Protein AF-A0A3A4QCE2-F1 (afdb_monomer_lite)

Foldseek 3Di:
DCVPLPDKDAFDWDPLLWFADLVPDDDLLVVLLVVLCVPVVDNDQDDGGDTGTFGMDSPVQLETEHEAELQLLAPSLLSSLVSPDPPQDALEDSVVSNVSSVVSNHDDPVVPSNNNNSSSSVSSCSRSSVVVVHHYFYHYPPPDDCPDPCVVVVVCSRSDGDPPDPDPDPPPDDDDDDDDDDDDDDDDDPPPPPPDPPAQDDFFKEKEKAFAQVDDDPVLQSACQVPQQLLLQLCLVVQGQEYEYAAPHEAPPDPDDDWLCSRPVPHDRHFWYWYWYDHCPSDVVPGDLVGIWIFIDGNPDRGTQIDHQLDAALPDDPVSLVVVLVCFVSQDGRLEGEHEARSLNCFDQPPVNPDTDHDVSLVSPNRQEYEYRHAADDPDVVSVVSQLVSQAPQHKYKYAYYHDDPPDDPQRIWIHHNSDTPSVVWDKDDCSDPPRNRMIITMDGPPDDPPPDD

Sequence (454 aa):
MQRRFGRIEAEARFEWLVVPAPNELTGVLADIYQTLQSLRGHKEFITPGVKLRCDYCIPNHRLLVEYDEYQHFTLPRKTALQLYPPDLVTHFDRRGWIAACDRFRAHDPDPPYRDEQRAFYDSLRDILAASNGYTLIRVRDGAFDWNAPDADSCLDSLCWMPRRSPSAREELANGSELPVACDGLPAAAVNPRLRNHARAPQIDKIALVSRDYNVVRSDRLWDYSALVFDINRVCDEHGCDTILYSLFAWDTRSPLIRTHESLFGALQHVRHMLIECGDLGEDRRSISYHNLRVEMWFRGEDRPRIAQQRFSTSQDTLQSMQEFIADMPDRQFGLALLMICGESNIVSTGRRGDHLQVDPRLTNMGVSVILNPVHDYMKRPEMLEKRRYLSQNRRTVVSVWNRGRGNEPHIPWTVYHDGKDRTADVEEIAWPVPGRPDIRVGLVTLRNRFEARL

Radius of gyration: 26.87 Å; chains: 1; bounding box: 64×72×66 Å

Structure (mmCIF, N/CA/C/O backbone):
data_AF-A0A3A4QCE2-F1
#
_entry.id   AF-A0A3A4QCE2-F1
#
loop_
_atom_site.group_PDB
_atom_site.id
_atom_site.type_symbol
_atom_site.label_atom_id
_atom_site.label_alt_id
_atom_site.label_comp_id
_atom_site.label_asym_id
_atom_site.label_entity_id
_atom_site.label_seq_id
_atom_site.pdbx_PDB_ins_code
_atom_site.Cartn_x
_atom_site.Cartn_y
_atom_site.Cartn_z
_atom_site.occupancy
_atom_site.B_iso_or_equiv
_atom_site.auth_seq_id
_atom_site.auth_comp_id
_atom_site.auth_asym_id
_atom_site.auth_atom_id
_atom_site.pdbx_PDB_model_num
ATOM 1 N N . MET A 1 1 ? -28.698 -1.275 1.598 1.00 71.44 1 MET A N 1
ATOM 2 C CA . MET A 1 1 ? -28.985 -1.424 3.043 1.00 71.44 1 MET A CA 1
ATOM 3 C C . MET A 1 1 ? -30.141 -2.390 3.347 1.00 71.44 1 MET A C 1
ATOM 5 O O . MET A 1 1 ? -29.846 -3.535 3.669 1.00 71.44 1 MET A O 1
ATOM 9 N N . GLN A 1 2 ? -31.424 -2.028 3.187 1.00 78.69 2 GLN A N 1
ATOM 10 C CA . GLN A 1 2 ? -32.564 -2.899 3.570 1.00 78.69 2 GLN A CA 1
ATOM 11 C C . GLN A 1 2 ? -32.590 -4.248 2.825 1.00 78.69 2 GLN A C 1
ATOM 13 O O . GLN A 1 2 ? -32.770 -5.299 3.431 1.00 78.69 2 GLN A O 1
ATOM 18 N N . ARG A 1 3 ? -32.287 -4.242 1.516 1.00 75.69 3 ARG A N 1
ATOM 19 C CA . ARG A 1 3 ? -32.126 -5.471 0.708 1.00 75.69 3 ARG A CA 1
ATOM 20 C C . ARG A 1 3 ? -31.074 -6.444 1.263 1.00 75.69 3 ARG A C 1
ATOM 22 O O . ARG A 1 3 ? -31.148 -7.633 0.985 1.00 75.69 3 ARG A O 1
ATOM 29 N N . ARG A 1 4 ? -30.079 -5.931 1.995 1.00 71.56 4 ARG A N 1
ATOM 30 C CA . ARG A 1 4 ? -28.892 -6.672 2.439 1.00 71.56 4 ARG A CA 1
ATOM 31 C C . ARG A 1 4 ? -29.008 -7.160 3.877 1.00 71.56 4 ARG A C 1
ATOM 33 O O . ARG A 1 4 ? -28.698 -8.311 4.151 1.00 71.56 4 ARG A O 1
ATOM 40 N N . PHE A 1 5 ? -29.443 -6.285 4.775 1.00 75.38 5 PHE A N 1
ATOM 41 C CA . PHE A 1 5 ? -29.477 -6.562 6.212 1.00 75.38 5 PHE A CA 1
ATOM 42 C C . PHE A 1 5 ? -30.893 -6.815 6.746 1.00 75.38 5 PHE A C 1
ATOM 44 O O . PHE A 1 5 ? -31.087 -7.051 7.936 1.00 75.38 5 PHE A O 1
ATOM 51 N N . GLY A 1 6 ? -31.897 -6.787 5.865 1.00 82.56 6 GLY A N 1
ATOM 52 C CA . GLY A 1 6 ? -33.291 -6.968 6.237 1.00 82.56 6 GLY A CA 1
ATOM 53 C C . GLY A 1 6 ? -33.829 -5.740 6.964 1.00 82.56 6 GLY A C 1
ATOM 54 O O . GLY A 1 6 ? -33.863 -4.647 6.401 1.00 82.56 6 GLY A O 1
ATOM 55 N N . ARG A 1 7 ? -34.294 -5.930 8.202 1.00 88.31 7 ARG A N 1
ATOM 56 C CA . ARG A 1 7 ? -34.934 -4.880 9.006 1.00 88.31 7 ARG A CA 1
ATOM 57 C C . ARG A 1 7 ? -33.948 -3.754 9.324 1.00 88.31 7 ARG A C 1
ATOM 59 O O . ARG A 1 7 ? -32.883 -3.999 9.886 1.00 88.31 7 ARG A O 1
ATOM 66 N N . ILE A 1 8 ? -34.362 -2.531 9.009 1.00 90.31 8 ILE A N 1
ATOM 67 C CA . ILE A 1 8 ? -33.681 -1.287 9.369 1.00 90.31 8 ILE A CA 1
ATOM 68 C C . ILE A 1 8 ? -34.688 -0.408 10.089 1.00 90.31 8 ILE A C 1
ATOM 70 O O . ILE A 1 8 ? -35.833 -0.292 9.654 1.00 90.31 8 ILE A O 1
ATOM 74 N N . GLU A 1 9 ? -34.257 0.187 11.187 1.00 93.00 9 GLU A N 1
ATOM 75 C CA . GLU A 1 9 ? -35.045 1.114 11.985 1.00 93.00 9 GLU A CA 1
ATOM 76 C C . GLU A 1 9 ? -34.451 2.504 11.817 1.00 93.00 9 GLU A C 1
ATOM 78 O O . GLU A 1 9 ? -33.290 2.716 12.160 1.00 93.00 9 GLU A O 1
ATOM 83 N N . ALA A 1 10 ? -35.227 3.427 11.257 1.00 93.56 10 ALA A N 1
ATOM 84 C CA . ALA A 1 10 ? -34.838 4.827 11.191 1.00 93.56 10 ALA A CA 1
ATOM 85 C C . ALA A 1 10 ? -35.108 5.513 12.536 1.00 93.56 10 ALA A C 1
ATOM 87 O O . ALA A 1 10 ? -36.072 5.163 13.223 1.00 93.56 10 ALA A O 1
ATOM 88 N N . GLU A 1 11 ? -34.275 6.488 12.896 1.00 91.44 11 GLU A N 1
ATOM 89 C CA . GLU A 1 11 ? -34.395 7.269 14.135 1.00 91.44 11 GLU A CA 1
ATOM 90 C C . GLU A 1 11 ? -34.475 6.414 15.416 1.00 91.44 11 GLU A C 1
ATOM 92 O O . GLU A 1 11 ? -35.224 6.713 16.357 1.00 91.44 11 GLU A O 1
ATOM 97 N N . ALA A 1 12 ? -33.701 5.329 15.461 1.00 91.69 12 ALA A N 1
ATOM 98 C CA . ALA A 1 12 ? -33.715 4.388 16.571 1.00 91.69 12 ALA A CA 1
ATOM 99 C C . ALA A 1 12 ? -33.286 5.058 17.885 1.00 91.69 12 ALA A C 1
ATOM 101 O O . ALA A 1 12 ? -32.361 5.871 17.922 1.00 91.69 12 ALA A O 1
ATOM 102 N N . ARG A 1 13 ? -33.954 4.694 18.983 1.00 94.06 13 ARG A N 1
ATOM 103 C CA . ARG A 1 13 ? -33.673 5.195 20.335 1.00 94.06 13 ARG A CA 1
ATOM 104 C C . ARG A 1 13 ? -33.336 4.036 21.256 1.00 94.06 13 ARG A C 1
ATOM 106 O O . ARG A 1 13 ? -33.939 2.970 21.158 1.00 94.06 13 ARG A O 1
ATOM 113 N N . PHE A 1 14 ? -32.433 4.280 22.198 1.00 93.62 14 PHE A N 1
ATOM 114 C CA . PHE A 1 14 ? -31.983 3.272 23.149 1.00 93.62 14 PHE A CA 1
ATOM 115 C C . PHE A 1 14 ? -32.073 3.784 24.582 1.00 93.62 14 PHE A C 1
ATOM 117 O O . PHE A 1 14 ? -31.792 4.950 24.848 1.00 93.62 14 PHE A O 1
ATOM 124 N N . GLU A 1 15 ? -32.401 2.893 25.520 1.00 94.38 15 GLU A N 1
ATOM 125 C CA . GLU A 1 15 ? -32.412 3.214 26.956 1.00 94.38 15 GLU A CA 1
ATOM 126 C C . GLU A 1 15 ? -31.021 3.573 27.493 1.00 94.38 15 GLU A C 1
ATOM 128 O O . GLU A 1 15 ? -30.910 4.301 28.469 1.00 94.38 15 GLU A O 1
ATOM 133 N N . TRP A 1 16 ? -29.960 3.092 26.842 1.00 94.38 16 TRP A N 1
ATOM 134 C CA . TRP A 1 16 ? -28.572 3.379 27.210 1.00 94.38 16 TRP A CA 1
ATOM 135 C C . TRP A 1 16 ? -28.004 4.636 26.534 1.00 94.38 16 TRP A C 1
ATOM 137 O O . TRP A 1 16 ? -26.904 5.057 26.880 1.00 94.38 16 TRP A O 1
ATOM 147 N N . LEU A 1 17 ? -28.721 5.242 25.578 1.00 96.94 17 LEU A N 1
ATOM 148 C CA . LEU A 1 17 ? -28.272 6.420 24.831 1.00 96.94 17 LEU A CA 1
ATOM 149 C C . LEU A 1 17 ? -29.042 7.667 25.289 1.00 96.94 17 LEU A C 1
ATOM 151 O O . LEU A 1 17 ? -29.880 8.227 24.576 1.00 96.94 17 LEU A O 1
ATOM 155 N N . VAL A 1 18 ? -28.761 8.076 26.523 1.00 96.88 18 VAL A N 1
ATOM 156 C CA . VAL A 1 18 ? -29.387 9.224 27.187 1.00 96.88 18 VAL A CA 1
ATOM 157 C C . VAL A 1 18 ? -28.313 10.247 27.519 1.00 96.88 18 VAL A C 1
ATOM 159 O O . VAL A 1 18 ? -27.231 9.879 27.970 1.00 96.88 18 VAL A O 1
ATOM 162 N N . VAL A 1 19 ? -28.602 11.529 27.302 1.00 97.69 19 VAL A N 1
ATOM 163 C CA . VAL A 1 19 ? -27.718 12.619 27.725 1.00 97.69 19 VAL A CA 1
ATOM 164 C C . VAL A 1 19 ? -27.682 12.649 29.261 1.00 97.69 19 VAL A C 1
ATOM 166 O O . VAL A 1 19 ? -28.725 12.902 29.872 1.00 97.69 19 VAL A O 1
ATOM 169 N N . PRO A 1 20 ? -26.528 12.389 29.900 1.00 95.12 20 PRO A N 1
ATOM 170 C CA . PRO A 1 20 ? -26.417 12.406 31.357 1.00 95.12 20 PRO A CA 1
ATOM 171 C C . PRO A 1 20 ? -26.458 13.842 31.894 1.00 95.12 20 PRO A C 1
ATOM 173 O O . PRO A 1 20 ? -26.175 14.804 31.169 1.00 95.12 20 PRO A O 1
ATOM 176 N N . ALA A 1 21 ? -26.791 14.004 33.174 1.00 95.62 21 ALA A N 1
ATOM 177 C CA . ALA A 1 21 ? -26.661 15.298 33.831 1.00 95.62 21 ALA A CA 1
ATOM 178 C C . ALA A 1 21 ? -25.175 15.694 33.976 1.00 95.62 21 ALA A C 1
ATOM 180 O O . ALA A 1 21 ? -24.314 14.817 34.079 1.00 95.62 21 ALA A O 1
ATOM 181 N N . PRO A 1 22 ? -24.824 16.997 34.014 1.00 94.62 22 PRO A N 1
ATOM 182 C CA . PRO A 1 22 ? -23.425 17.425 34.102 1.00 94.62 22 PRO A CA 1
ATOM 183 C C . PRO A 1 22 ? -22.645 16.827 35.283 1.00 94.62 22 PRO A C 1
ATOM 185 O O . PRO A 1 22 ? -21.452 16.573 35.165 1.00 94.62 22 PRO A O 1
ATOM 188 N N . ASN A 1 23 ? -23.311 16.584 36.414 1.00 93.50 23 ASN A N 1
ATOM 189 C CA . ASN A 1 23 ? -22.738 15.964 37.613 1.00 93.50 23 ASN A CA 1
ATOM 190 C C . ASN A 1 23 ? -22.598 14.431 37.521 1.00 93.50 23 ASN A C 1
ATOM 192 O O . ASN A 1 23 ? -21.965 13.834 38.386 1.00 93.50 23 ASN A O 1
ATOM 196 N N . GLU A 1 24 ? -23.184 13.801 36.504 1.00 93.56 24 GLU A N 1
ATOM 197 C CA . GLU A 1 24 ? -23.091 12.360 36.226 1.00 93.56 24 GLU A CA 1
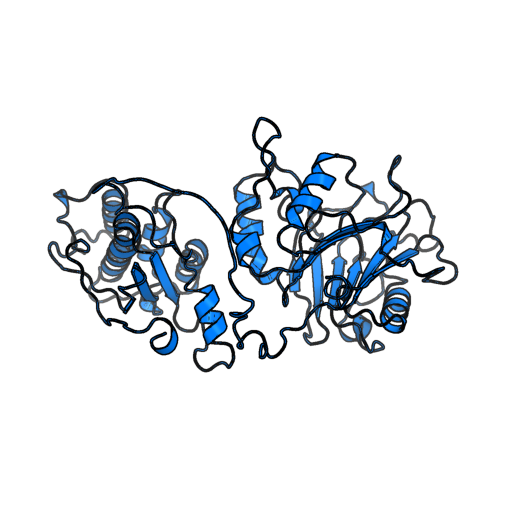ATOM 198 C C . GLU A 1 24 ? -22.024 12.045 35.164 1.00 93.56 24 GLU A C 1
ATOM 200 O O . GLU A 1 24 ? -21.684 10.881 34.939 1.00 93.56 24 GLU A O 1
ATOM 205 N N . LEU A 1 25 ? -21.481 13.071 34.500 1.00 93.69 25 LEU A N 1
ATOM 206 C CA . LEU A 1 25 ? -20.411 12.912 33.525 1.00 93.69 25 LEU A CA 1
ATOM 207 C C . LEU A 1 25 ? -19.132 12.422 34.200 1.00 93.69 25 LEU A C 1
ATOM 209 O O . LEU A 1 25 ? -18.651 13.004 35.171 1.00 93.69 25 LEU A O 1
ATOM 213 N N . THR A 1 26 ? -18.541 11.374 33.634 1.00 91.50 26 THR A N 1
ATOM 214 C CA . THR A 1 26 ? -17.290 10.786 34.119 1.00 91.50 26 THR A CA 1
ATOM 215 C C . THR A 1 26 ? -16.338 10.487 32.963 1.00 91.50 26 THR A C 1
ATOM 217 O O . THR A 1 26 ? -16.752 10.369 31.804 1.00 91.50 26 THR A O 1
ATOM 220 N N . GLY A 1 27 ? -15.044 10.385 33.283 1.00 93.62 27 GLY A N 1
ATOM 221 C CA . GLY A 1 27 ? -13.988 10.053 32.327 1.00 93.62 27 GLY A CA 1
ATOM 222 C C . GLY A 1 27 ? -13.979 10.968 31.100 1.00 93.62 27 GLY A C 1
ATOM 223 O O . GLY A 1 27 ? -14.221 12.168 31.199 1.00 93.62 27 GLY A O 1
ATOM 224 N N . VAL A 1 28 ? -13.769 10.376 29.924 1.00 94.06 28 VAL A N 1
ATOM 225 C CA . VAL A 1 28 ? -13.605 11.128 28.671 1.00 94.06 28 VAL A CA 1
ATOM 226 C C . VAL A 1 28 ? -14.817 11.987 28.294 1.00 94.06 28 VAL A C 1
ATOM 228 O O . VAL A 1 28 ? -14.662 13.028 27.665 1.00 94.06 28 VAL A O 1
ATOM 231 N N . LEU A 1 29 ? -16.035 11.596 28.685 1.00 96.25 29 LEU A N 1
ATOM 232 C CA . LEU A 1 29 ? -17.226 12.404 28.414 1.00 96.25 29 LEU A CA 1
ATOM 233 C C . LEU A 1 29 ? -17.235 13.683 29.263 1.00 96.25 29 LEU A C 1
ATOM 235 O O . LEU A 1 29 ? -17.663 14.726 28.770 1.00 96.25 29 LEU A O 1
ATOM 239 N N . ALA A 1 30 ? -16.719 13.628 30.495 1.00 96.94 30 ALA A N 1
ATOM 240 C CA . ALA A 1 30 ? -16.507 14.824 31.307 1.00 96.94 30 ALA A CA 1
ATOM 241 C C . ALA A 1 30 ? -15.426 15.725 30.691 1.00 96.94 30 ALA A C 1
ATOM 243 O O . ALA A 1 30 ? -15.646 16.930 30.568 1.00 96.94 30 ALA A O 1
ATOM 244 N N . ASP A 1 31 ? -14.315 15.143 30.226 1.00 96.94 31 ASP A N 1
ATOM 245 C CA . ASP A 1 31 ? -13.218 15.888 29.594 1.00 96.94 31 ASP A CA 1
ATOM 246 C C . ASP A 1 31 ? -13.677 16.595 28.311 1.00 96.94 31 ASP A C 1
ATOM 248 O O . ASP A 1 31 ? -13.394 17.780 28.108 1.00 96.94 31 ASP A O 1
ATOM 252 N N . ILE A 1 32 ? -14.440 15.899 27.459 1.00 98.12 32 ILE A N 1
ATOM 253 C CA . ILE A 1 32 ? -15.037 16.484 26.253 1.00 98.12 32 ILE A CA 1
ATOM 254 C C . ILE A 1 32 ? -15.975 17.624 26.644 1.00 98.12 32 ILE A C 1
ATOM 256 O O . ILE A 1 32 ? -15.848 18.718 26.101 1.00 98.12 32 ILE A O 1
ATOM 260 N N . TYR A 1 33 ? -16.887 17.403 27.593 1.00 97.88 33 TYR A N 1
ATOM 261 C CA . TYR A 1 33 ? -17.837 18.429 28.020 1.00 97.88 33 TYR A CA 1
ATOM 262 C C . TYR A 1 33 ? -17.129 19.699 28.514 1.00 97.88 33 TYR A C 1
ATOM 264 O O . TYR A 1 33 ? -17.397 20.788 28.006 1.00 97.88 33 TYR A O 1
ATOM 272 N N . GLN A 1 34 ? -16.169 19.565 29.432 1.00 97.31 34 GLN A N 1
ATOM 273 C CA . GLN A 1 34 ? -15.416 20.693 29.993 1.00 97.31 34 GLN A CA 1
ATOM 274 C C . GLN A 1 34 ? -14.568 21.418 28.939 1.00 97.31 34 GLN A C 1
ATOM 276 O O . GLN A 1 34 ? -14.485 22.652 28.931 1.00 97.31 34 GLN A O 1
ATOM 281 N N . THR A 1 35 ? -13.962 20.668 28.017 1.00 97.75 35 THR A N 1
ATOM 282 C CA . THR A 1 35 ? -13.162 21.255 26.936 1.00 97.75 35 THR A CA 1
ATOM 283 C C . THR A 1 35 ? -14.042 22.038 25.964 1.00 97.75 35 THR A C 1
ATOM 285 O O . THR A 1 35 ? -13.688 23.152 25.580 1.00 97.75 35 THR A O 1
ATOM 288 N N . LEU A 1 36 ? -15.215 21.509 25.605 1.00 97.56 36 LEU A N 1
ATOM 289 C CA . LEU A 1 36 ? -16.176 22.210 24.754 1.00 97.56 36 LEU A CA 1
ATOM 290 C C . LEU A 1 36 ? -16.729 23.471 25.432 1.00 97.56 36 LEU A C 1
ATOM 292 O O . LEU A 1 36 ? -16.798 24.514 24.783 1.00 97.56 36 LEU A O 1
ATOM 296 N N . GLN A 1 37 ? -17.018 23.428 26.740 1.00 97.12 37 GLN A N 1
ATOM 297 C CA . GLN A 1 37 ? -17.401 24.626 27.502 1.00 97.12 37 GLN A CA 1
ATOM 298 C C . GLN A 1 37 ? -16.325 25.715 27.422 1.00 97.12 37 GLN A C 1
ATOM 300 O O . GLN A 1 37 ? -16.634 26.897 27.267 1.00 97.12 37 GLN A O 1
ATOM 305 N N . SER A 1 38 ? -15.056 25.316 27.505 1.00 95.62 38 SER A N 1
ATOM 306 C CA . SER A 1 38 ? -13.914 26.235 27.493 1.00 95.62 38 SER A CA 1
ATOM 307 C C . SER A 1 38 ? -13.609 26.812 26.107 1.00 95.62 38 SER A C 1
ATOM 309 O O . SER A 1 38 ? -12.962 27.851 26.020 1.00 95.62 38 SER A O 1
ATOM 311 N N . LEU A 1 39 ? -14.077 26.174 25.027 1.00 93.56 39 LEU A N 1
ATOM 312 C CA . LEU A 1 39 ? -13.749 26.563 23.654 1.00 93.56 39 LEU A CA 1
ATOM 313 C C . LEU A 1 39 ? -14.335 27.934 23.272 1.00 93.56 39 LEU A C 1
ATOM 315 O O . LEU A 1 39 ? -13.633 28.769 22.706 1.00 93.56 39 LEU A O 1
ATOM 319 N N . ARG A 1 40 ? -15.620 28.162 23.578 1.00 91.94 40 ARG A N 1
ATOM 320 C CA . ARG A 1 40 ? -16.333 29.431 23.310 1.00 91.94 40 ARG A CA 1
ATOM 321 C C . ARG A 1 40 ? -17.042 30.016 24.536 1.00 91.94 40 ARG A C 1
ATOM 323 O O . ARG A 1 40 ? -17.688 31.053 24.436 1.00 91.94 40 ARG A O 1
ATOM 330 N N . GLY A 1 41 ? -16.918 29.381 25.703 1.00 91.69 41 GLY A N 1
ATOM 331 C CA . GLY A 1 41 ? -17.508 29.853 26.961 1.00 91.69 41 GLY A CA 1
ATOM 332 C C . GLY A 1 41 ? -18.978 29.473 27.168 1.00 91.69 41 GLY A C 1
ATOM 333 O O . GLY A 1 41 ? -19.580 29.896 28.157 1.00 91.69 41 GLY A O 1
ATOM 334 N N . HIS A 1 42 ? -19.574 28.677 26.274 1.00 93.56 42 HIS A N 1
ATOM 335 C CA . HIS A 1 42 ? -20.948 28.200 26.423 1.00 93.56 42 HIS A CA 1
ATOM 336 C C . HIS A 1 42 ? -21.018 27.098 27.482 1.00 93.56 42 HIS A C 1
ATOM 338 O O . HIS A 1 42 ? -20.494 26.006 27.292 1.00 93.56 42 HIS A O 1
ATOM 344 N N . LYS A 1 43 ? -21.669 27.379 28.615 1.00 90.94 43 LYS A N 1
ATOM 345 C CA . LYS A 1 43 ? -21.738 26.438 29.746 1.00 90.94 43 LYS A CA 1
ATOM 346 C C . LYS A 1 43 ? -22.928 25.484 29.690 1.00 90.94 43 LYS A C 1
ATOM 348 O O . LYS A 1 43 ? -22.872 24.432 30.314 1.00 90.94 43 LYS A O 1
ATOM 353 N N . GLU A 1 44 ? -23.971 25.837 28.947 1.00 92.69 44 GLU A N 1
ATOM 354 C CA . GLU A 1 44 ? -25.259 25.138 28.936 1.00 92.69 44 GLU A CA 1
ATOM 355 C C . GLU A 1 44 ? -25.629 24.740 27.503 1.00 92.69 44 GLU A C 1
ATOM 357 O O . GLU A 1 44 ? -26.421 25.405 26.843 1.00 92.69 44 GLU A O 1
ATOM 362 N N . PHE A 1 45 ? -25.007 23.672 26.998 1.00 95.88 45 PHE A N 1
ATOM 363 C CA . PHE A 1 45 ? -25.248 23.177 25.634 1.00 95.88 45 PHE A CA 1
ATOM 364 C C . PHE A 1 45 ? -25.780 21.743 25.574 1.00 95.88 45 PHE A C 1
ATOM 366 O O . PHE A 1 45 ? -26.091 21.249 24.493 1.00 95.88 45 PHE A O 1
ATOM 373 N N . ILE A 1 46 ? -25.921 21.067 26.716 1.00 96.38 46 ILE A N 1
ATOM 374 C CA . ILE A 1 46 ? -26.509 19.725 26.800 1.00 96.38 46 ILE A CA 1
ATOM 375 C C . ILE A 1 46 ? -27.866 19.783 27.494 1.00 96.38 46 ILE A C 1
ATOM 377 O O . ILE A 1 46 ? -28.100 20.630 28.352 1.00 96.38 46 ILE A O 1
ATOM 381 N N . THR A 1 47 ? -28.753 18.856 27.148 1.00 96.56 47 THR A N 1
ATOM 382 C CA . THR A 1 47 ? -30.086 18.732 27.742 1.00 96.56 47 THR A CA 1
ATOM 383 C C . THR A 1 47 ? -30.202 17.366 28.419 1.00 96.56 47 THR A C 1
ATOM 385 O O . THR A 1 47 ? -30.454 16.373 27.731 1.00 96.56 47 THR A O 1
ATOM 388 N N . PRO A 1 48 ? -29.991 17.280 29.745 1.00 96.88 48 PRO A N 1
ATOM 389 C CA . PRO A 1 48 ? -30.044 16.016 30.475 1.00 96.88 48 PRO A CA 1
ATOM 390 C C . PRO A 1 48 ? -31.378 15.283 30.299 1.00 96.88 48 PRO A C 1
ATOM 392 O O . PRO A 1 48 ? -32.434 15.905 30.192 1.00 96.88 48 PRO A O 1
ATOM 395 N N . GLY A 1 49 ? -31.334 13.952 30.266 1.00 95.88 49 GLY A N 1
ATOM 396 C CA . GLY A 1 49 ? -32.513 13.095 30.107 1.00 95.88 49 GLY A CA 1
ATOM 397 C C . GLY A 1 49 ? -33.009 12.941 28.664 1.00 95.88 49 GLY A C 1
ATOM 398 O O . GLY A 1 49 ? -33.897 12.126 28.406 1.00 95.88 49 GLY A O 1
ATOM 399 N N . VAL A 1 50 ? -32.437 13.666 27.697 1.00 96.44 50 VAL A N 1
ATOM 400 C CA . VAL A 1 50 ? -32.788 13.494 26.282 1.00 96.44 50 VAL A CA 1
ATOM 401 C C . VAL A 1 50 ? -32.262 12.155 25.769 1.00 96.44 50 VAL A C 1
ATOM 403 O O . VAL A 1 50 ? -31.064 11.882 25.821 1.00 96.44 50 VAL A O 1
ATOM 406 N N . LYS A 1 51 ? -33.161 11.331 25.218 1.00 96.88 51 LYS A N 1
ATOM 407 C CA . LYS A 1 51 ? -32.802 10.133 24.447 1.00 96.88 51 LYS A CA 1
ATOM 408 C C . LYS A 1 51 ? -32.346 10.551 23.055 1.00 96.88 51 LYS A C 1
ATOM 410 O O . LYS A 1 51 ? -33.161 11.050 22.272 1.00 96.88 51 LYS A O 1
ATOM 415 N N . LEU A 1 52 ? -31.065 10.353 22.752 1.00 96.81 52 LEU A N 1
ATOM 416 C CA . LEU A 1 52 ? -30.553 10.639 21.414 1.00 96.81 52 LEU A CA 1
ATOM 417 C C . LEU A 1 52 ? -31.052 9.570 20.437 1.00 96.81 52 LEU A C 1
ATOM 419 O O . LEU A 1 52 ? -31.306 8.421 20.805 1.00 96.81 52 LEU A O 1
ATOM 423 N N . ARG A 1 53 ? -31.226 9.986 19.186 1.00 95.88 53 ARG A N 1
ATOM 424 C CA . ARG A 1 53 ? -31.618 9.113 18.077 1.00 95.88 53 ARG A CA 1
ATOM 425 C C . ARG A 1 53 ? -30.384 8.750 17.270 1.00 95.88 53 ARG A C 1
ATOM 427 O O . ARG A 1 53 ? -29.516 9.608 17.120 1.00 95.88 53 ARG A O 1
ATOM 434 N N . CYS A 1 54 ? -30.347 7.546 16.729 1.00 95.81 54 CYS A N 1
ATOM 435 C CA . CYS A 1 54 ? -29.429 7.175 15.657 1.00 95.81 54 CYS A CA 1
ATOM 436 C C . CYS A 1 54 ? -30.178 7.188 14.329 1.00 95.81 54 CYS A C 1
ATOM 438 O O . CYS A 1 54 ? -31.322 6.727 14.295 1.00 95.81 54 CYS A O 1
ATOM 440 N N . ASP A 1 55 ? -29.559 7.678 13.254 1.00 94.31 55 ASP A N 1
ATOM 441 C CA . ASP A 1 55 ? -30.249 7.816 11.962 1.00 94.31 55 ASP A CA 1
ATOM 442 C C . ASP A 1 55 ? -30.781 6.474 11.470 1.00 94.31 55 ASP A C 1
ATOM 444 O O . ASP A 1 55 ? -31.957 6.366 11.120 1.00 94.31 55 ASP A O 1
ATOM 448 N N . TYR A 1 56 ? -29.947 5.430 11.535 1.00 94.19 56 TYR A N 1
ATOM 449 C CA . TYR A 1 56 ? -30.359 4.065 11.234 1.00 94.19 56 TYR A CA 1
ATOM 450 C C . TYR A 1 56 ? -29.774 3.048 12.214 1.00 94.19 56 TYR A C 1
ATOM 452 O O . TYR A 1 56 ? -28.590 3.070 12.547 1.00 94.19 56 TYR A O 1
ATOM 460 N N . CYS A 1 57 ? -30.599 2.083 12.611 1.00 94.19 57 CYS A N 1
ATOM 461 C CA . CYS A 1 57 ? -30.201 0.890 13.345 1.00 94.19 57 CYS A CA 1
ATOM 462 C C . CYS A 1 57 ? -30.524 -0.361 12.531 1.00 94.19 57 CYS A C 1
ATOM 464 O O . CYS A 1 57 ? -31.591 -0.481 11.926 1.00 94.19 57 CYS A O 1
ATOM 466 N N . ILE A 1 58 ? -29.606 -1.323 12.554 1.00 91.88 58 ILE A N 1
ATOM 467 C CA . ILE A 1 58 ? -29.798 -2.674 12.037 1.00 91.88 58 ILE A CA 1
ATOM 468 C C . ILE A 1 58 ? -29.718 -3.628 13.244 1.00 91.88 58 ILE A C 1
ATOM 470 O O . ILE A 1 58 ? -28.627 -4.101 13.594 1.00 91.88 58 ILE A O 1
ATOM 474 N N . PRO A 1 59 ? -30.854 -3.917 13.913 1.00 86.19 59 PRO A N 1
ATOM 475 C CA . PRO A 1 59 ? -30.857 -4.541 15.239 1.00 86.19 59 PRO A CA 1
ATOM 476 C C . PRO A 1 59 ? -30.206 -5.925 15.272 1.00 86.19 59 PRO A C 1
ATOM 478 O O . PRO A 1 59 ? -29.375 -6.200 16.135 1.00 86.19 59 PRO A O 1
ATOM 481 N N . ASN A 1 60 ? -30.506 -6.767 14.276 1.00 85.25 60 ASN A N 1
ATOM 482 C CA . ASN A 1 60 ? -29.989 -8.142 14.167 1.00 85.25 60 ASN A CA 1
ATOM 483 C C . ASN A 1 60 ? -28.460 -8.213 14.067 1.00 85.25 60 ASN A C 1
ATOM 485 O O . ASN A 1 60 ? -27.859 -9.270 14.228 1.00 85.25 60 ASN A O 1
ATOM 489 N N . HIS A 1 61 ? -27.847 -7.077 13.776 1.00 82.19 61 HIS A N 1
ATOM 490 C CA . HIS A 1 61 ? -26.440 -6.932 13.497 1.00 82.19 61 HIS A CA 1
ATOM 491 C C . HIS A 1 61 ? -25.733 -6.047 14.535 1.00 82.19 61 HIS A C 1
ATOM 493 O O . HIS A 1 61 ? -24.512 -5.937 14.504 1.00 82.19 61 HIS A O 1
ATOM 499 N N . ARG A 1 62 ? -26.478 -5.436 15.473 1.00 89.31 62 ARG A N 1
ATOM 500 C CA . ARG A 1 62 ? -25.970 -4.433 16.428 1.00 89.31 62 ARG A CA 1
ATOM 501 C C . ARG A 1 62 ? -25.149 -3.343 15.728 1.00 89.31 62 ARG A C 1
ATOM 503 O O . ARG A 1 62 ? -24.082 -2.959 16.202 1.00 89.31 62 ARG A O 1
ATOM 510 N N . LEU A 1 63 ? -25.652 -2.862 14.589 1.00 90.19 63 LEU A N 1
ATOM 511 C CA . LEU A 1 63 ? -25.021 -1.814 13.788 1.00 90.19 63 LEU A CA 1
ATOM 512 C C . LEU A 1 63 ? -25.857 -0.546 13.797 1.00 90.19 63 LEU A C 1
ATOM 514 O O . LEU A 1 63 ? -27.059 -0.588 13.539 1.00 90.19 63 LEU A O 1
ATOM 518 N N . LEU A 1 64 ? -25.180 0.562 14.059 1.00 93.75 64 LEU A N 1
ATOM 519 C CA . LEU A 1 64 ? -25.698 1.915 13.970 1.00 93.75 64 LEU A CA 1
ATOM 520 C C . LEU A 1 64 ? -25.004 2.626 12.816 1.00 93.75 64 LEU A C 1
ATOM 522 O O . LEU A 1 64 ? -23.804 2.447 12.598 1.00 93.75 64 LEU A O 1
ATOM 526 N N . VAL A 1 65 ? -25.770 3.419 12.084 1.00 92.75 65 VAL A N 1
ATOM 527 C CA . VAL A 1 65 ? -25.272 4.252 10.996 1.00 92.75 65 VAL A CA 1
ATOM 528 C C . VAL A 1 65 ? -25.715 5.672 11.272 1.00 92.75 65 VAL A C 1
ATOM 530 O O . VAL A 1 65 ? -26.913 5.920 11.381 1.00 92.75 65 VAL A O 1
ATOM 533 N N . GLU A 1 66 ? -24.744 6.571 11.365 1.00 95.31 66 GLU A N 1
ATOM 534 C CA . GLU A 1 66 ? -24.968 8.015 11.393 1.00 95.31 66 GLU A CA 1
ATOM 535 C C . GLU A 1 66 ? -24.572 8.601 10.037 1.00 95.31 66 GLU A C 1
ATOM 537 O O . GLU A 1 66 ? -23.561 8.200 9.441 1.00 95.31 66 GLU A O 1
ATOM 542 N N . TYR A 1 67 ? -25.368 9.540 9.548 1.00 93.06 67 TYR A N 1
ATOM 543 C CA . TYR A 1 67 ? -25.121 10.269 8.319 1.00 93.06 67 TYR A CA 1
ATOM 544 C C . TYR A 1 67 ? -24.723 11.710 8.646 1.00 93.06 67 TYR A C 1
ATOM 546 O O . TYR A 1 67 ? -25.532 12.529 9.068 1.00 93.06 67 TYR A O 1
ATOM 554 N N . ASP A 1 68 ? -23.448 12.023 8.434 1.00 94.56 68 ASP A N 1
ATOM 555 C CA . ASP A 1 68 ? -22.866 13.307 8.798 1.00 94.56 68 ASP A CA 1
ATOM 556 C C . ASP A 1 68 ? -22.933 14.286 7.624 1.00 94.56 68 ASP A C 1
ATOM 558 O O . ASP A 1 68 ? -22.117 14.248 6.694 1.00 94.56 68 ASP A O 1
ATOM 562 N N . GLU A 1 69 ? -23.891 15.203 7.699 1.00 92.25 69 GLU A N 1
ATOM 563 C CA . GLU A 1 69 ? -24.002 16.359 6.808 1.00 92.25 69 GLU A CA 1
ATOM 564 C C . GLU A 1 69 ? -22.903 17.402 7.073 1.00 92.25 69 GLU A C 1
ATOM 566 O O . GLU A 1 69 ? -22.250 17.407 8.120 1.00 92.25 69 GLU A O 1
ATOM 571 N N . TYR A 1 70 ? -22.734 18.354 6.147 1.00 91.00 70 TYR A N 1
ATOM 572 C CA . TYR A 1 70 ? -21.734 19.431 6.231 1.00 91.00 70 TYR A CA 1
ATOM 573 C C . TYR A 1 70 ? -21.666 20.117 7.614 1.00 91.00 70 TYR A C 1
ATOM 575 O O . TYR A 1 70 ? -20.580 20.376 8.133 1.00 91.00 70 TYR A O 1
ATOM 583 N N . GLN A 1 71 ? -22.818 20.344 8.251 1.00 91.94 71 GLN A N 1
ATOM 584 C CA . GLN A 1 71 ? -22.948 21.005 9.557 1.00 91.94 71 GLN A CA 1
ATOM 585 C C . GLN A 1 71 ? -22.343 20.242 10.751 1.00 91.94 71 GLN A C 1
ATOM 587 O O . GLN A 1 71 ? -22.224 20.814 11.833 1.00 91.94 71 GLN A O 1
ATOM 592 N N . HIS A 1 72 ? -21.951 18.975 10.588 1.00 93.69 72 HIS A N 1
ATOM 593 C CA . HIS A 1 72 ? -21.259 18.208 11.631 1.00 93.69 72 HIS A CA 1
ATOM 594 C C . HIS A 1 72 ? -19.752 18.504 11.685 1.00 93.69 72 HIS A C 1
ATOM 596 O O . HIS A 1 72 ? -19.096 18.224 12.689 1.00 93.69 72 HIS A O 1
ATOM 602 N N . PHE A 1 73 ? -19.175 19.099 10.636 1.00 95.81 73 PHE A N 1
ATOM 603 C CA . PHE A 1 73 ? -17.727 19.274 10.496 1.00 95.81 73 PHE A CA 1
ATOM 604 C C . PHE A 1 73 ? -17.232 20.611 11.065 1.00 95.81 73 PHE A C 1
ATOM 606 O O . PHE A 1 73 ? -16.703 21.465 10.348 1.00 95.81 73 PHE A O 1
ATOM 613 N N . THR A 1 74 ? -17.409 20.779 12.376 1.00 96.94 74 THR A N 1
ATOM 614 C CA . THR A 1 74 ? -17.140 22.019 13.124 1.00 96.94 74 THR A CA 1
ATOM 615 C C . THR A 1 74 ? -15.858 21.937 13.964 1.00 96.94 74 THR A C 1
ATOM 617 O O . THR A 1 74 ? -15.315 20.850 14.205 1.00 96.94 74 THR A O 1
ATOM 620 N N . LEU A 1 75 ? -15.371 23.083 14.462 1.00 97.06 75 LEU A N 1
ATOM 621 C CA . LEU A 1 75 ? -14.243 23.124 15.406 1.00 97.06 75 LEU A CA 1
ATOM 622 C C . LEU A 1 75 ? -14.550 22.367 16.719 1.00 97.06 75 LEU A C 1
ATOM 624 O O . LEU A 1 75 ? -13.728 21.529 17.094 1.00 97.06 75 LEU A O 1
ATOM 628 N N . PRO A 1 76 ? -15.716 22.549 17.379 1.00 98.19 76 PRO A N 1
ATOM 629 C CA . PRO A 1 76 ? -16.124 21.701 18.500 1.00 98.19 76 PRO A CA 1
ATOM 630 C C . PRO A 1 76 ? -16.051 20.202 18.200 1.00 98.19 76 PRO A C 1
ATOM 632 O O . PRO A 1 76 ? -15.531 19.436 19.013 1.00 98.19 76 PRO A O 1
ATOM 635 N N . ARG A 1 77 ? -16.502 19.764 17.014 1.00 98.06 77 ARG A N 1
ATOM 636 C CA . ARG A 1 77 ? -16.449 18.342 16.646 1.00 98.06 77 ARG A CA 1
ATOM 637 C C . ARG A 1 77 ? -15.014 17.832 16.559 1.00 98.06 77 ARG A C 1
ATOM 639 O O . ARG A 1 77 ? -14.725 16.764 17.096 1.00 98.06 77 ARG A O 1
ATOM 646 N N . LYS A 1 78 ? -14.103 18.606 15.959 1.00 98.06 78 LYS A N 1
ATOM 647 C CA . LYS A 1 78 ? -12.664 18.295 15.947 1.00 98.06 78 LYS A CA 1
ATOM 648 C C . LYS A 1 78 ? -12.119 18.136 17.364 1.00 98.06 78 LYS A C 1
ATOM 650 O O . LYS A 1 78 ? -11.462 17.137 17.646 1.00 98.06 78 LYS A O 1
ATOM 655 N N . THR A 1 79 ? -12.395 19.100 18.240 1.00 97.50 79 THR A N 1
ATOM 656 C CA . THR A 1 79 ? -11.915 19.088 19.626 1.00 97.50 79 THR A CA 1
ATOM 657 C C . THR A 1 79 ? -12.408 17.852 20.373 1.00 97.50 79 THR A C 1
ATOM 659 O O . THR A 1 79 ? -11.611 17.159 21.001 1.00 97.50 79 THR A O 1
ATOM 662 N N . ALA A 1 80 ? -13.693 17.516 20.242 1.00 98.25 80 ALA A N 1
ATOM 663 C CA . ALA A 1 80 ? -14.254 16.313 20.847 1.00 98.25 80 ALA A CA 1
ATOM 664 C C . ALA A 1 80 ? -13.582 15.038 20.311 1.00 98.25 80 ALA A C 1
ATOM 666 O O . ALA A 1 80 ? -13.127 14.203 21.091 1.00 98.25 80 ALA A O 1
ATOM 667 N N . LEU A 1 81 ? -13.433 14.921 18.985 1.00 97.06 81 LEU A N 1
ATOM 668 C CA . LEU A 1 81 ? -12.751 13.789 18.357 1.00 97.06 81 LEU A CA 1
ATOM 669 C C . LEU A 1 81 ? -11.295 13.672 18.805 1.00 97.06 81 LEU A C 1
ATOM 671 O O . LEU A 1 81 ? -10.805 12.559 18.920 1.00 97.06 81 LEU A O 1
ATOM 675 N N . GLN A 1 82 ? -10.572 14.759 19.071 1.00 95.19 82 GLN A N 1
ATOM 676 C CA . GLN A 1 82 ? -9.183 14.697 19.547 1.00 95.19 82 GLN A CA 1
ATOM 677 C C . GLN A 1 82 ? -9.057 14.125 20.965 1.00 95.19 82 GLN A C 1
ATOM 679 O O . GLN A 1 82 ? -8.038 13.512 21.269 1.00 95.19 82 GLN A O 1
ATOM 684 N N . LEU A 1 83 ? -10.105 14.230 21.781 1.00 94.94 83 LEU A N 1
ATOM 685 C CA . LEU A 1 83 ? -10.128 13.719 23.152 1.00 94.94 83 LEU A CA 1
ATOM 686 C C . LEU A 1 83 ? -10.530 12.247 23.265 1.00 94.94 83 LEU A C 1
ATOM 688 O O . LEU A 1 83 ? -10.401 11.676 24.342 1.00 94.94 83 LEU A O 1
ATOM 692 N N . TYR A 1 84 ? -10.998 11.610 22.185 1.00 94.38 84 TYR A N 1
ATOM 693 C CA . TYR A 1 84 ? -11.412 10.205 22.268 1.00 94.38 84 TYR A CA 1
ATOM 694 C C . TYR A 1 84 ? -10.256 9.325 22.745 1.00 94.38 84 TYR A C 1
ATOM 696 O O . TYR A 1 84 ? -9.126 9.519 22.263 1.00 94.38 84 TYR A O 1
ATOM 704 N N . PRO A 1 85 ? -10.534 8.328 23.608 1.00 87.19 85 PRO A N 1
ATOM 705 C CA . PRO A 1 85 ? -9.503 7.437 24.110 1.00 87.19 85 PRO A CA 1
ATOM 706 C C . PRO A 1 85 ? -8.758 6.780 22.940 1.00 87.19 85 PRO A C 1
ATOM 708 O O . PRO A 1 85 ? -9.374 6.467 21.915 1.00 87.19 85 PRO A O 1
ATOM 711 N N . PRO A 1 86 ? -7.432 6.606 23.030 1.00 77.50 86 PRO A N 1
ATOM 712 C CA . PRO A 1 86 ? -6.648 6.029 21.940 1.00 77.50 86 PRO A CA 1
ATOM 713 C C . PRO A 1 86 ? -7.017 4.564 21.653 1.00 77.50 86 PRO A C 1
ATOM 715 O O . PRO A 1 86 ? -6.806 4.090 20.540 1.00 77.50 86 PRO A O 1
ATOM 718 N N . ASP A 1 87 ? -7.569 3.865 22.642 1.00 81.12 87 ASP A N 1
ATOM 719 C CA . ASP A 1 87 ? -8.049 2.485 22.590 1.00 81.12 87 ASP A CA 1
ATOM 720 C C . ASP A 1 87 ? -9.530 2.360 22.192 1.00 81.12 87 ASP A C 1
ATOM 722 O O . ASP A 1 87 ? -10.003 1.250 21.937 1.00 81.12 87 ASP A O 1
ATOM 726 N N . LEU A 1 88 ? -10.263 3.476 22.075 1.00 82.25 88 LEU A N 1
ATOM 727 C CA . LEU A 1 88 ? -11.628 3.458 21.560 1.00 82.25 88 LEU A CA 1
ATOM 728 C C . LEU A 1 88 ? -11.614 3.085 20.073 1.00 82.25 88 LEU A C 1
ATOM 730 O O . LEU A 1 88 ? -11.204 3.867 19.210 1.00 82.25 88 LEU A O 1
ATOM 734 N N . VAL A 1 89 ? -12.116 1.889 19.771 1.00 78.94 89 VAL A N 1
ATOM 735 C CA . VAL A 1 89 ? -12.294 1.423 18.396 1.00 78.94 89 VAL A CA 1
ATOM 736 C C . VAL A 1 89 ? -13.444 2.195 17.757 1.00 78.94 89 VAL A C 1
ATOM 738 O O . VAL A 1 89 ? -14.612 1.987 18.076 1.00 78.94 89 VAL A O 1
ATOM 741 N N . THR A 1 90 ? -13.102 3.090 16.835 1.00 81.88 90 THR A N 1
ATOM 742 C CA . THR A 1 90 ? -14.064 3.779 15.968 1.00 81.88 90 THR A CA 1
ATOM 743 C C . THR A 1 90 ? -14.135 3.049 14.630 1.00 81.88 90 THR A C 1
ATOM 745 O O . THR A 1 90 ? -13.112 2.615 14.102 1.00 81.88 90 THR A O 1
ATOM 748 N N . HIS A 1 91 ? -15.340 2.890 14.077 1.00 84.69 91 HIS A N 1
ATOM 749 C CA . HIS A 1 91 ? -15.551 2.258 12.765 1.00 84.69 91 HIS A CA 1
ATOM 750 C C . HIS A 1 91 ? -15.772 3.296 11.654 1.00 84.69 91 HIS A C 1
ATOM 752 O O . HIS A 1 91 ? -16.440 3.044 10.655 1.00 84.69 91 HIS A O 1
ATOM 758 N N . PHE A 1 92 ? -15.194 4.478 11.843 1.00 84.62 92 PHE A N 1
ATOM 759 C CA . PHE A 1 92 ? -15.093 5.550 10.865 1.00 84.62 92 PHE A CA 1
ATOM 760 C C . PHE A 1 92 ? -13.696 6.169 10.965 1.00 84.62 92 PHE A C 1
ATOM 762 O O . PHE A 1 92 ? -13.010 6.024 11.980 1.00 84.62 92 PHE A O 1
ATOM 769 N N . ASP A 1 93 ? -13.256 6.860 9.916 1.00 82.12 93 ASP A N 1
ATOM 770 C CA . ASP A 1 93 ? -11.936 7.486 9.896 1.00 82.12 93 ASP A CA 1
ATOM 771 C C . ASP A 1 93 ? -11.903 8.731 10.800 1.00 82.12 93 ASP A C 1
ATOM 773 O O . ASP A 1 93 ? -12.137 9.855 10.358 1.00 82.12 93 ASP A O 1
ATOM 777 N N . ARG A 1 94 ? -11.588 8.543 12.088 1.00 87.38 94 ARG A N 1
ATOM 778 C CA . ARG A 1 94 ? -11.454 9.633 13.071 1.00 87.38 94 ARG A CA 1
ATOM 779 C C . ARG A 1 94 ? -10.524 10.751 12.583 1.00 87.38 94 ARG A C 1
ATOM 781 O O . ARG A 1 94 ? -10.828 11.921 12.811 1.00 87.38 94 ARG A O 1
ATOM 788 N N . ARG A 1 95 ? -9.406 10.428 11.913 1.00 85.19 95 ARG A N 1
ATOM 789 C CA . ARG A 1 95 ? -8.474 11.444 11.384 1.00 85.19 95 ARG A CA 1
ATOM 790 C C . ARG A 1 95 ? -9.062 12.145 10.165 1.00 85.19 95 ARG A C 1
ATOM 792 O O . ARG A 1 95 ? -8.978 13.366 10.094 1.00 85.19 95 ARG A O 1
ATOM 799 N N . GLY A 1 96 ? -9.700 11.409 9.261 1.00 86.38 96 GLY A N 1
ATOM 800 C CA . GLY A 1 96 ? -10.427 11.961 8.118 1.00 86.38 96 GLY A CA 1
ATOM 801 C C . GLY A 1 96 ? -11.564 12.891 8.532 1.00 86.38 96 GLY A C 1
ATOM 802 O O . GLY A 1 96 ? -11.747 13.936 7.912 1.00 86.38 96 GLY A O 1
ATOM 803 N N . TRP A 1 97 ? -12.275 12.583 9.619 1.00 93.25 97 TRP A N 1
ATOM 804 C CA . TRP A 1 97 ? -13.291 13.465 10.199 1.00 93.25 97 TRP A CA 1
ATOM 805 C C . TRP A 1 97 ? -12.677 14.720 10.825 1.00 93.25 97 TRP A C 1
ATOM 807 O O . TRP A 1 97 ? -13.171 15.817 10.582 1.00 93.25 97 TRP A O 1
ATOM 817 N N . ILE A 1 98 ? -11.563 14.595 11.556 1.00 91.69 98 ILE A N 1
ATOM 818 C CA . ILE A 1 98 ? -10.802 15.753 12.060 1.00 91.69 98 ILE A CA 1
ATOM 819 C C . ILE A 1 98 ? -10.332 16.646 10.899 1.00 91.69 98 ILE A C 1
ATOM 821 O O . ILE A 1 98 ? -10.516 17.862 10.942 1.00 91.69 98 ILE A O 1
ATOM 825 N N . ALA A 1 99 ? -9.777 16.053 9.841 1.00 89.06 99 ALA A N 1
ATOM 826 C CA . ALA A 1 99 ? -9.340 16.773 8.649 1.00 89.06 99 ALA A CA 1
ATOM 827 C C . ALA A 1 99 ? -10.520 17.416 7.903 1.00 89.06 99 ALA A C 1
ATOM 829 O O . ALA A 1 99 ? -10.399 18.524 7.382 1.00 89.06 99 ALA A O 1
ATOM 830 N N . ALA A 1 100 ? -11.681 16.756 7.880 1.00 89.38 100 ALA A N 1
ATOM 831 C CA . ALA A 1 100 ? -12.908 17.316 7.332 1.00 89.38 100 ALA A CA 1
ATOM 832 C C . ALA A 1 100 ? -13.382 18.531 8.144 1.00 89.38 100 ALA A C 1
ATOM 834 O O . ALA A 1 100 ? -13.718 19.542 7.537 1.00 89.38 100 ALA A O 1
ATOM 835 N N . CYS A 1 101 ? -13.319 18.497 9.480 1.00 96.00 101 CYS A N 1
ATOM 836 C CA . CYS A 1 101 ? -13.571 19.679 10.311 1.00 96.00 101 CYS A CA 1
ATOM 837 C C . CYS A 1 101 ? -12.607 20.831 9.984 1.00 96.00 101 CYS A C 1
ATOM 839 O O . CYS A 1 101 ? -13.035 21.978 9.868 1.00 96.00 101 CYS A O 1
ATOM 841 N N . ASP A 1 102 ? -11.317 20.538 9.782 1.00 91.56 102 ASP A N 1
ATOM 842 C CA . ASP A 1 102 ? -10.317 21.554 9.424 1.00 91.56 102 ASP A CA 1
ATOM 843 C C . ASP A 1 102 ? -10.541 22.166 8.038 1.00 91.56 102 ASP A C 1
ATOM 845 O O . ASP A 1 102 ? -10.293 23.362 7.841 1.00 91.56 102 ASP A O 1
ATOM 849 N N . ARG A 1 103 ? -11.008 21.348 7.090 1.00 91.12 103 ARG A N 1
ATOM 850 C CA . ARG A 1 103 ? -11.300 21.745 5.711 1.00 91.12 103 ARG A CA 1
ATOM 851 C C . ARG A 1 103 ? -12.598 22.533 5.606 1.00 91.12 103 ARG A C 1
ATOM 853 O O . ARG A 1 103 ? -12.621 23.574 4.960 1.00 91.12 103 ARG A O 1
ATOM 860 N N . PHE A 1 104 ? -13.678 22.004 6.171 1.00 91.44 104 PHE A N 1
ATOM 861 C CA . PHE A 1 104 ? -15.016 22.556 6.001 1.00 91.44 104 PHE A CA 1
ATOM 862 C C . PHE A 1 104 ? -15.278 23.731 6.921 1.00 91.44 104 PHE A C 1
ATOM 864 O O . PHE A 1 104 ? -15.942 24.668 6.484 1.00 91.44 104 PHE A O 1
ATOM 871 N N . ARG A 1 105 ? -14.739 23.689 8.149 1.00 91.88 105 ARG A N 1
ATOM 872 C CA . ARG A 1 105 ? -14.914 24.727 9.175 1.00 91.88 105 ARG A CA 1
ATOM 873 C C . ARG A 1 105 ? -16.373 25.157 9.292 1.00 91.88 105 ARG A C 1
ATOM 875 O O . ARG A 1 105 ? -16.669 26.350 9.336 1.00 91.88 105 ARG A O 1
ATOM 882 N N . ALA A 1 106 ? -17.270 24.174 9.284 1.00 93.44 106 ALA A N 1
ATOM 883 C CA . ALA A 1 106 ? -18.690 24.436 9.374 1.00 93.44 106 ALA A CA 1
ATOM 884 C C . ALA A 1 106 ? -18.998 25.124 10.707 1.00 93.44 106 ALA A C 1
ATOM 886 O O . ALA A 1 106 ? -18.300 24.932 11.709 1.00 93.44 106 ALA A O 1
ATOM 887 N N . HIS A 1 107 ? -20.043 25.936 10.695 1.00 92.69 107 HIS A N 1
ATOM 888 C CA . HIS A 1 107 ? -20.508 26.664 11.859 1.00 92.69 107 HIS A CA 1
ATOM 889 C C . HIS A 1 107 ? -22.015 26.853 11.734 1.00 92.69 107 HIS A C 1
ATOM 891 O O . HIS A 1 107 ? -22.483 27.386 10.726 1.00 92.69 107 HIS A O 1
ATOM 897 N N . ASP A 1 108 ? -22.759 26.416 12.745 1.00 89.50 108 ASP A N 1
ATOM 898 C CA . ASP A 1 108 ? -24.176 26.722 12.884 1.00 89.50 108 ASP A CA 1
ATOM 899 C C . ASP A 1 108 ? -24.361 27.715 14.045 1.00 89.50 108 ASP A C 1
ATOM 901 O O . ASP A 1 108 ? -24.094 27.367 15.202 1.00 89.50 108 ASP A O 1
ATOM 905 N N . PRO A 1 109 ? -24.748 28.970 13.756 1.00 86.81 109 PRO A N 1
ATOM 906 C CA . PRO A 1 109 ? -24.787 30.023 14.761 1.00 86.81 109 PRO A CA 1
ATOM 907 C C . PRO A 1 109 ? -26.042 30.001 15.645 1.00 86.81 109 PRO A C 1
ATOM 909 O O . PRO A 1 109 ? -26.088 30.781 16.597 1.00 86.81 109 PRO A O 1
ATOM 912 N N . ASP A 1 110 ? -27.059 29.175 15.356 1.00 88.81 110 ASP A N 1
ATOM 913 C CA . ASP A 1 110 ? -28.340 29.225 16.075 1.00 88.81 110 ASP A CA 1
ATOM 914 C C . ASP A 1 110 ? -28.838 27.848 16.562 1.00 88.81 110 ASP A C 1
ATOM 916 O O . ASP A 1 110 ? -29.179 26.996 15.742 1.00 88.81 110 ASP A O 1
ATOM 920 N N . PRO A 1 111 ? -28.959 27.612 17.886 1.00 92.75 111 PRO A N 1
ATOM 921 C CA . PRO A 1 111 ? -28.519 28.499 18.963 1.00 92.75 111 PRO A CA 1
ATOM 922 C C . PRO A 1 111 ? -26.989 28.659 18.978 1.00 92.75 111 PRO A C 1
ATOM 924 O O . PRO A 1 111 ? -26.286 27.803 18.443 1.00 92.75 111 PRO A O 1
ATOM 927 N N . PRO A 1 112 ? -26.442 29.685 19.660 1.00 93.12 112 PRO A N 1
ATOM 928 C CA . PRO A 1 112 ? -25.001 29.974 19.662 1.00 93.12 112 PRO A CA 1
ATOM 929 C C . PRO A 1 112 ? -24.104 28.784 20.040 1.00 93.12 112 PRO A C 1
ATOM 931 O O . PRO A 1 112 ? -22.975 28.671 19.568 1.00 93.12 112 PRO A O 1
ATOM 934 N N . TYR A 1 113 ? -24.631 27.869 20.857 1.00 95.56 113 TYR A N 1
ATOM 935 C CA . TYR A 1 113 ? -23.947 26.674 21.345 1.00 95.56 113 TYR A CA 1
ATOM 936 C C . TYR A 1 113 ? -24.180 25.405 20.503 1.00 95.56 113 TYR A C 1
ATOM 938 O O . TYR A 1 113 ? -23.864 24.291 20.934 1.00 95.56 113 TYR A O 1
ATOM 946 N N . ARG A 1 114 ? -24.821 25.525 19.335 1.00 96.25 114 ARG A N 1
ATOM 947 C CA . ARG A 1 114 ? -25.272 24.368 18.554 1.00 96.25 114 ARG A CA 1
ATOM 948 C C . ARG A 1 114 ? -24.127 23.451 18.140 1.00 96.25 114 ARG A C 1
ATOM 950 O O . ARG A 1 114 ? -24.291 22.231 18.161 1.00 96.25 114 ARG A O 1
ATOM 957 N N . ASP A 1 115 ? -22.974 24.014 17.808 1.00 97.12 115 ASP A N 1
ATOM 958 C CA . ASP A 1 115 ? -21.811 23.223 17.417 1.00 97.12 115 ASP A CA 1
ATOM 959 C C . ASP A 1 115 ? -21.260 22.391 18.590 1.00 97.12 115 ASP A C 1
ATOM 961 O O . ASP A 1 115 ? -20.920 21.224 18.390 1.00 97.12 115 ASP A O 1
ATOM 965 N N . GLU A 1 116 ? -21.208 22.935 19.815 1.00 97.88 116 GLU A N 1
ATOM 966 C CA . GLU A 1 116 ? -20.832 22.184 21.023 1.00 97.88 116 GLU A CA 1
ATOM 967 C C . GLU A 1 116 ? -21.840 21.081 21.317 1.00 97.88 116 GLU A C 1
ATOM 969 O O . GLU A 1 116 ? -21.451 19.946 21.597 1.00 97.88 116 GLU A O 1
ATOM 974 N N . GLN A 1 117 ? -23.133 21.398 21.209 1.00 97.50 117 GLN A N 1
ATOM 975 C CA . GLN A 1 117 ? -24.200 20.428 21.416 1.00 97.50 117 GLN A CA 1
ATOM 976 C C . GLN A 1 117 ? -24.080 19.251 20.442 1.00 97.50 117 GLN A C 1
ATOM 978 O O . GLN A 1 117 ? -24.067 18.099 20.877 1.00 97.50 117 GLN A O 1
ATOM 983 N N . ARG A 1 118 ? -23.936 19.522 19.137 1.00 96.31 118 ARG A N 1
ATOM 984 C CA . ARG A 1 118 ? -23.748 18.480 18.115 1.00 96.31 118 ARG A CA 1
ATOM 985 C C . ARG A 1 118 ? -22.490 17.662 18.381 1.00 96.31 118 ARG A C 1
ATOM 987 O O . ARG A 1 118 ? -22.563 16.438 18.438 1.00 96.31 118 ARG A O 1
ATOM 994 N N . ALA A 1 119 ? -21.357 18.324 18.618 1.00 97.88 119 ALA A N 1
ATOM 995 C CA . ALA A 1 119 ? -20.087 17.656 18.888 1.00 97.88 119 ALA A CA 1
ATOM 996 C C . ALA A 1 119 ? -20.156 16.720 20.101 1.00 97.88 119 ALA A C 1
ATOM 998 O O . ALA A 1 119 ? -19.607 15.611 20.069 1.00 97.88 119 ALA A O 1
ATOM 999 N N . PHE A 1 120 ? -20.840 17.156 21.159 1.00 98.38 120 PHE A N 1
ATOM 1000 C CA . PHE A 1 120 ? -21.028 16.373 22.369 1.00 98.38 120 PHE A CA 1
ATOM 1001 C C . PHE A 1 120 ? -21.987 15.198 22.156 1.00 98.38 120 PHE A C 1
ATOM 1003 O O . PHE A 1 120 ? -21.656 14.070 22.519 1.00 98.38 120 PHE A O 1
ATOM 1010 N N . TYR A 1 121 ? -23.140 15.422 21.521 1.00 98.19 121 TYR A N 1
ATOM 1011 C CA . TYR A 1 121 ? -24.123 14.365 21.257 1.00 98.19 121 TYR A CA 1
ATOM 1012 C C . TYR A 1 121 ? -23.583 13.298 20.310 1.00 98.19 121 TYR A C 1
ATOM 1014 O O . TYR A 1 121 ? -23.772 12.109 20.555 1.00 98.19 121 TYR A O 1
ATOM 1022 N N . ASP A 1 122 ? -22.824 13.695 19.294 1.00 97.88 122 ASP A N 1
ATOM 1023 C CA . ASP A 1 122 ? -22.122 12.755 18.426 1.00 97.88 122 ASP A CA 1
ATOM 1024 C C . ASP A 1 122 ? -21.090 11.926 19.193 1.00 97.88 122 ASP A C 1
ATOM 1026 O O . ASP A 1 122 ? -20.937 10.735 18.938 1.00 97.88 122 ASP A O 1
ATOM 1030 N N . SER A 1 123 ? -20.446 12.517 20.200 1.00 97.94 123 SER A N 1
ATOM 1031 C CA . SER A 1 123 ? -19.517 11.788 21.065 1.00 97.94 123 SER A CA 1
ATOM 1032 C C . SER A 1 123 ? -20.193 10.814 22.010 1.00 97.94 123 SER A C 1
ATOM 1034 O O . SER A 1 123 ? -19.675 9.716 22.208 1.00 97.94 123 SER A O 1
ATOM 1036 N N . LEU A 1 124 ? -21.368 11.161 22.534 1.00 97.62 124 LEU A N 1
ATOM 1037 C CA . LEU A 1 124 ? -22.187 10.212 23.280 1.00 97.62 124 LEU A CA 1
ATOM 1038 C C . LEU A 1 124 ? -22.554 9.007 22.416 1.00 97.62 124 LEU A C 1
ATOM 1040 O O . LEU A 1 124 ? -22.387 7.879 22.871 1.00 97.62 124 LEU A O 1
ATOM 1044 N N . ARG A 1 125 ? -22.994 9.224 21.170 1.00 97.56 125 ARG A N 1
ATOM 1045 C CA . ARG A 1 125 ? -23.310 8.124 20.246 1.00 97.56 125 ARG A CA 1
ATOM 1046 C C . ARG A 1 125 ? -22.110 7.216 20.025 1.00 97.56 125 ARG A C 1
ATOM 1048 O O . ARG A 1 125 ? -22.223 6.014 20.241 1.00 97.56 125 ARG A O 1
ATOM 1055 N N . ASP A 1 126 ? -20.963 7.788 19.670 1.00 96.06 126 ASP A N 1
ATOM 1056 C CA . ASP A 1 126 ? -19.759 7.023 19.338 1.00 96.06 126 ASP A CA 1
ATOM 1057 C C . ASP A 1 126 ? -19.265 6.189 20.536 1.00 96.06 126 ASP A C 1
ATOM 1059 O O . ASP A 1 126 ? -19.007 4.989 20.412 1.00 96.06 126 ASP A O 1
ATOM 1063 N N . ILE A 1 127 ? -19.174 6.810 21.717 1.00 93.88 127 ILE A N 1
ATOM 1064 C CA . ILE A 1 127 ? -18.616 6.186 22.926 1.00 93.88 127 ILE A CA 1
ATOM 1065 C C . ILE A 1 127 ? -19.597 5.183 23.545 1.00 93.88 127 ILE A C 1
ATOM 1067 O O . ILE A 1 127 ? -19.201 4.078 23.942 1.00 93.88 127 ILE A O 1
ATOM 1071 N N . LEU A 1 128 ? -20.884 5.535 23.635 1.00 94.62 128 LEU A N 1
ATOM 1072 C CA . LEU A 1 128 ? -21.880 4.670 24.265 1.00 94.62 128 LEU A CA 1
ATOM 1073 C C . LEU A 1 128 ? -22.275 3.507 23.358 1.00 94.62 128 LEU A C 1
ATOM 1075 O O . LEU A 1 128 ? -22.533 2.425 23.883 1.00 94.62 128 LEU A O 1
ATOM 1079 N N . ALA A 1 129 ? -22.257 3.672 22.030 1.00 94.31 129 ALA A N 1
ATOM 1080 C CA . ALA A 1 129 ? -22.457 2.554 21.111 1.00 94.31 129 ALA A CA 1
ATOM 1081 C C . ALA A 1 129 ? -21.398 1.468 21.336 1.00 94.31 129 ALA A C 1
ATOM 1083 O O . ALA A 1 129 ? -21.753 0.318 21.608 1.00 94.31 129 ALA A O 1
ATOM 1084 N N . ALA A 1 130 ? -20.114 1.845 21.330 1.00 88.44 130 ALA A N 1
ATOM 1085 C CA . ALA A 1 130 ? -19.015 0.916 21.580 1.00 88.44 130 ALA A CA 1
ATOM 1086 C C . ALA A 1 130 ? -19.154 0.222 22.948 1.00 88.44 130 ALA A C 1
ATOM 1088 O O . ALA A 1 130 ? -19.094 -1.006 23.039 1.00 88.44 130 ALA A O 1
ATOM 1089 N N . SER A 1 131 ? -19.439 0.995 24.002 1.00 86.94 131 SER A N 1
ATOM 1090 C CA . SER A 1 131 ? -19.603 0.476 25.370 1.00 86.94 131 SER A CA 1
ATOM 1091 C C . SER A 1 131 ? -20.799 -0.475 25.521 1.00 86.94 131 SER A C 1
ATOM 1093 O O . SER A 1 131 ? -20.768 -1.384 26.348 1.00 86.94 131 SER A O 1
ATOM 1095 N N . ASN A 1 132 ? -21.836 -0.319 24.692 1.00 90.75 132 ASN A N 1
ATOM 1096 C CA . ASN A 1 132 ? -23.021 -1.181 24.672 1.00 90.75 132 ASN A CA 1
ATOM 1097 C C . ASN A 1 132 ? -22.949 -2.281 23.597 1.00 90.75 132 ASN A C 1
ATOM 1099 O O . ASN A 1 132 ? -23.953 -2.932 23.286 1.00 90.75 132 ASN A O 1
ATOM 1103 N N . GLY A 1 133 ? -21.763 -2.527 23.032 1.00 87.69 133 GLY A N 1
ATOM 1104 C CA . GLY A 1 133 ? -21.521 -3.600 22.070 1.00 87.69 133 GLY A CA 1
ATOM 1105 C C . GLY A 1 133 ? -22.215 -3.394 20.724 1.00 87.69 133 GLY A C 1
ATOM 1106 O O . GLY A 1 133 ? -22.581 -4.381 20.082 1.00 87.69 133 GLY A O 1
ATOM 1107 N N . TYR A 1 134 ? -22.442 -2.141 20.333 1.00 91.00 134 TYR A N 1
ATOM 1108 C CA . TYR A 1 134 ? -22.842 -1.760 18.985 1.00 91.00 134 TYR A CA 1
ATOM 1109 C C . TYR A 1 134 ? -21.622 -1.310 18.184 1.00 91.00 134 TYR A C 1
ATOM 1111 O O . TYR A 1 134 ? -20.756 -0.590 18.679 1.00 91.00 134 TYR A O 1
ATOM 1119 N N . THR A 1 135 ? -21.584 -1.704 16.918 1.00 89.81 135 THR A N 1
ATOM 1120 C CA . THR A 1 135 ? -20.710 -1.086 15.923 1.00 89.81 135 THR A CA 1
ATOM 1121 C C . THR A 1 135 ? -21.408 0.171 15.417 1.00 89.81 135 THR A C 1
ATOM 1123 O O . THR A 1 135 ? -22.547 0.084 14.969 1.00 89.81 135 THR A O 1
ATOM 1126 N N . LEU A 1 136 ? -20.747 1.327 15.476 1.00 93.25 136 LEU A N 1
ATOM 1127 C CA . LEU A 1 136 ? -21.259 2.573 14.901 1.00 93.25 136 LEU A CA 1
ATOM 1128 C C . LEU A 1 136 ? -20.359 3.020 13.755 1.00 93.25 136 LEU A C 1
ATOM 1130 O O . LEU A 1 136 ? -19.168 3.263 13.958 1.00 93.25 136 LEU A O 1
ATOM 1134 N N . ILE A 1 137 ? -20.944 3.135 12.565 1.00 90.94 137 ILE A N 1
ATOM 1135 C CA . ILE A 1 137 ? -20.284 3.670 11.373 1.00 90.94 137 ILE A CA 1
ATOM 1136 C C . ILE A 1 137 ? -20.835 5.062 11.068 1.00 90.94 137 ILE A C 1
ATOM 1138 O O . ILE A 1 137 ? -22.009 5.340 11.312 1.00 90.94 137 ILE A O 1
ATOM 1142 N N . ARG A 1 138 ? -19.985 5.926 10.512 1.00 92.94 138 ARG A N 1
ATOM 1143 C CA . ARG A 1 138 ? -20.370 7.267 10.063 1.00 92.94 138 ARG A CA 1
ATOM 1144 C C . ARG A 1 138 ? -20.181 7.375 8.561 1.00 92.94 138 ARG A C 1
ATOM 1146 O O . ARG A 1 138 ? -19.138 6.990 8.032 1.00 92.94 138 ARG A O 1
ATOM 1153 N N . VAL A 1 139 ? -21.185 7.906 7.881 1.00 89.69 139 VAL A N 1
ATOM 1154 C CA . VAL A 1 139 ? -21.163 8.178 6.446 1.00 89.69 139 VAL A CA 1
ATOM 1155 C C . VAL A 1 139 ? -21.198 9.681 6.268 1.00 89.69 139 VAL A C 1
ATOM 1157 O O . VAL A 1 139 ? -22.168 10.320 6.645 1.00 89.69 139 VAL A O 1
ATOM 1160 N N . ARG A 1 140 ? -20.153 10.254 5.677 1.00 88.50 140 ARG A N 1
ATOM 1161 C CA . ARG A 1 140 ? -20.144 11.679 5.350 1.00 88.50 140 ARG A CA 1
ATOM 1162 C C . ARG A 1 140 ? -20.978 11.954 4.096 1.00 88.50 140 ARG A C 1
ATOM 1164 O O . ARG A 1 140 ? -20.879 11.210 3.117 1.00 88.50 140 ARG A O 1
ATOM 1171 N N . ASP A 1 141 ? -21.713 13.059 4.099 1.00 83.88 141 ASP A N 1
ATOM 1172 C CA . ASP A 1 141 ? -22.407 13.561 2.914 1.00 83.88 141 ASP A CA 1
ATOM 1173 C C . ASP A 1 141 ? -21.453 13.748 1.715 1.00 83.88 141 ASP A C 1
ATOM 1175 O O . ASP A 1 141 ? -20.297 14.166 1.845 1.00 83.88 141 ASP A O 1
ATOM 1179 N N . GLY A 1 142 ? -21.920 13.341 0.537 1.00 76.94 142 GLY A N 1
ATOM 1180 C CA . GLY A 1 142 ? -21.152 13.350 -0.707 1.00 76.94 142 GLY A CA 1
ATOM 1181 C C . GLY A 1 142 ? -19.927 12.427 -0.739 1.00 76.94 142 GLY A C 1
ATOM 1182 O O . GLY A 1 142 ? -19.177 12.465 -1.711 1.00 76.94 142 GLY A O 1
ATOM 1183 N N . ALA A 1 143 ? -19.681 11.602 0.288 1.00 72.50 143 ALA A N 1
ATOM 1184 C CA . ALA A 1 143 ? -18.551 10.667 0.276 1.00 72.50 143 ALA A CA 1
ATOM 1185 C C . ALA A 1 143 ? -18.777 9.457 -0.643 1.00 72.50 143 ALA A C 1
ATOM 1187 O O . ALA A 1 143 ? -17.805 8.847 -1.080 1.00 72.50 143 ALA A O 1
ATOM 1188 N N . PHE A 1 144 ? -20.037 9.122 -0.934 1.00 75.94 144 PHE A N 1
ATOM 1189 C CA . PHE A 1 144 ? -20.415 7.977 -1.757 1.00 75.94 144 PHE A CA 1
ATOM 1190 C C . PHE A 1 144 ? -21.525 8.364 -2.730 1.00 75.94 144 PHE A C 1
ATOM 1192 O O . PHE A 1 144 ? -22.517 8.977 -2.330 1.00 75.94 144 PHE A O 1
ATOM 1199 N N . ASP A 1 145 ? -21.376 7.960 -3.991 1.00 75.81 145 ASP A N 1
ATOM 1200 C CA . ASP A 1 145 ? -22.477 7.970 -4.947 1.00 75.81 145 ASP A CA 1
ATOM 1201 C C . ASP A 1 145 ? -23.272 6.669 -4.803 1.00 75.81 145 ASP A C 1
ATOM 1203 O O . ASP A 1 145 ? -22.895 5.611 -5.306 1.00 75.81 145 ASP A O 1
ATOM 1207 N N . TRP A 1 146 ? -24.394 6.742 -4.092 1.00 78.25 146 TRP A N 1
ATOM 1208 C CA . TRP A 1 146 ? -25.259 5.586 -3.857 1.00 78.25 146 TRP A CA 1
ATOM 1209 C C . TRP A 1 146 ? -25.994 5.095 -5.110 1.00 78.25 146 TRP A C 1
ATOM 1211 O O . TRP A 1 146 ? -26.596 4.021 -5.067 1.00 78.25 146 TRP A O 1
ATOM 1221 N N . ASN A 1 147 ? -25.947 5.852 -6.211 1.00 76.25 147 ASN A N 1
ATOM 1222 C CA . ASN A 1 147 ? -26.483 5.435 -7.504 1.00 76.25 147 ASN A CA 1
ATOM 1223 C C . ASN A 1 147 ? -25.426 4.761 -8.389 1.00 76.25 147 ASN A C 1
ATOM 1225 O O . ASN A 1 147 ? -25.775 4.234 -9.450 1.00 76.25 147 ASN A O 1
ATOM 1229 N N . ALA A 1 148 ? -24.155 4.759 -7.976 1.00 73.94 148 ALA A N 1
ATOM 1230 C CA . ALA A 1 148 ? -23.092 4.129 -8.735 1.00 73.94 148 ALA A CA 1
ATOM 1231 C C . ALA A 1 148 ? -23.281 2.596 -8.801 1.00 73.94 148 ALA A C 1
ATOM 1233 O O . ALA A 1 148 ? -23.783 1.985 -7.848 1.00 73.94 148 ALA A O 1
ATOM 1234 N N . PRO A 1 149 ? -22.869 1.934 -9.902 1.00 67.19 149 PRO A N 1
ATOM 1235 C CA . PRO A 1 149 ? -22.994 0.480 -10.055 1.00 67.19 149 PRO A CA 1
ATOM 1236 C C . PRO A 1 149 ? -22.299 -0.344 -8.957 1.00 67.19 149 PRO A C 1
ATOM 1238 O O . PRO A 1 149 ? -22.629 -1.514 -8.768 1.00 67.19 149 PRO A O 1
ATOM 1241 N N . ASP A 1 150 ? -21.346 0.250 -8.239 1.00 67.38 150 ASP A N 1
ATOM 1242 C CA . ASP A 1 150 ? -20.555 -0.340 -7.159 1.00 67.38 150 ASP A CA 1
ATOM 1243 C C . ASP A 1 150 ? -20.997 0.099 -5.748 1.00 67.38 150 ASP A C 1
ATOM 1245 O O . ASP A 1 150 ? -20.342 -0.249 -4.765 1.00 67.38 150 ASP A O 1
ATOM 1249 N N . ALA A 1 151 ? -22.143 0.775 -5.602 1.00 66.69 151 ALA A N 1
ATOM 1250 C CA . ALA A 1 151 ? -22.660 1.226 -4.306 1.00 66.69 151 ALA A CA 1
ATOM 1251 C C . ALA A 1 151 ? -22.806 0.091 -3.265 1.00 66.69 151 ALA A C 1
ATOM 1253 O O . ALA A 1 151 ? -22.595 0.300 -2.068 1.00 66.69 151 ALA A O 1
ATOM 1254 N N . ASP A 1 152 ? -23.117 -1.137 -3.703 1.00 66.62 152 ASP A N 1
ATOM 1255 C CA . ASP A 1 152 ? -23.165 -2.314 -2.822 1.00 66.62 152 ASP A CA 1
ATOM 1256 C C . ASP A 1 152 ? -21.769 -2.722 -2.307 1.00 66.62 152 ASP A C 1
ATOM 1258 O O . ASP A 1 152 ? -21.656 -3.200 -1.175 1.00 66.62 152 ASP A O 1
ATOM 1262 N N . SER A 1 153 ? -20.712 -2.499 -3.097 1.00 65.12 153 SER A N 1
ATOM 1263 C CA . SER A 1 153 ? -19.313 -2.696 -2.695 1.00 65.12 153 SER A CA 1
ATOM 1264 C C . SER A 1 153 ? -18.824 -1.583 -1.766 1.00 65.12 153 SER A C 1
ATOM 1266 O O . SER A 1 153 ? -18.123 -1.866 -0.796 1.00 65.12 153 SER A O 1
ATOM 1268 N N . CYS A 1 154 ? -19.250 -0.335 -1.976 1.00 63.12 154 CYS A N 1
ATOM 1269 C CA . CYS A 1 154 ? -19.014 0.742 -1.010 1.00 63.12 154 CYS A CA 1
ATOM 1270 C C . CYS A 1 154 ? -19.658 0.427 0.347 1.00 63.12 154 CYS A C 1
ATOM 1272 O O . CYS A 1 154 ? -19.043 0.621 1.397 1.00 63.12 154 CYS A O 1
ATOM 1274 N N . LEU A 1 155 ? -20.875 -0.127 0.332 1.00 66.75 155 LEU A N 1
ATOM 1275 C CA . LEU A 1 155 ? -21.562 -0.558 1.544 1.00 66.75 155 LEU A CA 1
ATOM 1276 C C . LEU A 1 155 ? -20.841 -1.717 2.252 1.00 66.75 155 LEU A C 1
ATOM 1278 O O . LEU A 1 155 ? -20.854 -1.784 3.478 1.00 66.75 155 LEU A O 1
ATOM 1282 N N . ASP A 1 156 ? -20.195 -2.607 1.497 1.00 65.88 156 ASP A N 1
ATOM 1283 C CA . ASP A 1 156 ? -19.352 -3.674 2.046 1.00 65.88 156 ASP A CA 1
ATOM 1284 C C . ASP A 1 156 ? -18.145 -3.144 2.813 1.00 65.88 156 ASP A C 1
ATOM 1286 O O . ASP A 1 156 ? -17.864 -3.599 3.923 1.00 65.88 156 ASP A O 1
ATOM 1290 N N . SER A 1 157 ? -17.471 -2.149 2.244 1.00 64.06 157 SER A N 1
ATOM 1291 C CA . SER A 1 157 ? -16.335 -1.486 2.883 1.00 64.06 157 SER A CA 1
ATOM 1292 C C . SER A 1 157 ? -16.741 -0.741 4.159 1.00 64.06 157 SER A C 1
ATOM 1294 O O . SER A 1 157 ? -15.957 -0.668 5.103 1.00 64.06 157 SER A O 1
ATOM 1296 N N . LEU A 1 158 ? -17.969 -0.212 4.207 1.00 63.09 158 LEU A N 1
ATOM 1297 C CA . LEU A 1 158 ? -18.501 0.533 5.351 1.00 63.09 158 LEU A CA 1
ATOM 1298 C C . LEU A 1 158 ? -19.028 -0.370 6.470 1.00 63.09 158 LEU A C 1
ATOM 1300 O O . LEU A 1 158 ? -18.772 -0.113 7.640 1.00 63.09 158 LEU A O 1
ATOM 1304 N N . CYS A 1 159 ? -19.771 -1.427 6.142 1.00 58.75 159 CYS A N 1
ATOM 1305 C CA . CYS A 1 159 ? -20.483 -2.253 7.120 1.00 58.75 159 CYS A CA 1
ATOM 1306 C C . CYS A 1 159 ? -19.685 -3.477 7.594 1.00 58.75 159 CYS A C 1
ATOM 1308 O O . CYS A 1 159 ? -20.306 -4.489 7.925 1.00 58.75 159 CYS A O 1
ATOM 1310 N N . TRP A 1 160 ? -18.344 -3.430 7.618 1.00 50.53 160 TRP A N 1
ATOM 1311 C CA . TRP A 1 160 ? -17.522 -4.591 7.981 1.00 50.53 160 TRP A CA 1
ATOM 1312 C C . TRP A 1 160 ? -17.957 -5.187 9.326 1.00 50.53 160 TRP A C 1
ATOM 1314 O O . TRP A 1 160 ? -17.701 -4.646 10.401 1.00 50.53 160 TRP A O 1
ATOM 1324 N N . MET A 1 161 ? -18.627 -6.335 9.241 1.00 39.16 161 MET A N 1
ATOM 1325 C CA . MET A 1 161 ? -18.997 -7.148 10.383 1.00 39.16 161 MET A CA 1
ATOM 1326 C C . MET A 1 161 ? -18.045 -8.327 10.453 1.00 39.16 161 MET A C 1
ATOM 1328 O O . MET A 1 161 ? -18.055 -9.151 9.531 1.00 39.16 161 MET A O 1
ATOM 1332 N N . PRO A 1 162 ? -17.296 -8.523 11.548 1.00 30.86 162 PRO A N 1
ATOM 1333 C CA . PRO A 1 162 ? -16.917 -9.879 11.884 1.00 30.86 162 PRO A CA 1
ATOM 1334 C C . PRO A 1 162 ? -18.225 -10.663 12.040 1.00 30.86 162 PRO A C 1
ATOM 1336 O O . PRO A 1 162 ? -19.069 -10.315 12.869 1.00 30.86 162 PRO A O 1
ATOM 1339 N N . ARG A 1 163 ? -18.431 -11.709 11.230 1.00 29.84 163 ARG A N 1
ATOM 1340 C CA . ARG A 1 163 ? -19.479 -12.691 11.523 1.00 29.84 163 ARG A CA 1
ATOM 1341 C C . ARG A 1 163 ? -19.171 -13.236 12.914 1.00 29.84 163 ARG A C 1
ATOM 1343 O O . ARG A 1 163 ? -18.277 -14.063 13.059 1.00 29.84 163 ARG A O 1
ATOM 1350 N N . ARG A 1 164 ? -19.885 -12.777 13.942 1.00 28.81 164 ARG A N 1
ATOM 1351 C CA . ARG A 1 164 ? -19.986 -13.555 15.171 1.00 28.81 164 ARG A CA 1
ATOM 1352 C C . ARG A 1 164 ? -20.792 -14.787 14.795 1.00 28.81 164 ARG A C 1
ATOM 1354 O O . ARG A 1 164 ? -21.968 -14.681 14.457 1.00 28.81 164 ARG A O 1
ATOM 1361 N N . SER A 1 165 ? -20.138 -15.941 14.789 1.00 27.05 165 SER A N 1
ATOM 1362 C CA . SER A 1 165 ? -20.846 -17.205 14.918 1.00 27.05 165 SER A CA 1
ATOM 1363 C C . SER A 1 165 ? -21.755 -17.105 16.153 1.00 27.05 165 SER A C 1
ATOM 1365 O O . SER A 1 165 ? -21.306 -16.620 17.199 1.00 27.05 165 SER A O 1
ATOM 1367 N N . PRO A 1 166 ? -23.034 -17.500 16.068 1.00 30.86 166 PRO A N 1
ATOM 1368 C CA . PRO A 1 166 ? -23.878 -17.608 17.246 1.00 30.86 166 PRO A CA 1
ATOM 1369 C C . PRO A 1 166 ? -23.424 -18.835 18.040 1.00 30.86 166 PRO A C 1
ATOM 1371 O O . PRO A 1 166 ? -23.969 -19.916 17.878 1.00 30.86 166 PRO A O 1
ATOM 1374 N N . SER A 1 167 ? -22.368 -18.699 18.842 1.00 38.81 167 SER A N 1
ATOM 1375 C CA . SER A 1 167 ? -21.937 -19.753 19.768 1.00 38.81 167 SER A CA 1
ATOM 1376 C C . SER A 1 167 ? -20.956 -19.206 20.808 1.00 38.81 167 SER A C 1
ATOM 1378 O O . SER A 1 167 ? -19.765 -19.504 20.771 1.00 38.81 167 SER A O 1
ATOM 1380 N N . ALA A 1 168 ? -21.432 -18.351 21.713 1.00 31.92 168 ALA A N 1
ATOM 1381 C CA . ALA A 1 168 ? -20.770 -18.109 22.999 1.00 31.92 168 ALA A CA 1
ATOM 1382 C C . ALA A 1 168 ? -21.691 -17.298 23.922 1.00 31.92 168 ALA A C 1
ATOM 1384 O O . ALA A 1 168 ? -21.414 -16.125 24.174 1.00 31.92 168 ALA A O 1
ATOM 1385 N N . ARG A 1 169 ? -22.807 -17.899 24.375 1.00 30.47 169 ARG A N 1
ATOM 1386 C CA . ARG A 1 169 ? -23.430 -17.602 25.690 1.00 30.47 169 ARG A CA 1
ATOM 1387 C C . ARG A 1 169 ? -24.650 -18.449 26.093 1.00 30.47 169 ARG A C 1
ATOM 1389 O O . ARG A 1 169 ? -25.187 -18.176 27.157 1.00 30.47 169 ARG A O 1
ATOM 1396 N N . GLU A 1 170 ? -25.039 -19.490 25.353 1.00 32.75 170 GLU A N 1
ATOM 1397 C CA . GLU A 1 170 ? -26.196 -20.334 25.738 1.00 32.75 170 GLU A CA 1
ATOM 1398 C C . GLU A 1 170 ? -25.891 -21.814 26.041 1.00 32.75 170 GLU A C 1
ATOM 1400 O O . GLU A 1 170 ? -26.813 -22.577 26.290 1.00 32.75 170 GLU A O 1
ATOM 1405 N N . GLU A 1 171 ? -24.626 -22.229 26.157 1.00 28.86 171 GLU A N 1
ATOM 1406 C CA . GLU A 1 171 ? -24.273 -23.592 26.612 1.00 28.86 171 GLU A CA 1
ATOM 1407 C C . GLU A 1 171 ? -23.716 -23.605 28.044 1.00 28.86 171 GLU A C 1
ATOM 1409 O O . GLU A 1 171 ? -22.636 -24.110 28.332 1.00 28.86 171 GLU A O 1
ATOM 1414 N N . LEU A 1 172 ? -24.482 -23.022 28.964 1.00 29.77 172 LEU A N 1
ATOM 1415 C CA . LEU A 1 172 ? -24.377 -23.278 30.405 1.00 29.77 172 LEU A CA 1
ATOM 1416 C C . LEU A 1 172 ? -25.780 -23.552 30.960 1.00 29.77 172 LEU A C 1
ATOM 1418 O O . LEU A 1 172 ? -26.224 -22.935 31.921 1.00 29.77 172 LEU A O 1
ATOM 1422 N N . ALA A 1 173 ? -26.500 -24.471 30.325 1.00 31.70 173 ALA A N 1
ATOM 1423 C CA . ALA A 1 173 ? -27.616 -25.171 30.940 1.00 31.70 173 ALA A CA 1
ATOM 1424 C C . ALA A 1 173 ? -27.852 -26.481 30.182 1.00 31.70 173 ALA A C 1
ATOM 1426 O O . ALA A 1 173 ? -28.105 -26.468 28.984 1.00 31.70 173 ALA A O 1
ATOM 1427 N N . ASN A 1 174 ? -27.821 -27.583 30.929 1.00 29.75 174 ASN A N 1
ATOM 1428 C CA . ASN A 1 174 ? -28.216 -28.944 30.555 1.00 29.75 174 ASN A CA 1
ATOM 1429 C C . ASN A 1 174 ? -27.145 -29.792 29.860 1.00 29.75 174 ASN A C 1
ATOM 1431 O O . ASN A 1 174 ? -26.914 -29.725 28.658 1.00 29.75 174 ASN A O 1
ATOM 1435 N N . GLY A 1 175 ? -26.526 -30.656 30.667 1.00 31.25 175 GLY A N 1
ATOM 1436 C CA . GLY A 1 175 ? -25.730 -31.773 30.189 1.00 31.25 175 GLY A CA 1
ATOM 1437 C C . GLY A 1 175 ? -26.591 -32.943 29.713 1.00 31.25 175 GLY A C 1
ATOM 1438 O O . GLY A 1 175 ? -27.676 -33.189 30.235 1.00 31.25 175 GLY A O 1
ATOM 1439 N N . SER A 1 176 ? -26.077 -33.682 28.736 1.00 26.55 176 SER A N 1
ATOM 1440 C CA . SER A 1 176 ? -26.082 -35.151 28.689 1.00 26.55 176 SER A CA 1
ATOM 1441 C C . SER A 1 176 ? -25.326 -35.634 27.441 1.00 26.55 176 SER A C 1
ATOM 1443 O O . SER A 1 176 ? -25.588 -35.192 26.333 1.00 26.55 176 SER A O 1
ATOM 1445 N N . GLU A 1 177 ? -24.333 -36.483 27.713 1.00 25.67 177 GLU A N 1
ATOM 1446 C CA . GLU A 1 177 ? -23.754 -37.598 26.942 1.00 25.67 177 GLU A CA 1
ATOM 1447 C C . GLU A 1 177 ? -23.525 -37.515 25.412 1.00 25.67 177 GLU A C 1
ATOM 1449 O O . GLU A 1 177 ? -24.428 -37.370 24.596 1.00 25.67 177 GLU A O 1
ATOM 1454 N N . LEU A 1 178 ? -22.258 -37.758 25.041 1.00 25.94 178 LEU A N 1
ATOM 1455 C CA . LEU A 1 178 ? -21.777 -38.149 23.706 1.00 25.94 178 LEU A CA 1
ATOM 1456 C C . LEU A 1 178 ? -22.299 -39.553 23.315 1.00 25.94 178 LEU A C 1
ATOM 1458 O O . LEU A 1 178 ? -22.497 -40.394 24.193 1.00 25.94 178 LEU A O 1
ATOM 1462 N N . PRO A 1 179 ? -22.379 -39.875 22.007 1.00 27.38 179 PRO A N 1
ATOM 1463 C CA . PRO A 1 179 ? -21.222 -40.550 21.418 1.00 27.38 179 PRO A CA 1
ATOM 1464 C C . PRO A 1 179 ? -20.805 -40.055 20.025 1.00 27.38 179 PRO A C 1
ATOM 1466 O O . PRO A 1 179 ? -21.591 -39.619 19.188 1.00 27.38 179 PRO A O 1
ATOM 1469 N N . VAL A 1 180 ? -19.501 -40.204 19.808 1.00 26.20 180 VAL A N 1
ATOM 1470 C CA . VAL A 1 180 ? -18.758 -40.121 18.550 1.00 26.20 180 VAL A CA 1
ATOM 1471 C C . VAL A 1 180 ? -19.093 -41.327 17.664 1.00 26.20 180 VAL A C 1
ATOM 1473 O O . VAL A 1 180 ? -18.992 -42.452 18.142 1.00 26.20 180 VAL A O 1
ATOM 1476 N N . ALA A 1 181 ? -19.396 -41.110 16.381 1.00 23.75 181 ALA A N 1
ATOM 1477 C CA . ALA A 1 181 ? -18.621 -41.645 15.250 1.00 23.75 181 ALA A CA 1
ATOM 1478 C C . ALA A 1 181 ? -19.265 -41.302 13.897 1.00 23.75 181 ALA A C 1
ATOM 1480 O O . ALA A 1 181 ? -20.476 -41.348 13.711 1.00 23.75 181 ALA A O 1
ATOM 1481 N N . CYS A 1 182 ? -18.372 -40.936 12.986 1.00 27.52 182 CYS A N 1
ATOM 1482 C CA . CYS A 1 182 ? -18.535 -40.517 11.607 1.00 27.52 182 CYS A CA 1
ATOM 1483 C C . CYS A 1 182 ? -19.292 -41.513 10.722 1.00 27.52 182 CYS A C 1
ATOM 1485 O O . CYS A 1 182 ? -18.917 -42.676 10.683 1.00 27.52 182 CYS A O 1
ATOM 1487 N N . ASP A 1 183 ? -20.223 -41.002 9.911 1.00 23.52 183 ASP A N 1
ATOM 1488 C CA . ASP A 1 183 ? -20.386 -41.418 8.516 1.00 23.52 183 ASP A CA 1
ATOM 1489 C C . ASP A 1 183 ? -21.176 -40.367 7.712 1.00 23.52 183 ASP A C 1
ATOM 1491 O O . ASP A 1 183 ? -22.212 -39.876 8.148 1.00 23.52 183 ASP A O 1
ATOM 1495 N N . GLY A 1 184 ? -20.643 -40.024 6.532 1.00 34.59 184 GLY A N 1
ATOM 1496 C CA . GLY A 1 184 ? -21.353 -39.452 5.380 1.00 34.59 184 GLY A CA 1
ATOM 1497 C C . GLY A 1 184 ? -22.070 -38.101 5.533 1.00 34.59 184 GLY A C 1
ATOM 1498 O O . GLY A 1 184 ? -23.233 -38.048 5.920 1.00 34.59 184 GLY A O 1
ATOM 1499 N N . LEU A 1 185 ? -21.458 -37.019 5.033 1.00 25.20 185 LEU A N 1
ATOM 1500 C CA . LEU A 1 185 ? -22.203 -35.833 4.584 1.00 25.20 185 LEU A CA 1
ATOM 1501 C C . LEU A 1 185 ? -21.856 -35.489 3.122 1.00 25.20 185 LEU A C 1
ATOM 1503 O O . LEU A 1 185 ? -20.694 -35.612 2.729 1.00 25.20 185 LEU A O 1
ATOM 1507 N N . PRO A 1 186 ? -22.846 -35.095 2.298 1.00 26.22 186 PRO A N 1
ATOM 1508 C CA . PRO A 1 186 ? -22.734 -35.076 0.848 1.00 26.22 186 PRO A CA 1
ATOM 1509 C C . PRO A 1 186 ? -22.141 -33.769 0.320 1.00 26.22 186 PRO A C 1
ATOM 1511 O O . PRO A 1 186 ? -22.281 -32.692 0.901 1.00 26.22 186 PRO A O 1
ATOM 1514 N N . ALA A 1 187 ? -21.552 -33.867 -0.868 1.00 33.91 187 ALA A N 1
ATOM 1515 C CA . ALA A 1 187 ? -21.259 -32.730 -1.719 1.00 33.91 187 ALA A CA 1
ATOM 1516 C C . ALA A 1 187 ? -22.556 -31.984 -2.087 1.00 33.91 187 ALA A C 1
ATOM 1518 O O . ALA A 1 187 ? -23.299 -32.458 -2.937 1.00 33.91 187 ALA A O 1
ATOM 1519 N N . ALA A 1 188 ? -22.821 -30.832 -1.460 1.00 30.91 188 ALA A N 1
ATOM 1520 C CA . ALA A 1 188 ? -23.478 -29.665 -2.067 1.00 30.91 188 ALA A CA 1
ATOM 1521 C C . ALA A 1 188 ? -23.782 -28.576 -1.023 1.00 30.91 188 ALA A C 1
ATOM 1523 O O . ALA A 1 188 ? -24.719 -28.702 -0.245 1.00 30.91 188 ALA A O 1
ATOM 1524 N N . ALA A 1 189 ? -23.041 -27.467 -1.084 1.00 27.23 189 ALA A N 1
ATOM 1525 C CA . ALA A 1 189 ? -23.566 -26.103 -0.915 1.00 27.23 189 ALA A CA 1
ATOM 1526 C C . ALA A 1 189 ? -22.489 -25.082 -1.329 1.00 27.23 189 ALA A C 1
ATOM 1528 O O . ALA A 1 189 ? -22.123 -24.176 -0.582 1.00 27.23 189 ALA A O 1
ATOM 1529 N N . VAL A 1 190 ? -21.947 -25.237 -2.542 1.00 29.62 190 VAL A N 1
ATOM 1530 C CA . VAL A 1 190 ? -21.185 -24.163 -3.189 1.00 29.62 190 VAL A CA 1
ATOM 1531 C C . VAL A 1 190 ? -22.195 -23.098 -3.603 1.00 29.62 190 VAL A C 1
ATOM 1533 O O . VAL A 1 190 ? -23.081 -23.340 -4.420 1.00 29.62 190 VAL A O 1
ATOM 1536 N N . ASN A 1 191 ? -22.092 -21.930 -2.975 1.00 28.06 191 ASN A N 1
ATOM 1537 C CA . ASN A 1 191 ? -22.992 -20.804 -3.173 1.00 28.06 191 ASN A CA 1
ATOM 1538 C C . ASN A 1 191 ? -22.959 -20.347 -4.655 1.00 28.06 191 ASN A C 1
ATOM 1540 O O . ASN A 1 191 ? -21.897 -19.928 -5.125 1.00 28.06 191 ASN A O 1
ATOM 1544 N N . PRO A 1 192 ? -24.077 -20.375 -5.410 1.00 26.67 192 PRO A N 1
ATOM 1545 C CA . PRO A 1 192 ? -24.076 -20.133 -6.860 1.00 26.67 192 PRO A CA 1
ATOM 1546 C C . PRO A 1 192 ? -23.767 -18.686 -7.291 1.00 26.67 192 PRO A C 1
ATOM 1548 O O . PRO A 1 192 ? -23.826 -18.374 -8.478 1.00 26.67 192 PRO A O 1
ATOM 1551 N N . ARG A 1 193 ? -23.462 -17.776 -6.357 1.00 30.52 193 ARG A N 1
ATOM 1552 C CA . ARG A 1 193 ? -23.325 -16.330 -6.618 1.00 30.52 193 ARG A CA 1
ATOM 1553 C C . ARG A 1 193 ? -21.889 -15.804 -6.724 1.00 30.52 193 ARG A C 1
ATOM 1555 O O . ARG A 1 193 ? -21.712 -14.619 -6.966 1.00 30.52 193 ARG A O 1
ATOM 1562 N N . LEU A 1 194 ? -20.873 -16.668 -6.676 1.00 33.72 194 LEU A N 1
ATOM 1563 C CA . LEU A 1 194 ? -19.476 -16.310 -6.993 1.00 33.72 194 LEU A CA 1
ATOM 1564 C C . LEU A 1 194 ? -19.200 -16.112 -8.500 1.00 33.72 194 LEU A C 1
ATOM 1566 O O . LEU A 1 194 ? -18.056 -15.907 -8.893 1.00 33.72 194 LEU A O 1
ATOM 1570 N N . ARG A 1 195 ? -20.223 -16.180 -9.366 1.00 29.50 195 ARG A N 1
ATOM 1571 C CA . ARG A 1 195 ? -20.038 -16.138 -10.827 1.00 29.50 195 ARG A CA 1
ATOM 1572 C C . ARG A 1 195 ? -20.136 -14.762 -11.487 1.00 29.50 195 ARG A C 1
ATOM 1574 O O . ARG A 1 195 ? -19.701 -14.659 -12.624 1.00 29.50 195 ARG A O 1
ATOM 1581 N N . ASN A 1 196 ? -20.605 -13.711 -10.810 1.00 27.52 196 ASN A N 1
ATOM 1582 C CA . ASN A 1 196 ? -20.837 -12.410 -11.458 1.00 27.52 196 ASN A CA 1
ATOM 1583 C C . ASN A 1 196 ? -20.187 -11.222 -10.724 1.00 27.52 196 ASN A C 1
ATOM 1585 O O . ASN A 1 196 ? -20.827 -10.196 -10.511 1.00 27.52 196 ASN A O 1
ATOM 1589 N N . HIS A 1 197 ? -18.899 -11.320 -10.382 1.00 34.97 197 HIS A N 1
ATOM 1590 C CA . HIS A 1 197 ? -18.081 -10.107 -10.291 1.00 34.97 197 HIS A CA 1
ATOM 1591 C C . HIS A 1 197 ? -17.784 -9.649 -11.721 1.00 34.97 197 HIS A C 1
ATOM 1593 O O . HIS A 1 197 ? -16.942 -10.236 -12.403 1.00 34.97 197 HIS A O 1
ATOM 1599 N N . ALA A 1 198 ? -18.484 -8.615 -12.193 1.00 32.38 198 ALA A N 1
ATOM 1600 C CA . ALA A 1 198 ? -17.981 -7.824 -13.308 1.00 32.38 198 ALA A CA 1
ATOM 1601 C C . ALA A 1 198 ? -16.571 -7.351 -12.904 1.00 32.38 198 ALA A C 1
ATOM 1603 O O . ALA A 1 198 ? -16.395 -6.690 -11.884 1.00 32.38 198 ALA A O 1
ATOM 1604 N N . ARG A 1 199 ? -15.565 -7.873 -13.613 1.00 39.72 199 ARG A N 1
ATOM 1605 C CA . ARG A 1 199 ? -14.166 -7.969 -13.180 1.00 39.72 199 ARG A CA 1
ATOM 1606 C C . ARG A 1 199 ? -13.578 -6.600 -12.826 1.00 39.72 199 ARG A C 1
ATOM 1608 O O . ARG A 1 199 ? -13.277 -5.822 -13.728 1.00 39.72 199 ARG A O 1
ATOM 1615 N N . ALA A 1 200 ? -13.289 -6.366 -11.545 1.00 44.34 200 ALA A N 1
ATOM 1616 C CA . ALA A 1 200 ? -12.196 -5.466 -11.185 1.00 44.34 200 ALA A CA 1
ATOM 1617 C C . ALA A 1 200 ? -10.940 -5.909 -11.968 1.00 44.34 200 ALA A C 1
ATOM 1619 O O . ALA A 1 200 ? -10.745 -7.122 -12.125 1.00 44.34 200 ALA A O 1
ATOM 1620 N N . PRO A 1 201 ? -10.121 -4.986 -12.505 1.00 52.59 201 PRO A N 1
ATOM 1621 C CA . PRO A 1 201 ? -8.956 -5.349 -13.302 1.00 52.59 201 PRO A CA 1
ATOM 1622 C C . PRO A 1 201 ? -8.042 -6.262 -12.479 1.00 52.59 201 PRO A C 1
ATOM 1624 O O . PRO A 1 201 ? -7.449 -5.862 -11.480 1.00 52.59 201 PRO A O 1
ATOM 1627 N N . GLN A 1 202 ? -8.011 -7.531 -12.872 1.00 76.00 202 GLN A N 1
ATOM 1628 C CA . GLN A 1 202 ? -7.226 -8.574 -12.234 1.00 76.00 202 GLN A CA 1
ATOM 1629 C C . GLN A 1 202 ? -5.834 -8.572 -12.864 1.00 76.00 202 GLN A C 1
ATOM 1631 O O . GLN A 1 202 ? -5.722 -8.507 -14.088 1.00 76.00 202 GLN A O 1
ATOM 1636 N N . ILE A 1 203 ? -4.796 -8.630 -12.029 1.00 90.50 203 ILE A N 1
ATOM 1637 C CA . ILE A 1 203 ? -3.427 -8.8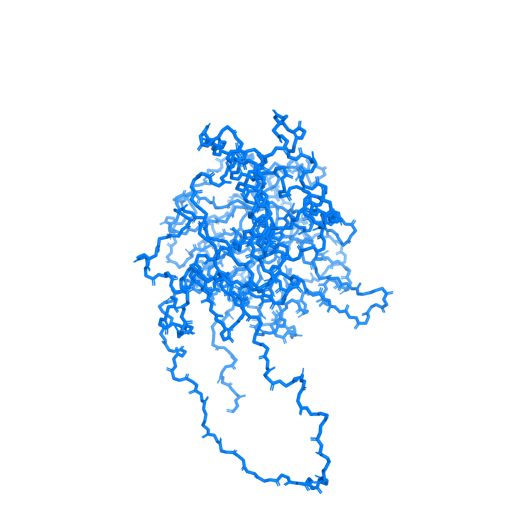80 -12.485 1.00 90.50 203 ILE A CA 1
ATOM 1638 C C . ILE A 1 203 ? -3.330 -10.356 -12.867 1.00 90.50 203 ILE A C 1
ATOM 1640 O O . ILE A 1 203 ? -3.604 -11.228 -12.039 1.00 90.50 203 ILE A O 1
ATOM 1644 N N . ASP A 1 204 ? -2.932 -10.632 -14.103 1.00 92.25 204 ASP A N 1
ATOM 1645 C CA . ASP A 1 204 ? -2.841 -11.982 -14.652 1.00 92.25 204 ASP A CA 1
ATOM 1646 C C . ASP A 1 204 ? -1.382 -12.431 -14.800 1.00 92.25 204 ASP A C 1
ATOM 1648 O O . ASP A 1 204 ? -1.061 -13.581 -14.487 1.00 92.25 204 ASP A O 1
ATOM 1652 N N . LYS A 1 205 ? -0.495 -11.536 -15.247 1.00 96.50 205 LYS A N 1
ATOM 1653 C CA . LYS A 1 205 ? 0.926 -11.800 -15.473 1.00 96.50 205 LYS A CA 1
ATOM 1654 C C . LYS A 1 205 ? 1.790 -10.582 -15.136 1.00 96.50 205 LYS A C 1
ATOM 1656 O O . LYS A 1 205 ? 1.605 -9.495 -15.685 1.00 96.50 205 LYS A O 1
ATOM 1661 N N . ILE A 1 206 ? 2.767 -10.793 -14.256 1.00 98.31 206 ILE A N 1
ATOM 1662 C CA . ILE A 1 206 ? 3.678 -9.764 -13.742 1.00 98.31 206 ILE A CA 1
ATOM 1663 C C . ILE A 1 206 ? 5.076 -9.975 -14.325 1.00 98.31 206 ILE A C 1
ATOM 1665 O O . ILE A 1 206 ? 5.610 -11.081 -14.246 1.00 98.31 206 ILE A O 1
ATOM 1669 N N . ALA A 1 207 ? 5.682 -8.913 -14.850 1.00 98.75 207 ALA A N 1
ATOM 1670 C CA . ALA A 1 207 ? 7.116 -8.835 -15.101 1.00 98.75 207 ALA A CA 1
ATOM 1671 C C . ALA A 1 207 ? 7.834 -8.241 -13.879 1.00 98.75 207 ALA A C 1
ATOM 1673 O O . ALA A 1 207 ? 7.497 -7.147 -13.426 1.00 98.75 207 ALA A O 1
ATOM 1674 N N . LEU A 1 208 ? 8.819 -8.957 -13.345 1.00 98.75 208 LEU A N 1
ATOM 1675 C CA . LEU A 1 208 ? 9.705 -8.535 -12.264 1.00 98.75 208 LEU A CA 1
ATOM 1676 C C . LEU A 1 208 ? 11.015 -8.053 -12.878 1.00 98.75 208 LEU A C 1
ATOM 1678 O O . LEU A 1 208 ? 11.785 -8.867 -13.387 1.00 98.75 208 LEU A O 1
ATOM 1682 N N . VAL A 1 209 ? 11.270 -6.748 -12.838 1.00 98.38 209 VAL A N 1
ATOM 1683 C CA . VAL A 1 209 ? 12.453 -6.153 -13.469 1.00 98.38 209 VAL A CA 1
ATOM 1684 C C . VAL A 1 209 ? 13.524 -5.882 -12.419 1.00 98.38 209 VAL A C 1
ATOM 1686 O O . VAL A 1 209 ? 13.283 -5.170 -11.442 1.00 98.38 209 VAL A O 1
ATOM 1689 N N . SER A 1 210 ? 14.707 -6.452 -12.638 1.00 96.31 210 SER A N 1
ATOM 1690 C CA . SER A 1 210 ? 15.897 -6.279 -11.806 1.00 96.31 210 SER A CA 1
ATOM 1691 C C . SER A 1 210 ? 17.113 -5.926 -12.665 1.00 96.31 210 SER A C 1
ATOM 1693 O O . SER A 1 210 ? 17.173 -6.262 -13.851 1.00 96.31 210 SER A O 1
ATOM 1695 N N . ARG A 1 211 ? 18.101 -5.269 -12.054 1.00 91.25 211 ARG A N 1
ATOM 1696 C CA . ARG A 1 211 ? 19.431 -5.029 -12.618 1.00 91.25 211 ARG A CA 1
ATOM 1697 C C . ARG A 1 211 ? 20.536 -5.491 -11.678 1.00 91.25 211 ARG A C 1
ATOM 1699 O O . ARG A 1 211 ? 20.338 -5.560 -10.466 1.00 91.25 211 ARG A O 1
ATOM 1706 N N . ASP A 1 212 ? 21.728 -5.703 -12.221 1.00 89.38 212 ASP A N 1
ATOM 1707 C CA . ASP A 1 212 ? 22.964 -5.876 -11.452 1.00 89.38 212 ASP A CA 1
ATOM 1708 C C . ASP A 1 212 ? 23.790 -4.582 -11.409 1.00 89.38 212 ASP A C 1
ATOM 1710 O O . ASP A 1 212 ? 24.259 -4.085 -12.432 1.00 89.38 212 ASP A O 1
ATOM 1714 N N . TYR A 1 213 ? 23.985 -4.021 -10.210 1.00 83.38 213 TYR A N 1
ATOM 1715 C CA . TYR A 1 213 ? 24.786 -2.811 -10.005 1.00 83.38 213 TYR A CA 1
ATOM 1716 C C . TYR A 1 213 ? 26.274 -2.983 -10.316 1.00 83.38 213 TYR A C 1
ATOM 1718 O O . TYR A 1 213 ? 26.959 -1.976 -10.474 1.00 83.38 213 TYR A O 1
ATOM 1726 N N . ASN A 1 214 ? 26.789 -4.211 -10.395 1.00 82.12 214 ASN A N 1
ATOM 1727 C CA . ASN A 1 214 ? 28.208 -4.442 -10.665 1.00 82.12 214 ASN A CA 1
ATOM 1728 C C . ASN A 1 214 ? 28.581 -4.260 -12.141 1.00 82.12 214 ASN A C 1
ATOM 1730 O O . ASN A 1 214 ? 29.767 -4.244 -12.474 1.00 82.12 214 ASN A O 1
ATOM 1734 N N . VAL A 1 215 ? 27.597 -4.132 -13.032 1.00 81.94 215 VAL A N 1
ATOM 1735 C CA . VAL A 1 215 ? 27.847 -3.918 -14.457 1.00 81.94 215 VAL A CA 1
ATOM 1736 C C . VAL A 1 215 ? 27.936 -2.419 -14.735 1.00 81.94 215 VAL A C 1
ATOM 1738 O O . VAL A 1 215 ? 26.969 -1.670 -14.598 1.00 81.94 215 VAL A O 1
ATOM 1741 N N . VAL A 1 216 ? 29.139 -1.979 -15.106 1.00 68.38 216 VAL A N 1
ATOM 1742 C CA . VAL A 1 216 ? 29.466 -0.570 -15.357 1.00 68.38 216 VAL A CA 1
ATOM 1743 C C . VAL A 1 216 ? 28.816 -0.095 -16.656 1.00 68.38 216 VAL A C 1
ATOM 1745 O O . VAL A 1 216 ? 28.922 -0.754 -17.690 1.00 68.38 216 VAL A O 1
ATOM 1748 N N . ARG A 1 217 ? 28.182 1.081 -16.614 1.00 70.00 217 ARG A N 1
ATOM 1749 C CA . ARG A 1 217 ? 27.562 1.730 -17.778 1.00 70.00 217 ARG A CA 1
ATOM 1750 C C . ARG A 1 217 ? 28.400 2.899 -18.285 1.00 70.00 217 ARG A C 1
ATOM 1752 O O . ARG A 1 217 ? 29.054 3.592 -17.509 1.00 70.00 217 ARG A O 1
ATOM 1759 N N . SER A 1 218 ? 28.328 3.151 -19.589 1.00 67.12 218 SER A N 1
ATOM 1760 C CA . SER A 1 218 ? 28.978 4.292 -20.243 1.00 67.12 218 SER A CA 1
ATOM 1761 C C . SER A 1 218 ? 28.239 5.620 -20.035 1.00 67.12 218 SER A C 1
ATOM 1763 O O . SER A 1 218 ? 28.868 6.674 -20.076 1.00 67.12 218 SER A O 1
ATOM 1765 N N . ASP A 1 219 ? 26.928 5.584 -19.777 1.00 67.62 219 ASP A N 1
ATOM 1766 C CA . ASP A 1 219 ? 26.054 6.761 -19.649 1.00 67.62 219 ASP A CA 1
ATOM 1767 C C . ASP A 1 219 ? 25.986 7.358 -18.234 1.00 67.62 219 ASP A C 1
ATOM 1769 O O . ASP A 1 219 ? 25.284 8.342 -18.018 1.00 67.62 219 ASP A O 1
ATOM 1773 N N . ARG A 1 220 ? 26.728 6.787 -17.275 1.00 70.81 220 ARG A N 1
ATOM 1774 C CA . ARG A 1 220 ? 26.799 7.206 -15.859 1.00 70.81 220 ARG A CA 1
ATOM 1775 C C . ARG A 1 220 ? 25.464 7.194 -15.094 1.00 70.81 220 ARG A C 1
ATOM 1777 O O . ARG A 1 220 ? 25.460 7.559 -13.922 1.00 70.81 220 ARG A O 1
ATOM 1784 N N . LEU A 1 221 ? 24.357 6.754 -15.697 1.00 69.94 221 LEU A N 1
ATOM 1785 C CA . LEU A 1 221 ? 23.064 6.641 -15.020 1.00 69.94 221 LEU A CA 1
ATOM 1786 C C . LEU A 1 221 ? 22.937 5.287 -14.312 1.00 69.94 221 LEU A C 1
ATOM 1788 O O . LEU A 1 221 ? 23.185 4.221 -14.879 1.00 69.94 221 LEU A O 1
ATOM 1792 N N . TRP A 1 222 ? 22.519 5.320 -13.047 1.00 75.06 222 TRP A N 1
ATOM 1793 C CA . TRP A 1 222 ? 22.448 4.149 -12.164 1.00 75.06 222 TRP A CA 1
ATOM 1794 C C . TRP A 1 222 ? 21.052 3.515 -12.094 1.00 75.06 222 TRP A C 1
ATOM 1796 O O . TRP A 1 222 ? 20.786 2.715 -11.200 1.00 75.06 222 TRP A O 1
ATOM 1806 N N . ASP A 1 223 ? 20.201 3.766 -13.090 1.00 84.75 223 ASP A N 1
ATOM 1807 C CA . ASP A 1 223 ? 18.785 3.383 -13.112 1.00 84.75 223 ASP A CA 1
ATOM 1808 C C . ASP A 1 223 ? 18.379 2.627 -14.403 1.00 84.75 223 ASP A C 1
ATOM 1810 O O . ASP A 1 223 ? 19.234 2.095 -15.127 1.00 84.75 223 ASP A O 1
ATOM 1814 N N . TYR A 1 224 ? 17.075 2.550 -14.690 1.00 87.62 224 TYR A N 1
ATOM 1815 C CA . TYR A 1 224 ? 16.531 1.942 -15.909 1.00 87.62 224 TYR A CA 1
ATOM 1816 C C . TYR A 1 224 ? 16.085 2.955 -16.959 1.00 87.62 224 TYR A C 1
ATOM 1818 O O . TYR A 1 224 ? 15.705 2.521 -18.043 1.00 87.62 224 TYR A O 1
ATOM 1826 N N . SER A 1 225 ? 16.108 4.263 -16.683 1.00 87.75 225 SER A N 1
ATOM 1827 C CA . SER A 1 225 ? 15.418 5.259 -17.516 1.00 87.75 225 SER A CA 1
ATOM 1828 C C . SER A 1 225 ? 15.772 5.153 -19.001 1.00 87.75 225 SER A C 1
ATOM 1830 O O . SER A 1 225 ? 14.873 5.066 -19.830 1.00 87.75 225 SER A O 1
ATOM 1832 N N . ALA A 1 226 ? 17.058 5.026 -19.343 1.00 86.94 226 ALA A N 1
ATOM 1833 C CA . ALA A 1 226 ? 17.511 4.895 -20.734 1.00 86.94 226 ALA A CA 1
ATOM 1834 C C . ALA A 1 226 ? 17.082 3.593 -21.445 1.00 86.94 226 ALA A C 1
ATOM 1836 O O . ALA A 1 226 ? 17.192 3.507 -22.662 1.00 86.94 226 ALA A O 1
ATOM 1837 N N . LEU A 1 227 ? 16.626 2.578 -20.706 1.00 89.31 227 LEU A N 1
ATOM 1838 C CA . LEU A 1 227 ? 16.187 1.281 -21.237 1.00 89.31 227 LEU A CA 1
ATOM 1839 C C . LEU A 1 227 ? 14.696 1.009 -21.046 1.00 89.31 227 LEU A C 1
ATOM 1841 O O . LEU A 1 227 ? 14.209 -0.046 -21.450 1.00 89.31 227 LEU A O 1
ATOM 1845 N N . VAL A 1 228 ? 13.975 1.904 -20.372 1.00 91.44 228 VAL A N 1
ATOM 1846 C CA . VAL A 1 228 ? 12.619 1.625 -19.897 1.00 91.44 228 VAL A CA 1
ATOM 1847 C C . VAL A 1 228 ? 11.692 1.206 -21.040 1.00 91.44 228 VAL A C 1
ATOM 1849 O O . VAL A 1 228 ? 10.908 0.281 -20.871 1.00 91.44 228 VAL A O 1
ATOM 1852 N N . PHE A 1 229 ? 11.840 1.809 -22.224 1.00 90.44 229 PHE A N 1
ATOM 1853 C CA . PHE A 1 229 ? 11.019 1.510 -23.394 1.00 90.44 229 PHE A CA 1
ATOM 1854 C C . PHE A 1 229 ? 11.294 0.111 -23.949 1.00 90.44 229 PHE A C 1
ATOM 1856 O O . PHE A 1 229 ? 10.349 -0.617 -24.243 1.00 90.44 229 PHE A O 1
ATOM 1863 N N . ASP A 1 230 ? 12.564 -0.297 -24.033 1.00 91.12 230 ASP A N 1
ATOM 1864 C CA . ASP A 1 230 ? 12.937 -1.642 -24.481 1.00 91.12 230 ASP A CA 1
ATOM 1865 C C . ASP A 1 230 ? 12.461 -2.710 -23.499 1.00 91.12 230 ASP A C 1
ATOM 1867 O O . ASP A 1 230 ? 11.878 -3.713 -23.906 1.00 91.12 230 ASP A O 1
ATOM 1871 N N . ILE A 1 231 ? 12.649 -2.464 -22.199 1.00 96.50 231 ILE A N 1
ATOM 1872 C CA . ILE A 1 231 ? 12.179 -3.361 -21.139 1.00 96.50 231 ILE A CA 1
ATOM 1873 C C . ILE A 1 231 ? 10.657 -3.493 -21.206 1.00 96.50 231 ILE A C 1
ATOM 1875 O O . ILE A 1 231 ? 10.137 -4.609 -21.212 1.00 96.50 231 ILE A O 1
ATOM 1879 N N . ASN A 1 232 ? 9.945 -2.367 -21.288 1.00 97.44 232 ASN A N 1
ATOM 1880 C CA . ASN A 1 232 ? 8.491 -2.334 -21.366 1.00 97.44 232 ASN A CA 1
ATOM 1881 C C . ASN A 1 232 ? 7.969 -3.100 -22.580 1.00 97.44 232 ASN A C 1
ATOM 1883 O O . ASN A 1 232 ? 7.064 -3.920 -22.434 1.00 97.44 232 ASN A O 1
ATOM 1887 N N . ARG A 1 233 ? 8.561 -2.869 -23.758 1.00 96.44 233 ARG A N 1
ATOM 1888 C CA . ARG A 1 233 ? 8.213 -3.574 -24.995 1.00 96.44 233 ARG A CA 1
ATOM 1889 C C . ARG A 1 233 ? 8.393 -5.080 -24.843 1.00 96.44 233 ARG A C 1
ATOM 1891 O O . ARG A 1 233 ? 7.483 -5.830 -25.167 1.00 96.44 233 ARG A O 1
ATOM 1898 N N . VAL A 1 234 ? 9.522 -5.525 -24.299 1.00 97.69 234 VAL A N 1
ATOM 1899 C CA . VAL A 1 234 ? 9.810 -6.956 -24.115 1.00 97.69 234 VAL A CA 1
ATOM 1900 C C . VAL A 1 234 ? 8.841 -7.599 -23.121 1.00 97.69 234 VAL A C 1
ATOM 1902 O O . VAL A 1 234 ? 8.363 -8.708 -23.359 1.00 97.69 234 VAL A O 1
ATOM 1905 N N . CYS A 1 235 ? 8.496 -6.906 -22.033 1.00 98.31 235 CYS A N 1
ATOM 1906 C CA . CYS A 1 235 ? 7.476 -7.376 -21.092 1.00 98.31 235 CYS A CA 1
ATOM 1907 C C . CYS A 1 235 ? 6.096 -7.490 -21.765 1.00 98.31 235 CYS A C 1
ATOM 1909 O O . CYS A 1 235 ? 5.378 -8.468 -21.550 1.00 98.31 235 CYS A O 1
ATOM 1911 N N . ASP A 1 236 ? 5.737 -6.511 -22.597 1.00 98.19 236 ASP A N 1
ATOM 1912 C CA . ASP A 1 236 ? 4.479 -6.486 -23.344 1.00 98.19 236 ASP A CA 1
ATOM 1913 C C . ASP A 1 236 ? 4.393 -7.598 -24.398 1.00 98.19 236 ASP A C 1
ATOM 1915 O O . ASP A 1 236 ? 3.376 -8.283 -24.473 1.00 98.19 236 ASP A O 1
ATOM 1919 N N . GLU A 1 237 ? 5.476 -7.851 -25.139 1.00 97.56 237 GLU A N 1
ATOM 1920 C CA . GLU A 1 237 ? 5.604 -8.960 -26.100 1.00 97.56 237 GLU A CA 1
ATOM 1921 C C . GLU A 1 237 ? 5.421 -10.330 -25.424 1.00 97.56 237 GLU A C 1
ATOM 1923 O O . GLU A 1 237 ? 4.924 -11.274 -26.038 1.00 97.56 237 GLU A O 1
ATOM 1928 N N . HIS A 1 238 ? 5.756 -10.434 -24.133 1.00 97.69 238 HIS A N 1
ATOM 1929 C CA . HIS A 1 238 ? 5.517 -11.625 -23.313 1.00 97.69 238 HIS A CA 1
ATOM 1930 C C . HIS A 1 238 ? 4.130 -11.639 -22.647 1.00 97.69 238 HIS A C 1
ATOM 1932 O O . HIS A 1 238 ? 3.850 -12.522 -21.825 1.00 97.69 238 HIS A O 1
ATOM 1938 N N . GLY A 1 239 ? 3.247 -10.701 -22.995 1.00 96.94 239 GLY A N 1
ATOM 1939 C CA . GLY A 1 239 ? 1.859 -10.642 -22.542 1.00 96.94 239 GLY A CA 1
ATOM 1940 C C . GLY A 1 239 ? 1.696 -10.259 -21.072 1.00 96.94 239 GLY A C 1
ATOM 1941 O O . GLY A 1 239 ? 0.703 -10.642 -20.453 1.00 96.94 239 GLY A O 1
ATOM 1942 N N . CYS A 1 240 ? 2.670 -9.566 -20.479 1.00 97.81 240 CYS A N 1
ATOM 1943 C CA . CYS A 1 240 ? 2.532 -9.048 -19.121 1.00 97.81 240 CYS A CA 1
ATOM 1944 C C . CYS A 1 240 ? 1.523 -7.899 -19.082 1.00 97.81 240 CYS A C 1
ATOM 1946 O O . CYS A 1 240 ? 1.596 -6.974 -19.885 1.00 97.81 240 CYS A O 1
ATOM 1948 N N . ASP A 1 241 ? 0.618 -7.920 -18.104 1.00 96.69 241 ASP A N 1
ATOM 1949 C CA . ASP A 1 241 ? -0.270 -6.784 -17.831 1.00 96.69 241 ASP A CA 1
ATOM 1950 C C . ASP A 1 241 ? 0.291 -5.848 -16.753 1.00 96.69 241 ASP A C 1
ATOM 1952 O O . ASP A 1 241 ? -0.140 -4.702 -16.645 1.00 96.69 241 ASP A O 1
ATOM 1956 N N . THR A 1 242 ? 1.258 -6.307 -15.960 1.00 98.06 242 THR A N 1
ATOM 1957 C CA . THR A 1 242 ? 1.840 -5.527 -14.868 1.00 98.06 242 THR A CA 1
ATOM 1958 C C . THR A 1 242 ? 3.358 -5.612 -14.919 1.00 98.06 242 THR A C 1
ATOM 1960 O O . THR A 1 242 ? 3.912 -6.706 -15.010 1.00 98.06 242 THR A O 1
ATOM 1963 N N . ILE A 1 243 ? 4.039 -4.472 -14.818 1.00 98.62 243 ILE A N 1
ATOM 1964 C CA . ILE A 1 243 ? 5.497 -4.402 -14.683 1.00 98.62 243 ILE A CA 1
ATOM 1965 C C . ILE A 1 243 ? 5.841 -3.849 -13.301 1.00 98.62 243 ILE A C 1
ATOM 1967 O O . ILE A 1 243 ? 5.452 -2.736 -12.940 1.00 98.62 243 ILE A O 1
ATOM 1971 N N . LEU A 1 244 ? 6.581 -4.637 -12.528 1.00 98.69 244 LEU A N 1
ATOM 1972 C CA . LEU A 1 244 ? 7.108 -4.266 -11.225 1.00 98.69 244 LEU A CA 1
ATOM 1973 C C . LEU A 1 244 ? 8.622 -4.096 -11.332 1.00 98.69 244 LEU A C 1
ATOM 1975 O O . LEU A 1 244 ? 9.361 -5.081 -11.394 1.00 98.69 244 LEU A O 1
ATOM 1979 N N . TYR A 1 245 ? 9.083 -2.848 -11.318 1.00 98.38 245 TYR A N 1
ATOM 1980 C CA . TYR A 1 245 ? 10.505 -2.559 -11.207 1.00 98.38 245 TYR A CA 1
ATOM 1981 C C . TYR A 1 245 ? 10.962 -2.704 -9.756 1.00 98.38 245 TYR A C 1
ATOM 1983 O O . TYR A 1 245 ? 10.274 -2.291 -8.821 1.00 98.38 245 TYR A O 1
ATOM 1991 N N . SER A 1 246 ? 12.162 -3.244 -9.556 1.00 96.50 246 SER A N 1
ATOM 1992 C CA . SER A 1 246 ? 12.935 -2.986 -8.339 1.00 96.50 246 SER A CA 1
ATOM 1993 C C . SER A 1 246 ? 13.044 -1.477 -8.078 1.00 96.50 246 SER A C 1
ATOM 1995 O O . SER A 1 246 ? 13.035 -0.689 -9.027 1.00 96.50 246 SER A O 1
ATOM 1997 N N . LEU A 1 247 ? 13.270 -1.083 -6.829 1.00 94.75 247 LEU A N 1
ATOM 1998 C CA . LEU A 1 247 ? 13.475 0.324 -6.472 1.00 94.75 247 LEU A CA 1
ATOM 1999 C C . LEU A 1 247 ? 14.759 0.914 -7.099 1.00 94.75 247 LEU A C 1
ATOM 2001 O O . LEU A 1 247 ? 15.577 0.185 -7.665 1.00 94.75 247 LEU A O 1
ATOM 2005 N N . PHE A 1 248 ? 14.912 2.238 -7.023 1.00 91.19 248 PHE A N 1
ATOM 2006 C CA . PHE A 1 248 ? 15.858 3.052 -7.799 1.00 91.19 248 PHE A CA 1
ATOM 2007 C C . PHE A 1 248 ? 15.654 2.914 -9.312 1.00 91.19 248 PHE A C 1
ATOM 2009 O O . PHE A 1 248 ? 16.595 2.713 -10.084 1.00 91.19 248 PHE A O 1
ATOM 2016 N N . ALA A 1 249 ? 14.387 2.974 -9.733 1.00 91.69 249 ALA A N 1
ATOM 2017 C CA . ALA A 1 249 ? 14.019 2.630 -11.094 1.00 91.69 249 ALA A CA 1
ATOM 2018 C C . ALA A 1 249 ? 14.294 3.763 -12.101 1.00 91.69 249 ALA A C 1
ATOM 2020 O O . ALA A 1 249 ? 14.667 3.504 -13.248 1.00 91.69 249 ALA A O 1
ATOM 2021 N N . TRP A 1 250 ? 14.114 5.014 -11.670 1.00 91.62 250 TRP A N 1
ATOM 2022 C CA . TRP A 1 250 ? 14.212 6.189 -12.527 1.00 91.62 250 TRP A CA 1
ATOM 2023 C C . TRP A 1 250 ? 14.860 7.388 -11.825 1.00 91.62 250 TRP A C 1
ATOM 2025 O O . TRP A 1 250 ? 14.348 7.920 -10.840 1.00 91.62 250 TRP A O 1
ATOM 2035 N N . ASP A 1 251 ? 15.943 7.880 -12.406 1.00 88.88 251 ASP A N 1
ATOM 2036 C CA . ASP A 1 251 ? 16.659 9.079 -12.006 1.00 88.88 251 ASP A CA 1
ATOM 2037 C C . ASP A 1 251 ? 16.006 10.327 -12.605 1.00 88.88 251 ASP A C 1
ATOM 2039 O O . ASP A 1 251 ? 15.830 10.441 -13.821 1.00 88.88 251 ASP A O 1
ATOM 2043 N N . THR A 1 252 ? 15.654 11.302 -11.770 1.00 87.88 252 THR A N 1
ATOM 2044 C CA . THR A 1 252 ? 15.050 12.564 -12.225 1.00 87.88 252 THR A CA 1
ATOM 2045 C C . THR A 1 252 ? 15.960 13.406 -13.120 1.00 87.88 252 THR A C 1
ATOM 2047 O O . THR A 1 252 ? 15.471 14.331 -13.760 1.00 87.88 252 THR A O 1
ATOM 2050 N N . ARG A 1 253 ? 17.260 13.097 -13.191 1.00 84.69 253 ARG A N 1
ATOM 2051 C CA . ARG A 1 253 ? 18.223 13.739 -14.101 1.00 84.69 253 ARG A CA 1
ATOM 2052 C C . ARG A 1 253 ? 18.245 13.103 -15.491 1.00 84.69 253 ARG A C 1
ATOM 2054 O O . ARG A 1 253 ? 18.928 13.613 -16.377 1.00 84.69 253 ARG A O 1
ATOM 2061 N N . SER A 1 254 ? 17.528 11.995 -15.688 1.00 85.81 254 SER A N 1
ATOM 2062 C CA . SER A 1 254 ? 17.378 11.387 -17.006 1.00 85.81 254 SER A CA 1
ATOM 2063 C C . SER A 1 254 ? 16.790 12.403 -17.994 1.00 85.81 254 SER A C 1
ATOM 2065 O O . SER A 1 254 ? 15.803 13.063 -17.665 1.00 85.81 254 SER A O 1
ATOM 2067 N N . PRO A 1 255 ? 17.345 12.526 -19.214 1.00 82.94 255 PRO A N 1
ATOM 2068 C CA . PRO A 1 255 ? 16.808 13.432 -20.229 1.00 82.94 255 PRO A CA 1
ATOM 2069 C C . PRO A 1 255 ? 15.474 12.940 -20.812 1.00 82.94 255 PRO A C 1
ATOM 2071 O O . PRO A 1 255 ? 14.817 13.668 -21.555 1.00 82.94 255 PRO A O 1
ATOM 2074 N N . LEU A 1 256 ? 15.080 11.697 -20.516 1.00 85.69 256 LEU A N 1
ATOM 2075 C CA . LEU A 1 256 ? 13.833 11.116 -20.987 1.00 85.69 256 LEU A CA 1
ATOM 2076 C C . LEU A 1 256 ? 12.655 11.602 -20.145 1.00 85.69 256 LEU A C 1
ATOM 2078 O O . LEU A 1 256 ? 12.688 11.591 -18.914 1.00 85.69 256 LEU A O 1
ATOM 2082 N N . ILE A 1 257 ? 11.576 11.977 -20.829 1.00 83.62 257 ILE A N 1
ATOM 2083 C CA . ILE A 1 257 ? 10.349 12.425 -20.180 1.00 83.62 257 ILE A CA 1
ATOM 2084 C C . ILE A 1 257 ? 9.439 11.218 -19.960 1.00 83.62 257 ILE A C 1
ATOM 2086 O O . ILE A 1 257 ? 9.048 10.511 -20.894 1.00 83.62 257 ILE A O 1
ATOM 2090 N N . ARG A 1 258 ? 9.080 11.002 -18.698 1.00 88.62 258 ARG A N 1
ATOM 2091 C CA . ARG A 1 258 ? 8.118 9.986 -18.288 1.00 88.62 258 ARG A CA 1
ATOM 2092 C C . ARG A 1 258 ? 6.705 10.562 -18.376 1.00 88.62 258 ARG A C 1
ATOM 2094 O O . ARG A 1 258 ? 6.262 11.270 -17.475 1.00 88.62 258 ARG A O 1
ATOM 2101 N N . THR A 1 259 ? 6.024 10.287 -19.481 1.00 90.00 259 THR A N 1
ATOM 2102 C CA . THR A 1 259 ? 4.613 10.616 -19.699 1.00 90.00 259 THR A CA 1
ATOM 2103 C C . THR A 1 259 ? 3.818 9.329 -19.862 1.00 90.00 259 THR A C 1
ATOM 2105 O O . THR A 1 259 ? 4.384 8.258 -20.085 1.00 90.00 259 THR A O 1
ATOM 2108 N N . HIS A 1 260 ? 2.493 9.428 -19.776 1.00 93.44 260 HIS A N 1
ATOM 2109 C CA . HIS A 1 260 ? 1.618 8.295 -20.066 1.00 93.44 260 HIS A CA 1
ATOM 2110 C C . HIS A 1 260 ? 1.886 7.717 -21.463 1.00 93.44 260 HIS A C 1
ATOM 2112 O O . HIS A 1 260 ? 2.098 6.515 -21.603 1.00 93.44 260 HIS A O 1
ATOM 2118 N N . GLU A 1 261 ? 1.986 8.582 -22.474 1.00 90.44 261 GLU A N 1
ATOM 2119 C CA . GLU A 1 261 ? 2.244 8.170 -23.854 1.00 90.44 261 GLU A CA 1
ATOM 2120 C C . GLU A 1 261 ? 3.618 7.518 -24.029 1.00 90.44 261 GLU A C 1
ATOM 2122 O O . GLU A 1 261 ? 3.714 6.488 -24.695 1.00 90.44 261 GLU A O 1
ATOM 2127 N N . SER A 1 262 ? 4.670 8.045 -23.389 1.00 89.75 262 SER A N 1
ATOM 2128 C CA . SER A 1 262 ? 5.994 7.425 -23.492 1.00 89.75 262 SER A CA 1
ATOM 2129 C C . SER A 1 262 ? 6.028 6.045 -22.831 1.00 89.75 262 SER A C 1
ATOM 2131 O O . SER A 1 262 ? 6.675 5.134 -23.343 1.00 89.75 262 SER A O 1
ATOM 2133 N N . LEU A 1 263 ? 5.289 5.848 -21.737 1.00 94.69 263 LEU A N 1
ATOM 2134 C CA . LEU A 1 263 ? 5.225 4.559 -21.053 1.00 94.69 263 LEU A CA 1
ATOM 2135 C C . LEU A 1 263 ? 4.315 3.543 -21.757 1.00 94.69 263 LEU A C 1
ATOM 2137 O O . LEU A 1 263 ? 4.709 2.388 -21.871 1.00 94.69 263 LEU A O 1
ATOM 2141 N N . PHE A 1 264 ? 3.128 3.932 -22.232 1.00 95.94 264 PHE A N 1
ATOM 2142 C CA . PHE A 1 264 ? 2.107 2.988 -22.714 1.00 95.94 264 PHE A CA 1
ATOM 2143 C C . PHE A 1 264 ? 1.832 3.022 -24.219 1.00 95.94 264 PHE A C 1
ATOM 2145 O O . PHE A 1 264 ? 1.251 2.061 -24.725 1.00 95.94 264 PHE A O 1
ATOM 2152 N N . GLY A 1 265 ? 2.201 4.089 -24.934 1.00 92.56 265 GLY A N 1
ATOM 2153 C CA . GLY A 1 265 ? 1.697 4.376 -26.284 1.00 92.56 265 GLY A CA 1
ATOM 2154 C C . GLY A 1 265 ? 1.956 3.269 -27.309 1.00 92.56 265 GLY A C 1
ATOM 2155 O O . GLY A 1 265 ? 1.103 2.992 -28.147 1.00 92.56 265 GLY A O 1
ATOM 2156 N N . ALA A 1 266 ? 3.097 2.583 -27.202 1.00 93.94 266 ALA A N 1
ATOM 2157 C CA . ALA A 1 266 ? 3.472 1.482 -28.093 1.00 93.94 266 ALA A CA 1
ATOM 2158 C C . ALA A 1 266 ? 3.072 0.083 -27.579 1.00 93.94 266 ALA A C 1
ATOM 2160 O O . ALA A 1 266 ? 3.307 -0.910 -28.263 1.00 93.94 266 ALA A O 1
ATOM 2161 N N . LEU A 1 267 ? 2.509 -0.019 -26.373 1.00 97.31 267 LEU A N 1
ATOM 2162 C CA . LEU A 1 267 ? 2.270 -1.288 -25.683 1.00 97.31 267 LEU A CA 1
ATOM 2163 C C . LEU A 1 267 ? 0.824 -1.754 -25.870 1.00 97.31 267 LEU A C 1
ATOM 2165 O O . LEU A 1 267 ? -0.089 -0.925 -25.875 1.00 97.31 267 LEU A O 1
ATOM 2169 N N . GLN A 1 268 ? 0.575 -3.061 -25.898 1.00 96.56 268 GLN A N 1
ATOM 2170 C CA . GLN A 1 268 ? -0.764 -3.634 -26.098 1.00 96.56 268 GLN A CA 1
ATOM 2171 C C . GLN A 1 268 ? -1.357 -4.275 -24.834 1.00 96.56 268 GLN A C 1
ATOM 2173 O O . GLN A 1 268 ? -2.553 -4.147 -24.568 1.00 96.56 268 GLN A O 1
ATOM 2178 N N . HIS A 1 269 ? -0.530 -4.950 -24.043 1.00 97.31 269 HIS A N 1
ATOM 2179 C CA . HIS A 1 269 ? -0.924 -5.794 -22.918 1.00 97.31 269 HIS A CA 1
ATOM 2180 C C . HIS A 1 269 ? -0.738 -5.102 -21.570 1.00 97.31 269 HIS A C 1
ATOM 2182 O O . HIS A 1 269 ? -1.599 -5.235 -20.700 1.00 97.31 269 HIS A O 1
ATOM 2188 N N . VAL A 1 270 ? 0.343 -4.336 -21.400 1.00 97.94 270 VAL A N 1
ATOM 2189 C CA . VAL A 1 270 ? 0.714 -3.732 -20.115 1.00 97.94 270 VAL A CA 1
ATOM 2190 C C . VAL A 1 270 ? -0.321 -2.694 -19.693 1.00 97.94 270 VAL A C 1
ATOM 2192 O O . VAL A 1 270 ? -0.604 -1.746 -20.422 1.00 97.94 270 VAL A O 1
ATOM 2195 N N . ARG A 1 271 ? -0.885 -2.851 -18.499 1.00 96.56 271 ARG A N 1
ATOM 2196 C CA . ARG A 1 271 ? -1.902 -1.979 -17.892 1.00 96.56 271 ARG A CA 1
ATOM 2197 C C . ARG A 1 271 ? -1.381 -1.226 -16.682 1.00 96.56 271 ARG A C 1
ATOM 2199 O O . ARG A 1 271 ? -1.894 -0.146 -16.400 1.00 96.56 271 ARG A O 1
ATOM 2206 N N . HIS A 1 272 ? -0.392 -1.786 -15.992 1.00 97.06 272 HIS A N 1
ATOM 2207 C CA . HIS A 1 272 ? 0.147 -1.235 -14.757 1.00 97.06 272 HIS A CA 1
ATOM 2208 C C . HIS A 1 272 ? 1.675 -1.207 -14.799 1.00 97.06 272 HIS A C 1
ATOM 2210 O O . HIS A 1 272 ? 2.304 -2.193 -15.189 1.00 97.06 272 HIS A O 1
ATOM 2216 N N . MET A 1 273 ? 2.278 -0.110 -14.346 1.00 97.94 273 MET A N 1
ATOM 2217 C CA . MET A 1 273 ? 3.723 -0.029 -14.114 1.00 97.94 273 MET A CA 1
ATOM 2218 C C . MET A 1 273 ? 4.004 0.618 -12.764 1.00 97.94 273 MET A C 1
ATOM 2220 O O . MET A 1 273 ? 3.422 1.650 -12.435 1.00 97.94 273 MET A O 1
ATOM 2224 N N . LEU A 1 274 ? 4.904 0.019 -11.989 1.00 98.06 274 LEU A N 1
ATOM 2225 C CA . LEU A 1 274 ? 5.330 0.539 -10.693 1.00 98.06 274 LEU A CA 1
ATOM 2226 C C . LEU A 1 274 ? 6.813 0.889 -10.772 1.00 98.06 274 LEU A C 1
ATOM 2228 O O . LEU A 1 274 ? 7.646 -0.000 -10.957 1.00 98.06 274 LEU A O 1
ATOM 2232 N N . ILE A 1 275 ? 7.123 2.182 -10.660 1.00 97.00 275 ILE A N 1
ATOM 2233 C CA . ILE A 1 275 ? 8.455 2.743 -10.914 1.00 97.00 275 ILE A CA 1
ATOM 2234 C C . ILE A 1 275 ? 8.822 3.667 -9.755 1.00 97.00 275 ILE A C 1
ATOM 2236 O O . ILE A 1 275 ? 8.106 4.627 -9.485 1.00 97.00 275 ILE A O 1
ATOM 2240 N N . GLU A 1 276 ? 9.936 3.407 -9.069 1.00 95.88 276 GLU A N 1
ATOM 2241 C CA . GLU A 1 276 ? 10.470 4.374 -8.108 1.00 95.88 276 GLU A CA 1
ATOM 2242 C C . GLU A 1 276 ? 11.287 5.458 -8.803 1.00 95.88 276 GLU A C 1
ATOM 2244 O O . GLU A 1 276 ? 12.195 5.163 -9.580 1.00 95.88 276 GLU A O 1
ATOM 2249 N N . CYS A 1 277 ? 10.984 6.704 -8.470 1.00 93.50 277 CYS A N 1
ATOM 2250 C CA . CYS A 1 277 ? 11.562 7.889 -9.065 1.00 93.50 277 CYS A CA 1
ATOM 2251 C C . CYS A 1 277 ? 12.183 8.782 -7.988 1.00 93.50 277 CYS A C 1
ATOM 2253 O O . CYS A 1 277 ? 11.578 8.997 -6.935 1.00 93.50 277 CYS A O 1
ATOM 2255 N N . GLY A 1 278 ? 13.337 9.372 -8.288 1.00 89.44 278 GLY A N 1
ATOM 2256 C CA . GLY A 1 278 ? 13.937 10.432 -7.478 1.00 89.44 278 GLY A CA 1
ATOM 2257 C C . GLY A 1 278 ? 15.329 10.819 -7.962 1.00 89.44 278 GLY A C 1
ATOM 2258 O O . GLY A 1 278 ? 15.779 10.358 -9.008 1.00 89.44 278 GLY A O 1
ATOM 2259 N N . ASP A 1 279 ? 16.003 11.681 -7.205 1.00 87.00 279 ASP A N 1
ATOM 2260 C CA . ASP A 1 279 ? 17.394 12.037 -7.480 1.00 87.00 279 ASP A CA 1
ATOM 2261 C C . ASP A 1 279 ? 18.315 10.957 -6.908 1.00 87.00 279 ASP A C 1
ATOM 2263 O O . ASP A 1 279 ? 18.451 10.810 -5.687 1.00 87.00 279 ASP A O 1
ATOM 2267 N N . LEU A 1 280 ? 18.909 10.169 -7.804 1.00 83.56 280 LEU A N 1
ATOM 2268 C CA . LEU A 1 280 ? 19.760 9.045 -7.429 1.00 83.56 280 LEU A CA 1
ATOM 2269 C C . LEU A 1 280 ? 21.236 9.436 -7.282 1.00 83.56 280 LEU A C 1
ATOM 2271 O O . LEU A 1 280 ? 22.034 8.582 -6.903 1.00 83.56 280 LEU A O 1
ATOM 2275 N N . GLY A 1 281 ? 21.599 10.700 -7.531 1.00 77.50 281 GLY A N 1
ATOM 2276 C CA . GLY A 1 281 ? 22.975 11.172 -7.391 1.00 77.50 281 GLY A CA 1
ATOM 2277 C C . GLY A 1 281 ? 23.956 10.525 -8.381 1.00 77.50 281 GLY A C 1
ATOM 2278 O O . GLY A 1 281 ? 23.650 9.575 -9.098 1.00 77.50 281 GLY A O 1
ATOM 2279 N N . GLU A 1 282 ? 25.157 11.085 -8.528 1.00 72.56 282 GLU A N 1
ATOM 2280 C CA . GLU A 1 282 ? 26.160 10.550 -9.476 1.00 72.56 282 GLU A CA 1
ATOM 2281 C C . GLU A 1 282 ? 26.614 9.129 -9.127 1.00 72.56 282 GLU A C 1
ATOM 2283 O O . GLU A 1 282 ? 27.107 8.388 -9.982 1.00 72.56 282 GLU A O 1
ATOM 2288 N N . ASP A 1 283 ? 26.429 8.753 -7.866 1.00 69.56 283 ASP A N 1
ATOM 2289 C CA . ASP A 1 283 ? 26.687 7.427 -7.358 1.00 69.56 283 ASP A CA 1
ATOM 2290 C C . ASP A 1 283 ? 25.655 7.022 -6.306 1.00 69.56 283 ASP A C 1
ATOM 2292 O O . ASP A 1 283 ? 24.895 7.808 -5.746 1.00 69.56 283 ASP A O 1
ATOM 2296 N N . ARG A 1 284 ? 25.696 5.748 -5.946 1.00 65.38 284 ARG A N 1
ATOM 2297 C CA . ARG A 1 284 ? 24.792 5.187 -4.951 1.00 65.38 284 ARG A CA 1
ATOM 2298 C C . ARG A 1 284 ? 24.915 5.819 -3.547 1.00 65.38 284 ARG A C 1
ATOM 2300 O O . ARG A 1 284 ? 23.995 5.690 -2.740 1.00 65.38 284 ARG A O 1
ATOM 2307 N N . ARG A 1 285 ? 26.053 6.434 -3.205 1.00 69.19 285 ARG A N 1
ATOM 2308 C CA . ARG A 1 285 ? 26.287 7.045 -1.881 1.00 69.19 285 ARG A CA 1
ATOM 2309 C C . ARG A 1 285 ? 25.658 8.431 -1.775 1.00 69.19 285 ARG A C 1
ATOM 2311 O O . ARG A 1 285 ? 25.454 8.902 -0.662 1.00 69.19 285 ARG A O 1
ATOM 2318 N N . SER A 1 286 ? 25.338 9.041 -2.911 1.00 69.06 286 SER A N 1
ATOM 2319 C CA . SER A 1 286 ? 24.721 10.361 -3.019 1.00 69.06 286 SER A CA 1
ATOM 2320 C C . SER A 1 286 ? 23.194 10.325 -3.169 1.00 69.06 286 SER A C 1
ATOM 2322 O O . SER A 1 286 ? 22.580 11.385 -3.261 1.00 69.06 286 SER A O 1
ATOM 2324 N N . ILE A 1 287 ? 22.563 9.141 -3.119 1.00 74.81 287 ILE A N 1
ATOM 2325 C CA . ILE A 1 287 ? 21.098 9.004 -3.178 1.00 74.81 287 ILE A CA 1
ATOM 2326 C C . ILE A 1 287 ? 20.442 9.752 -2.011 1.00 74.81 287 ILE A C 1
ATOM 2328 O O . ILE A 1 287 ? 20.672 9.440 -0.838 1.00 74.81 287 ILE A O 1
ATOM 2332 N N . SER A 1 288 ? 19.546 10.683 -2.344 1.00 74.00 288 SER A N 1
ATOM 2333 C CA . SER A 1 288 ? 18.680 11.342 -1.368 1.00 74.00 288 SER A CA 1
ATOM 2334 C C . SER A 1 288 ? 17.380 10.562 -1.197 1.00 74.00 288 SER A C 1
ATOM 2336 O O . SER A 1 288 ? 16.462 10.644 -2.013 1.00 74.00 288 SER A O 1
ATOM 2338 N N . TYR A 1 289 ? 17.269 9.834 -0.086 1.00 73.06 289 TYR A N 1
ATOM 2339 C CA . TYR A 1 289 ? 16.079 9.036 0.223 1.00 73.06 289 TYR A CA 1
ATOM 2340 C C . TYR A 1 289 ? 14.817 9.879 0.476 1.00 73.06 289 TYR A C 1
ATOM 2342 O O . TYR A 1 289 ? 13.709 9.361 0.384 1.00 73.06 289 TYR A O 1
ATOM 2350 N N . HIS A 1 290 ? 14.958 11.178 0.760 1.00 66.06 290 HIS A N 1
ATOM 2351 C CA . HIS A 1 290 ? 13.832 12.067 1.075 1.00 66.06 290 HIS A CA 1
ATOM 2352 C C . HIS A 1 290 ? 12.934 12.384 -0.129 1.00 66.06 290 HIS A C 1
ATOM 2354 O O . HIS A 1 290 ? 11.782 12.770 0.057 1.00 66.06 290 HIS A O 1
ATOM 2360 N N . ASN A 1 291 ? 13.444 12.201 -1.350 1.00 79.50 291 ASN A N 1
ATOM 2361 C CA . ASN A 1 291 ? 12.736 12.547 -2.585 1.00 79.50 291 ASN A CA 1
ATOM 2362 C C . ASN A 1 291 ? 12.281 11.323 -3.386 1.00 79.50 291 ASN A C 1
ATOM 2364 O O . ASN A 1 291 ? 11.753 11.481 -4.489 1.00 79.50 291 ASN A O 1
ATOM 2368 N N . LEU A 1 292 ? 12.480 10.118 -2.848 1.00 88.69 292 LEU A N 1
ATOM 2369 C CA . LEU A 1 292 ? 12.061 8.887 -3.501 1.00 88.69 292 LEU A CA 1
ATOM 2370 C C . LEU A 1 292 ? 10.551 8.706 -3.369 1.00 88.69 292 LEU A 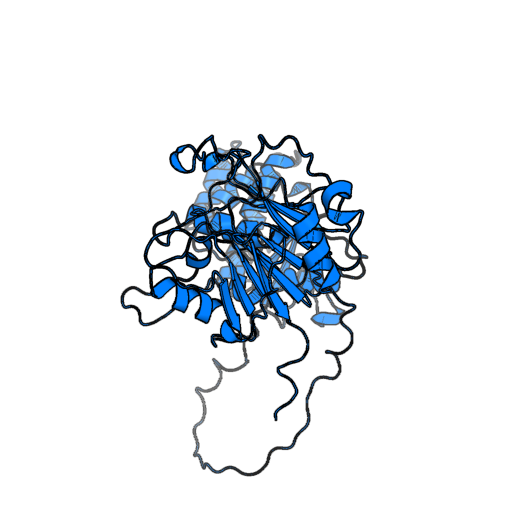C 1
ATOM 2372 O O . LEU A 1 292 ? 9.959 8.880 -2.299 1.00 88.69 292 LEU A O 1
ATOM 2376 N N . ARG A 1 293 ? 9.923 8.348 -4.483 1.00 94.06 293 ARG A N 1
ATOM 2377 C CA . ARG A 1 293 ? 8.502 8.015 -4.549 1.00 94.06 293 ARG A CA 1
ATOM 2378 C C . ARG A 1 293 ? 8.276 6.922 -5.573 1.00 94.06 293 ARG A C 1
ATOM 2380 O O . ARG A 1 293 ? 8.893 6.935 -6.633 1.00 94.06 293 ARG A O 1
ATOM 2387 N N . VAL A 1 294 ? 7.361 6.013 -5.283 1.00 96.94 294 VAL A N 1
ATOM 2388 C CA . VAL A 1 294 ? 6.874 5.049 -6.263 1.00 96.94 294 VAL A CA 1
ATOM 2389 C C . VAL A 1 294 ? 5.698 5.667 -6.998 1.00 96.94 294 VAL A C 1
ATOM 2391 O O . VAL A 1 294 ? 4.701 6.062 -6.396 1.00 96.94 294 VAL A O 1
ATOM 2394 N N . GLU A 1 295 ? 5.833 5.752 -8.312 1.00 96.88 295 GLU A N 1
ATOM 2395 C CA . GLU A 1 295 ? 4.771 6.132 -9.224 1.00 96.88 295 GLU A CA 1
ATOM 2396 C C . GLU A 1 295 ? 4.074 4.867 -9.726 1.00 96.88 295 GLU A C 1
ATOM 2398 O O . GLU A 1 295 ? 4.703 3.969 -10.293 1.00 96.88 295 GLU A O 1
ATOM 2403 N N . MET A 1 296 ? 2.768 4.802 -9.493 1.00 97.38 296 MET A N 1
ATOM 2404 C CA . MET A 1 296 ? 1.881 3.736 -9.940 1.00 97.38 296 MET A CA 1
ATOM 2405 C C . MET A 1 296 ? 1.131 4.237 -11.169 1.00 97.38 296 MET A C 1
ATOM 2407 O O . MET A 1 296 ? 0.184 5.019 -11.067 1.00 97.38 296 MET A O 1
ATOM 2411 N N . TRP A 1 297 ? 1.601 3.819 -12.335 1.00 97.19 297 TRP A N 1
ATOM 2412 C CA . TRP A 1 297 ? 1.055 4.205 -13.626 1.00 97.19 297 TRP A CA 1
ATOM 2413 C C . TRP A 1 297 ? -0.019 3.218 -14.065 1.00 97.19 297 TRP A C 1
ATOM 2415 O O . TRP A 1 297 ? 0.217 2.008 -14.087 1.00 97.19 297 TRP A O 1
ATOM 2425 N N . PHE A 1 298 ? -1.172 3.746 -14.467 1.00 95.75 298 PHE A N 1
ATOM 2426 C CA . PHE A 1 298 ? -2.306 2.981 -14.971 1.00 95.75 298 PHE A CA 1
ATOM 2427 C C . PHE A 1 298 ? -2.585 3.387 -16.414 1.00 95.75 298 PHE A C 1
ATOM 2429 O O . PHE A 1 298 ? -2.699 4.572 -16.710 1.00 95.75 298 PHE A O 1
ATOM 2436 N N . ARG A 1 299 ? -2.771 2.419 -17.317 1.00 94.06 299 ARG A N 1
ATOM 2437 C CA . ARG A 1 299 ? -3.085 2.712 -18.727 1.00 94.06 299 ARG A CA 1
ATOM 2438 C C . ARG A 1 299 ? -4.344 3.579 -18.884 1.00 94.06 299 ARG A C 1
ATOM 2440 O O . ARG A 1 299 ? -4.432 4.329 -19.844 1.00 94.06 299 ARG A O 1
ATOM 2447 N N . GLY A 1 300 ? -5.304 3.482 -17.965 1.00 91.31 300 GLY A N 1
ATOM 2448 C CA . GLY A 1 300 ? -6.539 4.272 -17.994 1.00 91.31 300 GLY A CA 1
ATOM 2449 C C . GLY A 1 300 ? -6.473 5.637 -17.297 1.00 91.31 300 GLY A C 1
ATOM 2450 O O . GLY A 1 300 ? -7.498 6.306 -17.256 1.00 91.31 300 GLY A O 1
ATOM 2451 N N . GLU A 1 301 ? -5.332 6.038 -16.724 1.00 91.31 301 GLU A N 1
ATOM 2452 C CA . GLU A 1 301 ? -5.199 7.285 -15.953 1.00 91.31 301 GLU A CA 1
ATOM 2453 C C . GLU A 1 301 ? -4.064 8.152 -16.516 1.00 91.31 301 GLU A C 1
ATOM 2455 O O . GLU A 1 301 ? -2.934 7.690 -16.638 1.00 91.31 301 GLU A O 1
ATOM 2460 N N . ASP A 1 302 ? -4.326 9.432 -16.795 1.00 87.56 302 ASP A N 1
ATOM 2461 C CA . ASP A 1 302 ? -3.330 10.343 -17.393 1.00 87.56 302 ASP A CA 1
ATOM 2462 C C . ASP A 1 302 ? -2.160 10.689 -16.456 1.00 87.56 302 ASP A C 1
ATOM 2464 O O . ASP A 1 302 ? -1.124 11.205 -16.887 1.00 87.56 302 ASP A O 1
ATOM 2468 N N . ARG A 1 303 ? -2.330 10.459 -15.150 1.00 91.31 303 ARG A N 1
ATOM 2469 C CA . ARG A 1 303 ? -1.344 10.769 -14.111 1.00 91.31 303 ARG A CA 1
ATOM 2470 C C . ARG A 1 303 ? -1.132 9.556 -13.211 1.00 91.31 303 ARG A C 1
ATOM 2472 O O . ARG A 1 303 ? -2.098 8.857 -12.918 1.00 91.31 303 ARG A O 1
ATOM 2479 N N . PRO A 1 304 ? 0.099 9.327 -12.727 1.00 95.56 304 PRO A N 1
ATOM 2480 C CA . PRO A 1 304 ? 0.353 8.247 -11.795 1.00 95.56 304 PRO A CA 1
ATOM 2481 C C . PRO A 1 304 ? -0.223 8.568 -10.418 1.00 95.56 304 PRO A C 1
ATOM 2483 O O . PRO A 1 304 ? -0.233 9.723 -9.979 1.00 95.56 304 PRO A O 1
ATOM 2486 N N . ARG A 1 305 ? -0.595 7.519 -9.687 1.00 94.38 305 ARG A N 1
ATOM 2487 C CA . ARG A 1 305 ? -0.763 7.605 -8.233 1.00 94.38 305 ARG A CA 1
ATOM 2488 C C . ARG A 1 305 ? 0.606 7.537 -7.571 1.00 94.38 305 ARG A C 1
ATOM 2490 O O . ARG A 1 305 ? 1.519 6.896 -8.089 1.00 94.38 305 ARG A O 1
ATOM 2497 N N . ILE A 1 306 ? 0.761 8.215 -6.441 1.00 94.69 306 ILE A N 1
ATOM 2498 C CA . ILE A 1 306 ? 2.058 8.381 -5.786 1.00 94.69 306 ILE A CA 1
ATOM 2499 C C . ILE A 1 306 ? 2.031 7.708 -4.421 1.00 94.69 306 ILE A C 1
ATOM 2501 O O . ILE A 1 306 ? 1.174 8.016 -3.600 1.00 94.69 306 ILE A O 1
ATOM 2505 N N . ALA A 1 307 ? 3.015 6.850 -4.165 1.00 94.00 307 ALA A N 1
ATOM 2506 C CA . ALA A 1 307 ? 3.249 6.237 -2.866 1.00 94.00 307 ALA A CA 1
ATOM 2507 C C . ALA A 1 307 ? 4.680 6.522 -2.390 1.00 94.00 307 ALA A C 1
ATOM 2509 O O . ALA A 1 307 ? 5.619 6.578 -3.183 1.00 94.00 307 ALA A O 1
ATOM 2510 N N . GLN A 1 308 ? 4.868 6.685 -1.083 1.00 91.62 308 GLN A N 1
ATOM 2511 C CA . GLN A 1 308 ? 6.186 6.883 -0.469 1.00 91.62 308 GLN A CA 1
ATOM 2512 C C . GLN A 1 308 ? 6.408 5.859 0.628 1.00 91.62 308 GLN A C 1
ATOM 2514 O O . GLN A 1 308 ? 5.489 5.579 1.389 1.00 91.62 308 GLN A O 1
ATOM 2519 N N . GLN A 1 309 ? 7.615 5.321 0.763 1.00 89.75 309 GLN A N 1
ATOM 2520 C CA . GLN A 1 309 ? 7.879 4.386 1.849 1.00 89.75 309 GLN A CA 1
ATOM 2521 C C . GLN A 1 309 ? 7.641 5.067 3.210 1.00 89.75 309 GLN A C 1
ATOM 2523 O O . GLN A 1 309 ? 8.258 6.086 3.511 1.00 89.75 309 GLN A O 1
ATOM 2528 N N . ARG A 1 310 ? 6.746 4.516 4.036 1.00 86.88 310 ARG A N 1
ATOM 2529 C CA . ARG A 1 310 ? 6.372 5.113 5.333 1.00 86.88 310 ARG A CA 1
ATOM 2530 C C . ARG A 1 310 ? 7.271 4.674 6.477 1.00 86.88 310 ARG A C 1
ATOM 2532 O O . ARG A 1 310 ? 7.496 5.439 7.406 1.00 86.88 310 ARG A O 1
ATOM 2539 N N . PHE A 1 311 ? 7.783 3.449 6.417 1.00 80.25 311 PHE A N 1
ATOM 2540 C CA . PHE A 1 311 ? 8.721 2.912 7.398 1.00 80.25 311 PHE A CA 1
ATOM 2541 C C . PHE A 1 311 ? 9.584 1.803 6.787 1.00 80.25 311 PHE A C 1
ATOM 2543 O O . PHE A 1 311 ? 9.272 1.240 5.736 1.00 80.25 311 PHE A O 1
ATOM 2550 N N . SER A 1 312 ? 10.702 1.496 7.433 1.00 75.44 312 SER A N 1
ATOM 2551 C CA . SER A 1 312 ? 11.711 0.537 6.975 1.00 75.44 312 SER A CA 1
ATOM 2552 C C . SER A 1 312 ? 11.890 -0.653 7.914 1.00 75.44 312 SER A C 1
ATOM 2554 O O . SER A 1 312 ? 12.266 -1.741 7.469 1.00 75.44 312 SER A O 1
ATOM 2556 N N . THR A 1 313 ? 11.647 -0.474 9.209 1.00 68.81 313 THR A N 1
ATOM 2557 C CA . THR A 1 313 ? 11.929 -1.471 10.243 1.00 68.81 313 THR A CA 1
ATOM 2558 C C . THR A 1 313 ? 10.774 -1.599 11.230 1.00 68.81 313 THR A C 1
ATOM 2560 O O . THR A 1 313 ? 9.941 -0.712 11.364 1.00 68.81 313 THR A O 1
ATOM 2563 N N . SER A 1 314 ? 10.738 -2.705 11.975 1.00 59.97 314 SER A N 1
ATOM 2564 C CA . SER A 1 314 ? 9.770 -2.894 13.063 1.00 59.97 314 SER A CA 1
ATOM 2565 C C . SER A 1 314 ? 10.044 -2.021 14.296 1.00 59.97 314 SER A C 1
ATOM 2567 O O . SER A 1 314 ? 9.272 -2.074 15.245 1.00 59.97 314 SER A O 1
ATOM 2569 N N . GLN A 1 315 ? 11.159 -1.281 14.314 1.00 62.97 315 GLN A N 1
ATOM 2570 C CA . GLN A 1 315 ? 11.497 -0.319 15.367 1.00 62.97 315 GLN A CA 1
ATOM 2571 C C . GLN A 1 315 ? 11.016 1.097 15.034 1.00 62.97 315 GLN A C 1
ATOM 2573 O O . GLN A 1 315 ? 11.085 1.973 15.895 1.00 62.97 315 GLN A O 1
ATOM 2578 N N . ASP A 1 316 ? 10.536 1.322 13.807 1.00 67.12 316 ASP A N 1
ATOM 2579 C CA . ASP A 1 316 ? 9.963 2.605 13.428 1.00 67.12 316 ASP A CA 1
ATOM 2580 C C . ASP A 1 316 ? 8.683 2.882 14.217 1.00 67.12 316 ASP A C 1
ATOM 2582 O O . ASP A 1 316 ? 8.043 1.988 14.778 1.00 67.12 316 ASP A O 1
ATOM 2586 N N . THR A 1 317 ? 8.328 4.161 14.292 1.00 68.19 317 THR A N 1
ATOM 2587 C CA . THR A 1 317 ? 7.275 4.616 15.193 1.00 68.19 317 THR A CA 1
ATOM 2588 C C . THR A 1 317 ? 5.924 3.982 14.854 1.00 68.19 317 THR A C 1
ATOM 2590 O O . THR A 1 317 ? 5.582 3.768 13.687 1.00 68.19 317 THR A O 1
ATOM 2593 N N . LEU A 1 318 ? 5.099 3.755 15.882 1.00 67.94 318 LEU A N 1
ATOM 2594 C CA . LEU A 1 318 ? 3.703 3.346 15.692 1.00 67.94 318 LEU A CA 1
ATOM 2595 C C . LEU A 1 318 ? 2.944 4.324 14.782 1.00 67.94 318 LEU A C 1
ATOM 2597 O O . LEU A 1 318 ? 2.055 3.905 14.045 1.00 67.94 318 LEU A O 1
ATOM 2601 N N . GLN A 1 319 ? 3.315 5.608 14.791 1.00 69.50 319 GLN A N 1
ATOM 2602 C CA . GLN A 1 319 ? 2.761 6.616 13.894 1.00 69.50 319 GLN A CA 1
ATOM 2603 C C . GLN A 1 319 ? 3.070 6.301 12.424 1.00 69.50 319 GLN A C 1
ATOM 2605 O O . GLN A 1 319 ? 2.146 6.279 11.617 1.00 69.50 319 GLN A O 1
ATOM 2610 N N . SER A 1 320 ? 4.321 5.994 12.078 1.00 72.44 320 SER A N 1
ATOM 2611 C CA . SER A 1 320 ? 4.722 5.640 10.708 1.00 72.44 320 SER A CA 1
ATOM 2612 C C . SER A 1 320 ? 4.008 4.379 10.206 1.00 72.44 320 SER A C 1
ATOM 2614 O O . SER A 1 320 ? 3.591 4.305 9.050 1.00 72.44 320 SER A O 1
ATOM 2616 N N . MET A 1 321 ? 3.796 3.397 11.089 1.00 72.38 321 MET A N 1
ATOM 2617 C CA . MET A 1 321 ? 2.990 2.212 10.773 1.00 72.38 321 MET A CA 1
ATOM 2618 C C . MET A 1 321 ? 1.510 2.564 10.565 1.00 72.38 321 MET A C 1
ATOM 2620 O O . MET A 1 321 ? 0.881 2.057 9.643 1.00 72.38 321 MET A O 1
ATOM 2624 N N . GLN A 1 322 ? 0.939 3.455 11.379 1.00 71.56 322 GLN A N 1
ATOM 2625 C CA . GLN A 1 322 ? -0.439 3.925 11.196 1.00 71.56 322 GLN A CA 1
ATOM 2626 C C . GLN A 1 322 ? -0.615 4.735 9.908 1.00 71.56 322 GLN A C 1
ATOM 2628 O O . GLN A 1 322 ? -1.642 4.595 9.251 1.00 71.56 322 GLN A O 1
ATOM 2633 N N . GLU A 1 323 ? 0.364 5.563 9.544 1.00 79.12 323 GLU A N 1
ATOM 2634 C CA . GLU A 1 323 ? 0.377 6.315 8.286 1.00 79.12 323 GLU A CA 1
ATOM 2635 C C . GLU A 1 323 ? 0.412 5.374 7.084 1.00 79.12 323 GLU A C 1
ATOM 2637 O O . GLU A 1 323 ? -0.376 5.551 6.164 1.00 79.12 323 GLU A O 1
ATOM 2642 N N . PHE A 1 324 ? 1.239 4.323 7.123 1.00 84.38 324 PHE A N 1
ATOM 2643 C CA . PHE A 1 324 ? 1.201 3.263 6.111 1.00 84.38 324 PHE A CA 1
ATOM 2644 C C . PHE A 1 324 ? -0.182 2.642 5.974 1.00 84.38 324 PHE A C 1
ATOM 2646 O O . PHE A 1 324 ? -0.675 2.470 4.865 1.00 84.38 324 PHE A O 1
ATOM 2653 N N . ILE A 1 325 ? -0.825 2.327 7.094 1.00 81.19 325 ILE A N 1
ATOM 2654 C CA . ILE A 1 325 ? -2.132 1.683 7.058 1.00 81.19 325 ILE A CA 1
ATOM 2655 C C . ILE A 1 325 ? -3.217 2.622 6.525 1.00 81.19 325 ILE A C 1
ATOM 2657 O O . ILE A 1 325 ? -4.067 2.184 5.754 1.00 81.19 325 ILE A O 1
ATOM 2661 N N . ALA A 1 326 ? -3.179 3.900 6.898 1.00 79.81 326 ALA A N 1
ATOM 2662 C CA . ALA A 1 326 ? -4.084 4.906 6.351 1.00 79.81 326 ALA A CA 1
ATOM 2663 C C . ALA A 1 326 ? -3.896 5.095 4.834 1.00 79.81 326 ALA A C 1
ATOM 2665 O O . ALA A 1 326 ? -4.859 5.383 4.138 1.00 79.81 326 ALA A O 1
ATOM 2666 N N . ASP A 1 327 ? -2.677 4.884 4.336 1.00 86.81 327 ASP A N 1
ATOM 2667 C CA . ASP A 1 327 ? -2.281 5.014 2.929 1.00 86.81 327 ASP A CA 1
ATOM 2668 C C . ASP A 1 327 ? -2.538 3.730 2.106 1.00 86.81 327 ASP A C 1
ATOM 2670 O O . ASP A 1 327 ? -2.455 3.726 0.881 1.00 86.81 327 ASP A O 1
ATOM 2674 N N . MET A 1 328 ? -2.864 2.601 2.750 1.00 87.81 328 MET A N 1
ATOM 2675 C CA . MET A 1 328 ? -3.097 1.328 2.051 1.00 87.81 328 MET A CA 1
ATOM 2676 C C . MET A 1 328 ? -4.231 1.372 1.008 1.00 87.81 328 MET A C 1
ATOM 2678 O O . MET A 1 328 ? -4.031 0.787 -0.058 1.00 87.81 328 MET A O 1
ATOM 2682 N N . PRO A 1 329 ? -5.389 2.023 1.246 1.00 85.69 329 PRO A N 1
ATOM 2683 C CA . PRO A 1 329 ? -6.447 2.119 0.238 1.00 85.69 329 PRO A CA 1
ATOM 2684 C C . PRO A 1 329 ? -5.983 2.799 -1.056 1.00 85.69 329 PRO A C 1
ATOM 2686 O O . PRO A 1 329 ? -6.283 2.307 -2.140 1.00 85.69 329 PRO A O 1
ATOM 2689 N N . ASP A 1 330 ? -5.181 3.862 -0.957 1.00 87.31 330 ASP A N 1
ATOM 2690 C CA . ASP A 1 330 ? -4.670 4.601 -2.123 1.00 87.31 330 ASP A CA 1
ATOM 2691 C C . ASP A 1 330 ? -3.598 3.811 -2.898 1.00 87.31 330 ASP A C 1
ATOM 2693 O O . ASP A 1 330 ? -3.386 4.020 -4.096 1.00 87.31 330 ASP A O 1
ATOM 2697 N N . ARG A 1 331 ? -2.962 2.845 -2.226 1.00 92.88 331 ARG A N 1
ATOM 2698 C CA . ARG A 1 331 ? -1.992 1.889 -2.788 1.00 92.88 331 ARG A CA 1
ATOM 2699 C C . ARG A 1 331 ? -2.630 0.622 -3.344 1.00 92.88 331 ARG A C 1
ATOM 2701 O O . ARG A 1 331 ? -1.924 -0.196 -3.945 1.00 92.88 331 ARG A O 1
ATOM 2708 N N . GLN A 1 332 ? -3.924 0.420 -3.105 1.00 91.00 332 GLN A N 1
ATOM 2709 C CA . GLN A 1 332 ? -4.660 -0.726 -3.610 1.00 91.00 332 GLN A CA 1
ATOM 2710 C C . GLN A 1 332 ? -5.199 -0.433 -5.011 1.00 91.00 332 GLN A C 1
ATOM 2712 O O . GLN A 1 332 ? -5.777 0.618 -5.283 1.00 91.00 332 GLN A O 1
ATOM 2717 N N . PHE A 1 333 ? -5.054 -1.404 -5.908 1.00 88.44 333 PHE A N 1
ATOM 2718 C CA . PHE A 1 333 ? -5.693 -1.379 -7.217 1.00 88.44 333 PHE A CA 1
ATOM 2719 C C . PHE A 1 333 ? -6.154 -2.782 -7.600 1.00 88.44 333 PHE A C 1
ATOM 2721 O O . PHE A 1 333 ? -5.389 -3.748 -7.585 1.00 88.44 333 PHE A O 1
ATOM 2728 N N . GLY A 1 334 ? -7.452 -2.910 -7.880 1.00 85.56 334 GLY A N 1
ATOM 2729 C CA . GLY A 1 334 ? -8.098 -4.216 -7.971 1.00 85.56 334 GLY A CA 1
ATOM 2730 C C . GLY A 1 334 ? -7.861 -5.032 -6.695 1.00 85.56 334 GLY A C 1
ATOM 2731 O O . GLY A 1 334 ? -8.127 -4.578 -5.582 1.00 85.56 334 GLY A O 1
ATOM 2732 N N . LEU A 1 335 ? -7.320 -6.238 -6.860 1.00 89.06 335 LEU A N 1
ATOM 2733 C CA . LEU A 1 335 ? -6.962 -7.128 -5.751 1.00 89.06 335 LEU A CA 1
ATOM 2734 C C . LEU A 1 335 ? -5.462 -7.079 -5.412 1.00 89.06 335 LEU A C 1
ATOM 2736 O O . LEU A 1 335 ? -4.955 -8.011 -4.783 1.00 89.06 335 LEU A O 1
ATOM 2740 N N . ALA A 1 336 ? -4.743 -6.050 -5.862 1.00 93.00 336 ALA A N 1
ATOM 2741 C CA . ALA A 1 336 ? -3.316 -5.881 -5.628 1.00 93.00 336 ALA A CA 1
ATOM 2742 C C . ALA A 1 336 ? -3.029 -4.738 -4.650 1.00 93.00 336 ALA A C 1
ATOM 2744 O O . ALA A 1 336 ? -3.723 -3.725 -4.660 1.00 93.00 336 ALA A O 1
ATOM 2745 N N . LEU A 1 337 ? -1.987 -4.892 -3.835 1.00 95.00 337 LEU A N 1
ATOM 2746 C CA . LEU A 1 337 ? -1.494 -3.873 -2.910 1.00 95.00 337 LEU A CA 1
ATOM 2747 C C . LEU A 1 337 ? 0.006 -3.650 -3.107 1.00 95.00 337 LEU A C 1
ATOM 2749 O O . LEU A 1 337 ? 0.784 -4.607 -3.104 1.00 95.00 337 LEU A O 1
ATOM 2753 N N . LEU A 1 338 ? 0.419 -2.388 -3.208 1.00 96.69 338 LEU A N 1
ATOM 2754 C CA . LEU A 1 338 ? 1.828 -2.003 -3.160 1.00 96.69 338 LEU A CA 1
ATOM 2755 C C . LEU A 1 338 ? 2.331 -1.911 -1.708 1.00 96.69 338 LEU A C 1
ATOM 2757 O O . LEU A 1 338 ? 1.804 -1.144 -0.904 1.00 96.69 338 LEU A O 1
ATOM 2761 N N . MET A 1 339 ? 3.407 -2.639 -1.397 1.00 95.56 339 MET A N 1
ATOM 2762 C CA . MET A 1 339 ? 4.170 -2.517 -0.147 1.00 95.56 339 MET A CA 1
ATOM 2763 C C . MET A 1 339 ? 5.635 -2.227 -0.466 1.00 95.56 339 MET A C 1
ATOM 2765 O O . MET A 1 339 ? 6.331 -3.080 -1.001 1.00 95.56 339 MET A O 1
ATOM 2769 N N . ILE A 1 340 ? 6.149 -1.051 -0.137 1.00 95.25 340 ILE A N 1
ATOM 2770 C CA . ILE A 1 340 ? 7.489 -0.611 -0.535 1.00 95.25 340 ILE A CA 1
ATOM 2771 C C . ILE A 1 340 ? 8.529 -1.133 0.461 1.00 95.25 340 ILE A C 1
ATOM 2773 O O . ILE A 1 340 ? 8.483 -0.835 1.655 1.00 95.25 340 ILE A O 1
ATOM 2777 N N . CYS A 1 341 ? 9.510 -1.892 -0.035 1.00 91.75 341 CYS A N 1
ATOM 2778 C CA . CYS A 1 341 ? 10.700 -2.302 0.706 1.00 91.75 341 CYS A CA 1
ATOM 2779 C C . CYS A 1 341 ? 10.374 -2.890 2.100 1.00 91.75 341 CYS A C 1
ATOM 2781 O O . CYS A 1 341 ? 9.822 -3.993 2.214 1.00 91.75 341 CYS A O 1
ATOM 2783 N N . GLY A 1 342 ? 10.754 -2.166 3.157 1.00 87.19 342 GLY A N 1
ATOM 2784 C CA . GLY A 1 342 ? 10.664 -2.561 4.556 1.00 87.19 342 GLY A CA 1
ATOM 2785 C C . GLY A 1 342 ? 9.264 -2.491 5.153 1.00 87.19 342 GLY A C 1
ATOM 2786 O O . GLY A 1 342 ? 9.100 -2.968 6.271 1.00 87.19 342 GLY A O 1
ATOM 2787 N N . GLU A 1 343 ? 8.257 -1.995 4.430 1.00 89.62 343 GLU A N 1
ATOM 2788 C CA . GLU A 1 343 ? 6.860 -1.954 4.898 1.00 89.62 343 GLU A CA 1
ATOM 2789 C C . GLU A 1 343 ? 6.279 -3.358 5.150 1.00 89.62 343 GLU A C 1
ATOM 2791 O O . GLU A 1 343 ? 5.367 -3.540 5.952 1.00 89.62 343 GLU A O 1
ATOM 2796 N N . SER A 1 344 ? 6.888 -4.395 4.567 1.00 86.19 344 SER A N 1
ATOM 2797 C CA . SER A 1 344 ? 6.629 -5.798 4.926 1.00 86.19 344 SER A CA 1
ATOM 2798 C C . SER A 1 344 ? 6.915 -6.120 6.406 1.00 86.19 344 SER A C 1
ATOM 2800 O O . SER A 1 344 ? 6.413 -7.114 6.933 1.00 86.19 344 SER A O 1
ATOM 2802 N N . ASN A 1 345 ? 7.653 -5.261 7.123 1.00 82.56 345 ASN A N 1
ATOM 2803 C CA . ASN A 1 345 ? 7.819 -5.336 8.575 1.00 82.56 345 ASN A CA 1
ATOM 2804 C C . ASN A 1 345 ? 6.562 -4.978 9.373 1.00 82.56 345 ASN A C 1
ATOM 2806 O O . ASN A 1 345 ? 6.610 -5.101 10.595 1.00 82.56 345 ASN A O 1
ATOM 2810 N N . ILE A 1 346 ? 5.451 -4.618 8.717 1.00 78.19 346 ILE A N 1
ATOM 2811 C CA . ILE A 1 346 ? 4.139 -4.532 9.373 1.00 78.19 346 ILE A CA 1
ATOM 2812 C C . ILE A 1 346 ? 3.755 -5.852 10.051 1.00 78.19 346 ILE A C 1
ATOM 2814 O O . ILE A 1 346 ? 2.992 -5.869 11.013 1.00 78.19 346 ILE A O 1
ATOM 2818 N N . VAL A 1 347 ? 4.315 -6.968 9.572 1.00 76.31 347 VAL A N 1
ATOM 2819 C CA . VAL A 1 347 ? 4.249 -8.240 10.280 1.00 76.31 347 VAL A CA 1
ATOM 2820 C C . VAL A 1 347 ? 5.197 -8.194 11.470 1.00 76.31 347 VAL A C 1
ATOM 2822 O O . VAL A 1 347 ? 6.427 -8.174 11.318 1.00 76.31 347 VAL A O 1
ATOM 2825 N N . SER A 1 348 ? 4.613 -8.197 12.663 1.00 67.50 348 SER A N 1
ATOM 2826 C CA . SER A 1 348 ? 5.369 -8.289 13.907 1.00 67.50 348 SER A CA 1
ATOM 2827 C C . SER A 1 348 ? 5.751 -9.740 14.197 1.00 67.50 348 SER A C 1
ATOM 2829 O O . SER A 1 348 ? 4.961 -10.661 13.995 1.00 67.50 348 SER A O 1
ATOM 2831 N N . THR A 1 349 ? 6.976 -9.938 14.675 1.00 57.75 349 THR A N 1
ATOM 2832 C CA . THR A 1 349 ? 7.411 -11.161 15.356 1.00 57.75 349 THR A CA 1
ATOM 2833 C C . THR A 1 349 ? 7.172 -10.934 16.847 1.00 57.75 349 THR A C 1
ATOM 2835 O O . THR A 1 349 ? 7.745 -9.997 17.408 1.00 57.75 349 THR A O 1
ATOM 2838 N N . GLY A 1 350 ? 6.320 -11.728 17.502 1.00 51.41 350 GLY A N 1
ATOM 2839 C CA . GLY A 1 350 ? 6.111 -11.615 18.952 1.00 51.41 350 GLY A CA 1
ATOM 2840 C C . GLY A 1 350 ? 7.432 -11.688 19.741 1.00 51.41 350 GLY A C 1
ATOM 2841 O O . GLY A 1 350 ? 8.426 -12.209 19.237 1.00 51.41 350 GLY A O 1
ATOM 2842 N N . ARG A 1 351 ? 7.457 -11.212 21.001 1.00 40.09 351 ARG A N 1
ATOM 2843 C CA . ARG A 1 351 ? 8.660 -11.119 21.877 1.00 40.09 351 ARG A CA 1
ATOM 2844 C C . ARG A 1 351 ? 9.400 -12.450 22.167 1.00 40.09 351 ARG A C 1
ATOM 2846 O O . ARG A 1 351 ? 10.324 -12.458 22.973 1.00 40.09 351 ARG A O 1
ATOM 2853 N N . ARG A 1 352 ? 9.023 -13.559 21.526 1.00 40.69 352 ARG A N 1
ATOM 2854 C CA . ARG A 1 352 ? 9.680 -14.877 21.590 1.00 40.69 352 ARG A CA 1
ATOM 2855 C C . ARG A 1 352 ? 9.784 -15.605 20.239 1.00 40.69 352 ARG A C 1
ATOM 2857 O O . ARG A 1 352 ? 10.175 -16.756 20.221 1.00 40.69 352 ARG A O 1
ATOM 2864 N N . GLY A 1 353 ? 9.460 -14.956 19.116 1.00 40.84 353 GLY A N 1
ATOM 2865 C CA . GLY A 1 353 ? 9.557 -15.573 17.783 1.00 40.84 353 GLY A CA 1
ATOM 2866 C C . GLY A 1 353 ? 8.405 -16.514 17.399 1.00 40.84 353 GLY A C 1
ATOM 2867 O O . GLY A 1 353 ? 8.288 -16.857 16.231 1.00 40.84 353 GLY A O 1
ATOM 2868 N N . ASP A 1 354 ? 7.507 -16.860 18.326 1.00 39.81 354 ASP A N 1
ATOM 2869 C CA . ASP A 1 354 ? 6.536 -17.944 18.096 1.00 39.81 354 ASP A CA 1
ATOM 2870 C C . ASP A 1 354 ? 5.267 -17.542 17.322 1.00 39.81 354 ASP A C 1
ATOM 2872 O O . ASP A 1 354 ? 4.551 -18.404 16.809 1.00 39.81 354 ASP A O 1
ATOM 2876 N N . HIS A 1 355 ? 4.961 -16.243 17.199 1.00 54.41 355 HIS A N 1
ATOM 2877 C CA . HIS A 1 355 ? 3.731 -15.780 16.547 1.00 54.41 355 HIS A CA 1
ATOM 2878 C C . HIS A 1 355 ? 3.988 -14.583 15.628 1.00 54.41 355 HIS A C 1
ATOM 2880 O O . HIS A 1 355 ? 4.406 -13.513 16.082 1.00 54.41 355 HIS A O 1
ATOM 2886 N N . LEU A 1 356 ? 3.709 -14.776 14.336 1.00 58.19 356 LEU A N 1
ATOM 2887 C CA . LEU A 1 356 ? 3.584 -13.701 13.358 1.00 58.19 356 LEU A CA 1
ATOM 2888 C C . LEU A 1 356 ? 2.157 -13.156 13.416 1.00 58.19 356 LEU A C 1
ATOM 2890 O O . LEU A 1 356 ? 1.197 -13.926 13.368 1.00 58.19 356 LEU A O 1
ATOM 2894 N N . GLN A 1 357 ? 2.022 -11.837 13.533 1.00 59.56 357 GLN A N 1
ATOM 2895 C CA . GLN A 1 357 ? 0.731 -11.154 13.468 1.00 59.56 357 GLN A CA 1
ATOM 2896 C C . GLN A 1 357 ? 0.782 -10.065 12.400 1.00 59.56 357 GLN A C 1
ATOM 2898 O O . GLN A 1 357 ? 1.684 -9.224 12.391 1.00 59.56 357 GLN A O 1
ATOM 2903 N N . VAL A 1 358 ? -0.195 -10.107 11.497 1.00 62.16 358 VAL A N 1
ATOM 2904 C CA . VAL A 1 358 ? -0.476 -9.066 10.505 1.00 62.16 358 VAL A CA 1
ATOM 2905 C C . VAL A 1 358 ? -1.607 -8.197 11.033 1.00 62.16 358 VAL A C 1
ATOM 2907 O O . VAL A 1 358 ? -2.550 -8.709 11.638 1.00 62.16 358 VAL A O 1
ATOM 2910 N N . ASP A 1 359 ? -1.530 -6.893 10.769 1.00 61.78 359 ASP A N 1
ATOM 2911 C CA . ASP A 1 359 ? -2.642 -5.989 11.036 1.00 61.78 359 ASP A CA 1
ATOM 2912 C C . ASP A 1 359 ? -3.925 -6.511 10.353 1.00 61.78 359 ASP A C 1
ATOM 2914 O O . ASP A 1 359 ? -3.915 -6.717 9.132 1.00 61.78 359 ASP A O 1
ATOM 2918 N N . PRO A 1 360 ? -5.032 -6.724 11.093 1.00 61.25 360 PRO A N 1
ATOM 2919 C CA . PRO A 1 360 ? -6.265 -7.285 10.543 1.00 61.25 360 PRO A CA 1
ATOM 2920 C C . PRO A 1 360 ? -6.782 -6.556 9.296 1.00 61.25 360 PRO A C 1
ATOM 2922 O O . PRO A 1 360 ? -7.411 -7.182 8.443 1.00 61.25 360 PRO A O 1
ATOM 2925 N N . ARG A 1 361 ? -6.474 -5.260 9.137 1.00 61.06 361 ARG A N 1
ATOM 2926 C CA . ARG A 1 361 ? -6.857 -4.464 7.963 1.00 61.06 361 ARG A CA 1
ATOM 2927 C C . ARG A 1 361 ? -6.278 -5.031 6.669 1.00 61.06 361 ARG A C 1
ATOM 2929 O O . ARG A 1 361 ? -7.005 -5.119 5.687 1.00 61.06 361 ARG A O 1
ATOM 2936 N N . LEU A 1 362 ? -5.038 -5.526 6.677 1.00 62.47 362 LEU A N 1
ATOM 2937 C CA . LEU A 1 362 ? -4.424 -6.149 5.497 1.00 62.47 362 LEU A CA 1
ATOM 2938 C C . LEU A 1 362 ? -5.157 -7.432 5.067 1.00 62.47 362 LEU A C 1
ATOM 2940 O O . LEU A 1 362 ? -5.226 -7.754 3.883 1.00 62.47 362 LEU A O 1
ATOM 2944 N N . THR A 1 363 ? -5.690 -8.191 6.026 1.00 62.19 363 THR A N 1
ATOM 2945 C CA . THR A 1 363 ? -6.471 -9.412 5.764 1.00 62.19 363 THR A CA 1
ATOM 2946 C C . THR A 1 363 ? -7.861 -9.084 5.20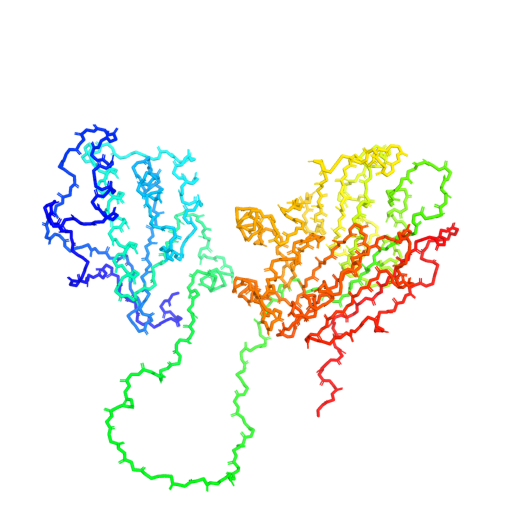7 1.00 62.19 363 THR A C 1
ATOM 2948 O O . THR A 1 363 ? -8.417 -9.868 4.443 1.00 62.19 363 THR A O 1
ATOM 2951 N N . ASN A 1 364 ? -8.399 -7.906 5.531 1.00 61.81 364 ASN A N 1
ATOM 2952 C CA . ASN A 1 364 ? -9.767 -7.507 5.198 1.00 61.81 364 ASN A CA 1
ATOM 2953 C C . ASN A 1 364 ? -9.910 -6.756 3.863 1.00 61.81 364 ASN A C 1
ATOM 2955 O O . ASN A 1 364 ? -11.021 -6.641 3.360 1.00 61.81 364 ASN A O 1
ATOM 2959 N N . MET A 1 365 ? -8.817 -6.283 3.259 1.00 70.44 365 MET A N 1
ATOM 2960 C CA . MET A 1 365 ? -8.845 -5.525 1.994 1.00 70.44 365 MET A CA 1
ATOM 2961 C C . MET A 1 365 ? -9.136 -6.379 0.742 1.00 70.44 365 MET A C 1
ATOM 2963 O O . MET A 1 365 ? -9.120 -5.867 -0.376 1.00 70.44 365 MET A O 1
ATOM 2967 N N . GLY A 1 366 ? -9.347 -7.693 0.890 1.00 79.19 366 GLY A N 1
ATOM 2968 C CA . GLY A 1 366 ? -9.532 -8.599 -0.253 1.00 79.19 366 GLY A CA 1
ATOM 2969 C C . GLY A 1 366 ? -8.299 -8.695 -1.161 1.00 79.19 366 GLY A C 1
ATOM 2970 O O . GLY A 1 366 ? -8.400 -9.128 -2.307 1.00 79.19 366 GLY A O 1
ATOM 2971 N N . VAL A 1 367 ? -7.130 -8.281 -0.663 1.00 86.69 367 VAL A N 1
ATOM 2972 C CA . VAL A 1 367 ? -5.867 -8.314 -1.402 1.00 86.69 367 VAL A CA 1
ATOM 2973 C C . VAL A 1 367 ? -5.519 -9.762 -1.711 1.00 86.69 367 VAL A C 1
ATOM 2975 O O . VAL A 1 367 ? -5.387 -10.573 -0.803 1.00 86.69 367 VAL A O 1
ATOM 2978 N N . SER A 1 368 ? -5.339 -10.072 -2.989 1.00 89.75 368 SER A N 1
ATOM 2979 C CA . SER A 1 368 ? -4.864 -11.366 -3.486 1.00 89.75 368 SER A CA 1
ATOM 2980 C C . SER A 1 368 ? -3.398 -11.320 -3.921 1.00 89.75 368 SER A C 1
ATOM 2982 O O . SER A 1 368 ? -2.749 -12.361 -3.974 1.00 89.75 368 SER A O 1
ATOM 2984 N N . VAL A 1 369 ? -2.857 -10.129 -4.198 1.00 94.50 369 VAL A N 1
ATOM 2985 C CA . VAL A 1 369 ? -1.475 -9.932 -4.650 1.00 94.50 369 VAL A CA 1
ATOM 2986 C C . VAL A 1 369 ? -0.827 -8.790 -3.874 1.00 94.50 369 VAL A C 1
ATOM 2988 O O . VAL A 1 369 ? -1.363 -7.691 -3.815 1.00 94.50 369 VAL A O 1
ATOM 2991 N N . ILE A 1 370 ? 0.351 -9.019 -3.312 1.00 96.06 370 ILE A N 1
ATOM 2992 C CA . ILE A 1 370 ? 1.195 -7.981 -2.723 1.00 96.06 370 ILE A CA 1
ATOM 2993 C C . ILE A 1 370 ? 2.407 -7.798 -3.631 1.00 96.06 370 ILE A C 1
ATOM 2995 O O . ILE A 1 370 ? 3.185 -8.731 -3.841 1.00 96.06 370 ILE A O 1
ATOM 2999 N N . LEU A 1 371 ? 2.560 -6.585 -4.155 1.00 98.06 371 LEU A N 1
ATOM 3000 C CA . LEU A 1 371 ? 3.698 -6.160 -4.959 1.00 98.06 371 LEU A CA 1
ATOM 3001 C C . LEU A 1 371 ? 4.706 -5.483 -4.030 1.00 98.06 371 LEU A C 1
ATOM 3003 O O . LEU A 1 371 ? 4.426 -4.418 -3.480 1.00 98.06 371 LEU A O 1
ATOM 3007 N N . ASN A 1 372 ? 5.865 -6.108 -3.827 1.00 97.69 372 ASN A N 1
ATOM 3008 C CA . ASN A 1 372 ? 6.888 -5.629 -2.903 1.00 97.69 372 ASN A CA 1
ATOM 3009 C C . ASN A 1 372 ? 8.212 -5.317 -3.616 1.00 97.69 372 ASN A C 1
ATOM 3011 O O . ASN A 1 372 ? 9.136 -6.130 -3.557 1.00 97.69 372 ASN A O 1
ATOM 3015 N N . PRO A 1 373 ? 8.341 -4.155 -4.284 1.00 97.62 373 PRO A N 1
ATOM 3016 C CA . PRO A 1 373 ? 9.624 -3.721 -4.821 1.00 97.62 373 PRO A CA 1
ATOM 3017 C C . PRO A 1 373 ? 10.574 -3.365 -3.668 1.00 97.62 373 PRO A C 1
ATOM 3019 O O . PRO A 1 373 ? 10.163 -2.784 -2.660 1.00 97.62 373 PRO A O 1
ATOM 3022 N N . VAL A 1 374 ? 11.848 -3.737 -3.792 1.00 94.12 374 VAL A N 1
ATOM 3023 C CA . VAL A 1 374 ? 12.853 -3.577 -2.732 1.00 94.12 374 VAL A CA 1
ATOM 3024 C C . VAL A 1 374 ? 14.139 -2.969 -3.296 1.00 94.12 374 VAL A C 1
ATOM 3026 O O . VAL A 1 374 ? 14.518 -3.246 -4.430 1.00 94.12 374 VAL A O 1
ATOM 3029 N N . HIS A 1 375 ? 14.827 -2.150 -2.495 1.00 89.12 375 HIS A N 1
ATOM 3030 C CA . HIS A 1 375 ? 16.103 -1.530 -2.873 1.00 89.12 375 HIS A CA 1
ATOM 3031 C C . HIS A 1 375 ? 17.229 -2.557 -3.045 1.00 89.12 375 HIS A C 1
ATOM 3033 O O . HIS A 1 375 ? 17.990 -2.485 -4.005 1.00 89.12 375 HIS A O 1
ATOM 3039 N N . ASP A 1 376 ? 17.327 -3.517 -2.121 1.00 85.25 376 ASP A N 1
ATOM 3040 C CA . ASP A 1 376 ? 18.350 -4.564 -2.108 1.00 85.25 376 ASP A CA 1
ATOM 3041 C C . ASP A 1 376 ? 17.819 -5.863 -1.502 1.00 85.25 376 ASP A C 1
ATOM 3043 O O . ASP A 1 376 ? 16.807 -5.880 -0.793 1.00 85.25 376 ASP A O 1
ATOM 3047 N N . TYR A 1 377 ? 18.579 -6.943 -1.686 1.00 88.25 377 TYR A N 1
ATOM 3048 C CA . TYR A 1 377 ? 18.331 -8.196 -0.992 1.00 88.25 377 TYR A CA 1
ATOM 3049 C C . TYR A 1 377 ? 18.334 -8.016 0.535 1.00 88.25 377 TYR A C 1
ATOM 3051 O O . TYR A 1 377 ? 19.330 -7.620 1.152 1.00 88.25 377 TYR A O 1
ATOM 3059 N N . MET A 1 378 ? 17.216 -8.368 1.169 1.00 83.69 378 MET A N 1
ATOM 3060 C CA . MET A 1 378 ? 17.101 -8.373 2.624 1.00 83.69 378 MET A CA 1
ATOM 3061 C C . MET A 1 378 ? 17.670 -9.676 3.192 1.00 83.69 378 MET A C 1
ATOM 3063 O O . MET A 1 378 ? 17.005 -10.704 3.175 1.00 83.69 378 MET A O 1
ATOM 3067 N N . LYS A 1 379 ? 18.890 -9.610 3.736 1.00 79.75 379 LYS A N 1
ATOM 3068 C CA . LYS A 1 379 ? 19.650 -10.773 4.248 1.00 79.75 379 LYS A CA 1
ATOM 3069 C C . LYS A 1 379 ? 19.060 -11.437 5.495 1.00 79.75 379 LYS A C 1
ATOM 3071 O O . LYS A 1 379 ? 19.433 -12.553 5.833 1.00 79.75 379 LYS A O 1
ATOM 3076 N N . ARG A 1 380 ? 18.190 -10.717 6.194 1.00 81.44 380 ARG A N 1
ATOM 3077 C CA . ARG A 1 380 ? 17.570 -11.110 7.458 1.00 81.44 380 ARG A CA 1
ATOM 3078 C C . ARG A 1 380 ? 16.583 -12.271 7.236 1.00 81.44 380 ARG A C 1
ATOM 3080 O O . ARG A 1 380 ? 15.601 -12.048 6.521 1.00 81.44 380 ARG A O 1
ATOM 3087 N N . PRO A 1 381 ? 16.819 -13.481 7.790 1.00 81.62 381 PRO A N 1
ATOM 3088 C CA . PRO A 1 381 ? 15.968 -14.655 7.562 1.00 81.62 381 PRO A CA 1
ATOM 3089 C C . PRO A 1 381 ? 14.492 -14.408 7.883 1.00 81.62 381 PRO A C 1
ATOM 3091 O O . PRO A 1 381 ? 13.615 -14.864 7.150 1.00 81.62 381 PRO A O 1
ATOM 3094 N N . GLU A 1 382 ? 14.209 -13.599 8.905 1.00 83.81 382 GLU A N 1
ATOM 3095 C CA . GLU A 1 382 ? 12.851 -13.242 9.305 1.00 83.81 382 GLU A CA 1
ATOM 3096 C C . GLU A 1 382 ? 12.075 -12.520 8.191 1.00 83.81 382 GLU A C 1
ATOM 3098 O O . GLU A 1 382 ? 10.852 -12.599 8.140 1.00 83.81 382 GLU A O 1
ATOM 3103 N N . MET A 1 383 ? 12.747 -11.850 7.247 1.00 86.12 383 MET A N 1
ATOM 3104 C CA . MET A 1 383 ? 12.060 -11.204 6.123 1.00 86.12 383 MET A CA 1
ATOM 3105 C C . MET A 1 383 ? 11.473 -12.222 5.144 1.00 86.12 383 MET A C 1
ATOM 3107 O O . MET A 1 383 ? 10.430 -11.959 4.544 1.00 86.12 383 MET A O 1
ATOM 3111 N N . LEU A 1 384 ? 12.114 -13.384 4.990 1.00 87.25 384 LEU A N 1
ATOM 3112 C CA . LEU A 1 384 ? 11.572 -14.484 4.192 1.00 87.25 384 LEU A CA 1
ATOM 3113 C C . LEU A 1 384 ? 10.317 -15.049 4.862 1.00 87.25 384 LEU A C 1
ATOM 3115 O O . LEU A 1 384 ? 9.297 -15.237 4.201 1.00 87.25 384 LEU A O 1
ATOM 3119 N N . GLU A 1 385 ? 10.357 -15.238 6.182 1.00 87.81 385 GLU A N 1
ATOM 3120 C CA . GLU A 1 385 ? 9.211 -15.715 6.960 1.00 87.81 385 GLU A CA 1
ATOM 3121 C C . GLU A 1 385 ? 8.043 -14.729 6.940 1.00 87.81 385 GLU A C 1
ATOM 3123 O O . GLU A 1 385 ? 6.901 -15.138 6.736 1.00 87.81 385 GLU A O 1
ATOM 3128 N N . LYS A 1 386 ? 8.310 -13.423 7.060 1.00 89.00 386 LYS A N 1
ATOM 3129 C CA . LYS A 1 386 ? 7.273 -12.387 6.957 1.00 89.00 386 LYS A CA 1
ATOM 3130 C C . LYS A 1 386 ? 6.596 -12.392 5.591 1.00 89.00 386 LYS A C 1
ATOM 3132 O O . LYS A 1 386 ? 5.372 -12.352 5.530 1.00 89.00 386 LYS A O 1
ATOM 3137 N N . ARG A 1 387 ? 7.352 -12.494 4.491 1.00 91.62 387 ARG A N 1
ATOM 3138 C CA . ARG A 1 387 ? 6.778 -12.601 3.132 1.00 91.62 387 ARG A CA 1
ATOM 3139 C C . ARG A 1 387 ? 5.980 -13.888 2.949 1.00 91.62 387 ARG A C 1
ATOM 3141 O O . ARG A 1 387 ? 4.879 -13.853 2.401 1.00 91.62 387 ARG A O 1
ATOM 3148 N N . ARG A 1 388 ? 6.489 -15.007 3.469 1.00 92.00 388 ARG A N 1
ATOM 3149 C CA . ARG A 1 388 ? 5.764 -16.280 3.498 1.00 92.00 388 ARG A CA 1
ATOM 3150 C C . ARG A 1 388 ? 4.436 -16.134 4.243 1.00 92.00 388 ARG A C 1
ATOM 3152 O O . ARG A 1 388 ? 3.402 -16.532 3.717 1.00 92.00 388 ARG A O 1
ATOM 3159 N N . TYR A 1 389 ? 4.440 -15.511 5.415 1.00 90.25 389 TYR A N 1
ATOM 3160 C CA . TYR A 1 389 ? 3.237 -15.267 6.207 1.00 90.25 389 TYR A CA 1
ATOM 3161 C C . TYR A 1 389 ? 2.250 -14.320 5.510 1.00 90.25 389 TYR A C 1
ATOM 3163 O O . TYR A 1 389 ? 1.063 -14.620 5.427 1.00 90.25 389 TYR A O 1
ATOM 3171 N N . LEU A 1 390 ? 2.735 -13.225 4.915 1.00 90.94 390 LEU A N 1
ATOM 3172 C CA . LEU A 1 390 ? 1.916 -12.297 4.124 1.00 90.94 390 LEU A CA 1
ATOM 3173 C C . LEU A 1 390 ? 1.200 -12.993 2.957 1.00 90.94 390 LEU A C 1
ATOM 3175 O O . LEU A 1 390 ? 0.091 -12.598 2.605 1.00 90.94 390 LEU A O 1
ATOM 3179 N N . SER A 1 391 ? 1.795 -14.045 2.390 1.00 92.50 391 SER A N 1
ATOM 3180 C CA . SER A 1 391 ? 1.183 -14.818 1.303 1.00 92.50 391 SER A CA 1
ATOM 3181 C C . SER A 1 391 ? 0.077 -15.784 1.747 1.00 92.50 391 SER A C 1
ATOM 3183 O O . SER A 1 391 ? -0.618 -16.335 0.903 1.00 92.50 391 SER A O 1
ATOM 3185 N N . GLN A 1 392 ? -0.130 -16.008 3.046 1.00 87.25 392 GLN A N 1
ATOM 3186 C CA . GLN A 1 392 ? -1.210 -16.880 3.520 1.00 87.25 392 GLN A CA 1
ATOM 3187 C C . GLN A 1 392 ? -2.595 -16.357 3.110 1.00 87.25 392 GLN A C 1
ATOM 3189 O O . GLN A 1 392 ? -2.768 -15.163 2.835 1.00 87.25 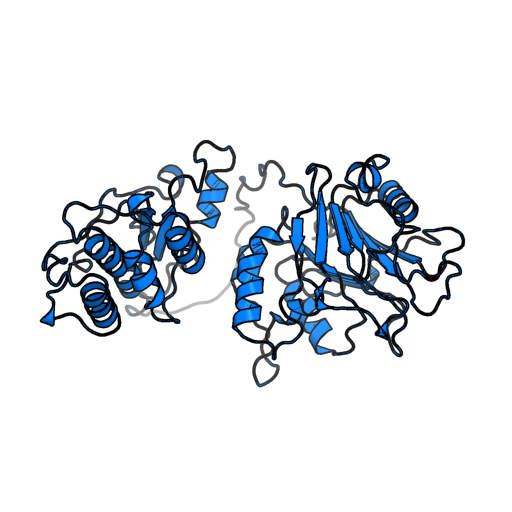392 GLN A O 1
ATOM 3194 N N . ASN A 1 393 ? -3.586 -17.254 3.140 1.00 83.44 393 ASN A N 1
ATOM 3195 C CA . ASN A 1 393 ? -4.971 -17.018 2.722 1.00 83.44 393 ASN A CA 1
ATOM 3196 C C . ASN A 1 393 ? -5.094 -16.830 1.205 1.00 83.44 393 ASN A C 1
ATOM 3198 O O . ASN A 1 393 ? -5.751 -15.900 0.739 1.00 83.44 393 ASN A O 1
ATOM 3202 N N . ARG A 1 394 ? -4.453 -17.724 0.435 1.00 86.69 394 ARG A N 1
ATOM 3203 C CA . ARG A 1 394 ? -4.460 -17.729 -1.041 1.00 86.69 394 ARG A CA 1
ATOM 3204 C C . ARG A 1 394 ? -3.920 -16.444 -1.676 1.00 86.69 394 ARG A C 1
ATOM 3206 O O . ARG A 1 394 ? -4.277 -16.118 -2.810 1.00 86.69 394 ARG A O 1
ATOM 3213 N N . ARG A 1 395 ? -3.061 -15.716 -0.961 1.00 90.75 395 ARG A N 1
ATOM 3214 C CA . ARG A 1 395 ? -2.409 -14.508 -1.469 1.00 90.75 395 ARG A CA 1
ATOM 3215 C C . ARG A 1 395 ? -1.094 -14.852 -2.144 1.00 90.75 395 ARG A C 1
ATOM 3217 O O . ARG A 1 395 ? -0.443 -15.841 -1.819 1.00 90.75 395 ARG A O 1
ATOM 3224 N N . THR A 1 396 ? -0.679 -14.001 -3.066 1.00 95.31 396 THR A N 1
ATOM 3225 C CA . THR A 1 396 ? 0.644 -14.049 -3.678 1.00 95.31 396 THR A CA 1
ATOM 3226 C C . THR A 1 396 ? 1.438 -12.832 -3.235 1.00 95.31 396 THR A C 1
ATOM 3228 O O . THR A 1 396 ? 0.962 -11.711 -3.355 1.00 95.31 396 THR A O 1
ATOM 3231 N N . VAL A 1 397 ? 2.655 -13.029 -2.743 1.00 97.00 397 VAL A N 1
ATOM 3232 C CA . VAL A 1 397 ? 3.609 -11.950 -2.465 1.00 97.00 397 VAL A CA 1
ATOM 3233 C C . VAL A 1 397 ? 4.739 -12.077 -3.469 1.00 97.00 397 VAL A C 1
ATOM 3235 O O . VAL A 1 397 ? 5.419 -13.104 -3.492 1.00 97.00 397 VAL A O 1
ATOM 3238 N N . VAL A 1 398 ? 4.946 -11.045 -4.282 1.00 97.94 398 VAL A N 1
ATOM 3239 C CA . VAL A 1 398 ? 6.086 -10.957 -5.199 1.00 97.94 398 VAL A CA 1
ATOM 3240 C C . VAL A 1 398 ? 7.036 -9.876 -4.711 1.00 97.94 398 VAL A C 1
ATOM 3242 O O . VAL A 1 398 ? 6.618 -8.758 -4.411 1.00 97.94 398 VAL A O 1
ATOM 3245 N N . SER A 1 399 ? 8.320 -10.202 -4.631 1.00 97.94 399 SER A N 1
ATOM 3246 C CA . SER A 1 399 ? 9.366 -9.238 -4.298 1.00 97.94 399 SER A CA 1
ATOM 3247 C C . SER A 1 399 ? 10.456 -9.261 -5.347 1.00 97.94 399 SER A C 1
ATOM 3249 O O . SER A 1 399 ? 10.841 -10.338 -5.789 1.00 97.94 399 SER A O 1
ATOM 3251 N N . VAL A 1 400 ? 10.979 -8.090 -5.699 1.00 97.88 400 VAL A N 1
ATOM 3252 C CA . VAL A 1 400 ? 12.078 -7.923 -6.660 1.00 97.88 400 VAL A CA 1
ATOM 3253 C C . VAL A 1 400 ? 13.048 -6.860 -6.154 1.00 97.88 400 VAL A C 1
ATOM 3255 O O . VAL A 1 400 ? 12.626 -5.876 -5.542 1.00 97.88 400 VAL A O 1
ATOM 3258 N N . TRP A 1 401 ? 14.344 -7.069 -6.365 1.00 95.88 401 TRP A N 1
ATOM 3259 C CA . TRP A 1 401 ? 15.400 -6.148 -5.936 1.00 95.88 401 TRP A CA 1
ATOM 3260 C C . TRP A 1 401 ? 16.517 -6.047 -6.963 1.00 95.88 401 TRP A C 1
ATOM 3262 O O . TRP A 1 401 ? 16.592 -6.862 -7.874 1.00 95.88 401 TRP A O 1
ATOM 3272 N N . ASN A 1 402 ? 17.412 -5.079 -6.788 1.00 93.06 402 ASN A N 1
ATOM 3273 C CA . ASN A 1 402 ? 18.622 -4.971 -7.596 1.00 93.06 402 ASN A CA 1
ATOM 3274 C C . ASN A 1 402 ? 19.787 -5.725 -6.975 1.00 93.06 402 ASN A C 1
ATOM 3276 O O . ASN A 1 402 ? 20.002 -5.682 -5.762 1.00 93.06 402 ASN A O 1
ATOM 3280 N N . ARG A 1 403 ? 20.526 -6.417 -7.837 1.00 90.69 403 ARG A N 1
ATOM 3281 C CA . ARG A 1 403 ? 21.716 -7.184 -7.493 1.00 90.69 403 ARG A CA 1
ATOM 3282 C C . ARG A 1 403 ? 22.932 -6.294 -7.323 1.00 90.69 403 ARG A C 1
ATOM 3284 O O . ARG A 1 403 ? 22.980 -5.165 -7.802 1.00 90.69 403 ARG A O 1
ATOM 3291 N N . GLY A 1 404 ? 23.931 -6.838 -6.652 1.00 84.69 404 GLY A N 1
ATOM 3292 C CA . GLY A 1 404 ? 25.244 -6.245 -6.475 1.00 84.69 404 GLY A CA 1
ATOM 3293 C C . GLY A 1 404 ? 25.610 -5.953 -5.023 1.00 84.69 404 GLY A C 1
ATOM 3294 O O . GLY A 1 404 ? 26.546 -5.193 -4.778 1.00 84.69 404 GLY A O 1
ATOM 3295 N N . ARG A 1 405 ? 24.915 -6.545 -4.035 1.00 77.12 405 ARG A N 1
ATOM 3296 C CA . ARG A 1 405 ? 25.240 -6.380 -2.605 1.00 77.12 405 ARG A CA 1
ATOM 3297 C C . ARG A 1 405 ? 25.741 -7.657 -1.921 1.00 77.12 405 ARG A C 1
ATOM 3299 O O . ARG A 1 405 ? 25.113 -8.215 -1.016 1.00 77.12 405 ARG A O 1
ATOM 3306 N N . GLY A 1 406 ? 26.995 -8.007 -2.205 1.00 74.38 406 GLY A N 1
ATOM 3307 C CA . GLY A 1 406 ? 27.730 -9.051 -1.480 1.00 74.38 406 GLY A CA 1
ATOM 3308 C C . GLY A 1 406 ? 27.057 -10.422 -1.593 1.00 74.38 406 GLY A C 1
ATOM 3309 O O . GLY A 1 406 ? 26.659 -10.814 -2.681 1.00 74.38 406 GLY A O 1
ATOM 3310 N N . ASN A 1 407 ? 26.939 -11.153 -0.477 1.00 78.25 407 ASN A N 1
ATOM 3311 C CA . ASN A 1 407 ? 26.313 -12.481 -0.453 1.00 78.25 407 ASN A CA 1
ATOM 3312 C C . ASN A 1 407 ? 24.779 -12.382 -0.588 1.00 78.25 407 ASN A C 1
ATOM 3314 O O . ASN A 1 407 ? 24.068 -12.213 0.408 1.00 78.25 407 ASN A O 1
ATOM 3318 N N . GLU A 1 408 ? 24.289 -12.427 -1.822 1.00 86.44 408 GLU A N 1
ATOM 3319 C CA . GLU A 1 408 ? 22.873 -12.415 -2.198 1.00 86.44 408 GLU A CA 1
ATOM 3320 C C . GLU A 1 408 ? 22.563 -13.578 -3.160 1.00 86.44 408 GLU A C 1
ATOM 3322 O O . GLU A 1 408 ? 23.473 -14.074 -3.834 1.00 86.44 408 GLU A O 1
ATOM 3327 N N . PRO A 1 409 ? 21.299 -14.031 -3.251 1.00 85.75 409 PRO A N 1
ATOM 3328 C CA . PRO A 1 409 ? 20.908 -15.073 -4.188 1.00 85.75 409 PRO A CA 1
ATOM 3329 C C . PRO A 1 409 ? 21.190 -14.672 -5.634 1.00 85.75 409 PRO A C 1
ATOM 3331 O O . PRO A 1 409 ? 21.103 -13.500 -6.004 1.00 85.75 409 PRO A O 1
ATOM 3334 N N . HIS A 1 410 ? 21.454 -15.672 -6.479 1.00 87.62 410 HIS A N 1
ATOM 3335 C CA . HIS A 1 410 ? 21.566 -15.435 -7.913 1.00 87.62 410 HIS A CA 1
ATOM 3336 C C . HIS A 1 410 ? 20.266 -14.854 -8.472 1.00 87.62 410 HIS A C 1
ATOM 3338 O O . HIS A 1 410 ? 20.321 -1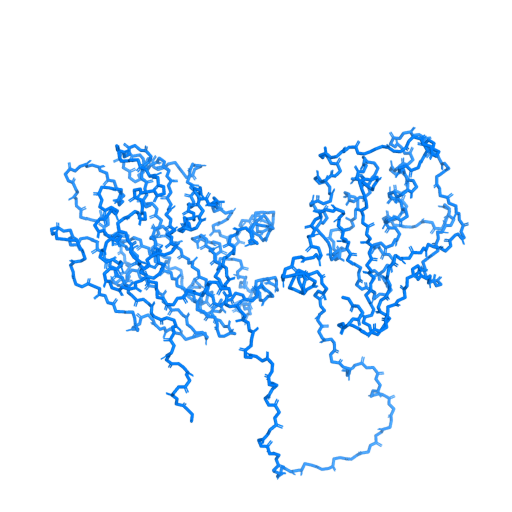3.948 -9.286 1.00 87.62 410 HIS A O 1
ATOM 3344 N N . ILE A 1 411 ? 19.106 -15.353 -8.046 1.00 92.44 411 ILE A N 1
ATOM 3345 C CA . ILE A 1 411 ? 17.792 -14.925 -8.537 1.00 92.44 411 ILE A CA 1
ATOM 3346 C C . ILE A 1 411 ? 17.329 -13.685 -7.747 1.00 92.44 411 ILE A C 1
ATOM 3348 O O . ILE A 1 411 ? 17.225 -13.779 -6.524 1.00 92.44 411 ILE A O 1
ATOM 3352 N N . PRO A 1 412 ? 17.043 -12.537 -8.395 1.00 95.56 412 PRO A N 1
ATOM 3353 C CA . PRO A 1 412 ? 16.787 -11.273 -7.708 1.00 95.56 412 PRO A CA 1
ATOM 3354 C C . PRO A 1 412 ? 15.308 -11.018 -7.401 1.00 95.56 412 PRO A C 1
ATOM 3356 O O . PRO A 1 412 ? 14.832 -9.880 -7.391 1.00 95.56 412 PRO A O 1
ATOM 3359 N N . TRP A 1 413 ? 14.569 -12.095 -7.166 1.00 97.38 413 TRP A N 1
ATOM 3360 C CA . TRP A 1 413 ? 13.173 -12.050 -6.774 1.00 97.38 413 TRP A CA 1
ATOM 3361 C C . TRP A 1 413 ? 12.811 -13.226 -5.877 1.00 97.38 413 TRP A C 1
ATOM 3363 O O . TRP A 1 413 ? 13.493 -14.248 -5.839 1.00 97.38 413 TRP A O 1
ATOM 3373 N N . THR A 1 414 ? 11.703 -13.068 -5.162 1.00 96.94 414 THR A N 1
ATOM 3374 C CA . THR A 1 414 ? 11.040 -14.148 -4.430 1.00 96.94 414 THR A CA 1
ATOM 3375 C C . THR A 1 414 ? 9.553 -14.101 -4.719 1.00 96.94 414 THR A C 1
ATOM 3377 O O . THR A 1 414 ? 8.978 -13.011 -4.771 1.00 96.94 414 THR A O 1
ATOM 3380 N N . VAL A 1 415 ? 8.926 -15.266 -4.836 1.00 97.31 415 VAL A N 1
ATOM 3381 C CA . VAL A 1 415 ? 7.472 -15.386 -4.970 1.00 97.31 415 VAL A CA 1
ATOM 3382 C C . VAL A 1 415 ? 6.969 -16.357 -3.921 1.00 97.31 415 VAL A C 1
ATOM 3384 O O . VAL A 1 415 ? 7.426 -17.493 -3.860 1.00 97.31 415 VAL A O 1
ATOM 3387 N N . TYR A 1 416 ? 6.013 -15.921 -3.110 1.00 96.50 416 TYR A N 1
ATOM 3388 C CA . TYR A 1 416 ? 5.305 -16.785 -2.172 1.00 96.50 416 TYR A CA 1
ATOM 3389 C C . TYR A 1 416 ? 3.828 -16.830 -2.528 1.00 96.50 416 TYR A C 1
ATOM 3391 O O . TYR A 1 416 ? 3.240 -15.788 -2.801 1.00 96.50 416 TYR A O 1
ATOM 3399 N N . HIS A 1 417 ? 3.227 -18.015 -2.492 1.00 94.88 417 HIS A N 1
ATOM 3400 C CA . HIS A 1 417 ? 1.788 -18.194 -2.654 1.00 94.88 417 HIS A CA 1
ATOM 3401 C C . HIS A 1 417 ? 1.255 -19.125 -1.572 1.00 94.88 417 HIS A C 1
ATOM 3403 O O . HIS A 1 417 ? 1.740 -20.250 -1.437 1.00 94.88 417 HIS A O 1
ATOM 3409 N N . ASP A 1 418 ? 0.269 -18.657 -0.812 1.00 90.88 418 ASP A N 1
ATOM 3410 C CA . ASP A 1 418 ? -0.390 -19.427 0.248 1.00 90.88 418 ASP A CA 1
ATOM 3411 C C . ASP A 1 418 ? 0.596 -20.103 1.219 1.00 90.88 418 ASP A C 1
ATOM 3413 O O . ASP A 1 418 ? 0.528 -21.293 1.522 1.00 90.88 418 ASP A O 1
ATOM 3417 N N . GLY A 1 419 ? 1.601 -19.340 1.656 1.00 91.56 419 GLY A N 1
ATOM 3418 C CA . GLY A 1 419 ? 2.641 -19.805 2.574 1.00 91.56 419 GLY A CA 1
ATOM 3419 C C . GLY A 1 419 ? 3.725 -20.687 1.943 1.00 91.56 419 GLY A C 1
ATOM 3420 O O . GLY A 1 419 ? 4.631 -21.119 2.656 1.00 91.56 419 GLY A O 1
ATOM 3421 N N . LYS A 1 420 ? 3.685 -20.948 0.632 1.00 93.81 420 LYS A N 1
ATOM 3422 C CA . LYS A 1 420 ? 4.679 -21.770 -0.078 1.00 93.81 420 LYS A CA 1
ATOM 3423 C C . LYS A 1 420 ? 5.603 -20.902 -0.919 1.00 93.81 420 LYS A C 1
ATOM 3425 O O . LYS A 1 420 ? 5.147 -19.975 -1.579 1.00 93.81 420 LYS A O 1
ATOM 3430 N N . ASP A 1 421 ? 6.893 -21.224 -0.913 1.00 95.25 421 ASP A N 1
ATOM 3431 C CA . ASP A 1 421 ? 7.856 -20.625 -1.838 1.00 95.25 421 ASP A CA 1
ATOM 3432 C C . ASP A 1 421 ? 7.598 -21.161 -3.255 1.00 95.25 421 ASP A C 1
ATOM 3434 O O . ASP A 1 421 ? 7.548 -22.372 -3.478 1.00 95.25 421 ASP A O 1
ATOM 3438 N N . ARG A 1 422 ? 7.370 -20.246 -4.192 1.00 96.25 422 ARG A N 1
ATOM 3439 C CA . ARG A 1 422 ? 7.111 -20.485 -5.616 1.00 96.25 422 ARG A CA 1
ATOM 3440 C C . ARG A 1 422 ? 8.117 -19.731 -6.485 1.00 96.25 422 ARG A C 1
ATOM 3442 O O . ARG A 1 422 ? 7.875 -19.523 -7.666 1.00 96.25 422 ARG A O 1
ATOM 3449 N N . THR A 1 423 ? 9.253 -19.320 -5.925 1.00 95.62 423 THR A N 1
ATOM 3450 C CA . THR A 1 423 ? 10.296 -18.574 -6.647 1.00 95.62 423 THR A CA 1
ATOM 3451 C C . THR A 1 423 ? 10.837 -19.356 -7.847 1.00 95.62 423 THR A C 1
ATOM 3453 O O . THR A 1 423 ? 11.163 -18.762 -8.870 1.00 95.62 423 THR A O 1
ATOM 3456 N N . ALA A 1 424 ? 10.875 -20.688 -7.757 1.00 95.19 424 ALA A N 1
ATOM 3457 C CA . ALA A 1 424 ? 11.282 -21.563 -8.857 1.00 95.19 424 ALA A CA 1
ATOM 3458 C C . ALA A 1 424 ? 10.275 -21.612 -10.025 1.00 95.19 424 ALA A C 1
ATOM 3460 O O . ALA A 1 424 ? 10.639 -22.068 -11.104 1.00 95.19 424 ALA A O 1
ATOM 3461 N N . ASP A 1 425 ? 9.037 -21.144 -9.830 1.00 94.44 425 ASP A N 1
ATOM 3462 C CA . ASP A 1 425 ? 8.024 -21.080 -10.892 1.00 94.44 425 ASP A CA 1
ATOM 3463 C C . ASP A 1 425 ? 8.185 -19.834 -11.781 1.00 94.44 425 ASP A C 1
ATOM 3465 O O . ASP A 1 425 ? 7.456 -19.685 -12.761 1.00 94.44 425 ASP A O 1
ATOM 3469 N N . VAL A 1 426 ? 9.086 -18.909 -11.426 1.00 97.31 426 VAL A N 1
ATOM 3470 C CA . VAL A 1 426 ? 9.311 -17.683 -12.195 1.00 97.31 426 VAL A CA 1
ATOM 3471 C C . VAL A 1 426 ? 10.126 -18.003 -13.443 1.00 97.31 426 VAL A C 1
ATOM 3473 O O . VAL A 1 426 ? 11.270 -18.445 -13.349 1.00 97.31 426 VAL A O 1
ATOM 3476 N N . GLU A 1 427 ? 9.546 -17.739 -14.611 1.00 97.44 427 GLU A N 1
ATOM 3477 C CA . GLU A 1 427 ? 10.219 -17.914 -15.899 1.00 97.44 427 GLU A CA 1
ATOM 3478 C C . GLU A 1 427 ? 11.070 -16.680 -16.202 1.00 97.44 427 GLU A C 1
ATOM 3480 O O . GLU A 1 427 ? 10.572 -15.560 -16.173 1.00 97.44 427 GLU A O 1
ATOM 3485 N N . GLU A 1 428 ? 12.354 -16.848 -16.493 1.00 97.19 428 GLU A N 1
ATOM 3486 C CA . GLU A 1 428 ? 13.228 -15.722 -16.813 1.00 97.19 428 GLU A CA 1
ATOM 3487 C C . GLU A 1 428 ? 13.362 -15.532 -18.325 1.00 97.19 428 GLU A C 1
ATOM 3489 O O . GLU A 1 428 ? 13.655 -16.481 -19.054 1.00 97.19 428 GLU A O 1
ATOM 3494 N N . ILE A 1 429 ? 13.187 -14.294 -18.794 1.00 96.06 429 ILE A N 1
ATOM 3495 C CA . ILE A 1 429 ? 13.464 -13.939 -20.186 1.00 96.06 429 ILE A CA 1
ATOM 3496 C C . ILE A 1 429 ? 14.977 -13.930 -20.388 1.00 96.06 429 ILE A C 1
ATOM 3498 O O . ILE A 1 429 ? 15.700 -13.168 -19.744 1.00 96.06 429 ILE A O 1
ATOM 3502 N N . ALA A 1 430 ? 15.457 -14.747 -21.323 1.00 91.12 430 ALA A N 1
ATOM 3503 C CA . ALA A 1 430 ? 16.850 -14.714 -21.734 1.00 91.12 430 ALA A CA 1
ATOM 3504 C C . ALA A 1 430 ? 17.140 -13.414 -22.498 1.00 91.12 430 ALA A C 1
ATOM 3506 O O . ALA A 1 430 ? 16.517 -13.147 -23.522 1.00 91.12 430 ALA A O 1
ATOM 3507 N N . TRP A 1 431 ? 18.116 -12.639 -22.016 1.00 87.19 431 TRP A N 1
ATOM 3508 C CA . TRP A 1 431 ? 18.612 -11.423 -22.677 1.00 87.19 431 TRP A CA 1
ATOM 3509 C C . TRP A 1 431 ? 17.501 -10.414 -23.013 1.00 87.19 431 TRP A C 1
ATOM 3511 O O . TRP A 1 431 ? 17.323 -10.066 -24.181 1.00 87.19 431 TRP A O 1
ATOM 3521 N N . PRO A 1 432 ? 16.757 -9.918 -22.005 1.00 90.50 432 PRO A N 1
ATOM 3522 C CA . PRO A 1 432 ? 15.589 -9.074 -22.242 1.00 90.50 432 PRO A CA 1
ATOM 3523 C C . PRO A 1 432 ? 15.948 -7.783 -22.981 1.00 90.50 432 PRO A C 1
ATOM 3525 O O . PRO A 1 432 ? 15.131 -7.255 -23.719 1.00 90.50 432 PRO A O 1
ATOM 3528 N N . VAL A 1 433 ? 17.174 -7.282 -22.820 1.00 89.31 433 VAL A N 1
ATOM 3529 C CA . VAL A 1 433 ? 17.676 -6.124 -23.560 1.00 89.31 433 VAL A CA 1
ATOM 3530 C C . VAL A 1 433 ? 19.029 -6.488 -24.187 1.00 89.31 433 VAL A C 1
ATOM 3532 O O . VAL A 1 433 ? 19.970 -6.823 -23.456 1.00 89.31 433 VAL A O 1
ATOM 3535 N N . PRO A 1 434 ? 19.170 -6.438 -25.527 1.00 84.44 434 PRO A N 1
ATOM 3536 C CA . PRO A 1 434 ? 20.431 -6.736 -26.198 1.00 84.44 434 PRO A CA 1
ATOM 3537 C C . PRO A 1 434 ? 21.591 -5.883 -25.674 1.00 84.44 434 PRO A C 1
ATOM 3539 O O . PRO A 1 434 ? 21.462 -4.677 -25.479 1.00 84.44 434 PRO A O 1
ATOM 3542 N N . GLY A 1 435 ? 22.741 -6.516 -25.430 1.00 85.00 435 GLY A N 1
ATOM 3543 C CA . GLY A 1 435 ? 23.933 -5.834 -24.912 1.00 85.00 435 GLY A CA 1
ATOM 3544 C C . GLY A 1 435 ? 23.840 -5.396 -23.445 1.00 85.00 435 GLY A C 1
ATOM 3545 O O . GLY A 1 435 ? 24.757 -4.742 -22.952 1.00 85.00 435 GLY A O 1
ATOM 3546 N N . ARG A 1 436 ? 22.764 -5.761 -22.737 1.00 87.00 436 ARG A N 1
ATOM 3547 C CA . ARG A 1 436 ? 22.514 -5.393 -21.338 1.00 87.00 436 ARG A CA 1
ATOM 3548 C C . ARG A 1 436 ? 22.317 -6.639 -20.475 1.00 87.00 436 ARG A C 1
ATOM 3550 O O . ARG A 1 436 ? 21.207 -6.916 -20.025 1.00 87.00 436 ARG A O 1
ATOM 3557 N N . PRO A 1 437 ? 23.406 -7.406 -20.252 1.00 86.56 437 PRO A N 1
ATOM 3558 C CA . PRO A 1 437 ? 23.376 -8.651 -19.481 1.00 86.56 437 PRO A CA 1
ATOM 3559 C C . PRO A 1 437 ? 23.012 -8.428 -18.006 1.00 86.56 437 PRO A C 1
ATOM 3561 O O . PRO A 1 437 ? 22.692 -9.373 -17.293 1.00 86.56 437 PRO A O 1
ATOM 3564 N N . ASP A 1 438 ? 23.097 -7.181 -17.543 1.00 90.19 438 ASP A N 1
ATOM 3565 C CA . ASP A 1 438 ? 22.735 -6.766 -16.198 1.00 90.19 438 ASP A CA 1
ATOM 3566 C C . ASP A 1 438 ? 21.229 -6.735 -15.968 1.00 90.19 438 ASP A C 1
ATOM 3568 O O . ASP A 1 438 ? 20.809 -6.890 -14.826 1.00 90.19 438 ASP A O 1
ATOM 3572 N N . ILE A 1 439 ? 20.429 -6.549 -17.023 1.00 93.56 439 ILE A N 1
ATOM 3573 C CA . ILE A 1 439 ? 18.974 -6.470 -16.926 1.00 93.56 439 ILE A CA 1
ATOM 3574 C C . ILE A 1 439 ? 18.377 -7.866 -16.949 1.00 93.56 439 ILE A C 1
ATOM 3576 O O . ILE A 1 439 ? 18.655 -8.676 -17.833 1.00 93.56 439 ILE A O 1
ATOM 3580 N N . ARG A 1 440 ? 17.501 -8.124 -15.983 1.00 95.88 440 ARG A N 1
ATOM 3581 C CA . ARG A 1 440 ? 16.831 -9.405 -15.795 1.00 95.88 440 ARG A CA 1
ATOM 3582 C C . ARG A 1 440 ? 15.340 -9.184 -15.648 1.00 95.88 440 ARG A C 1
ATOM 3584 O O . ARG A 1 440 ? 14.912 -8.268 -14.945 1.00 95.88 440 ARG A O 1
ATOM 3591 N N . VAL A 1 441 ? 14.559 -10.038 -16.302 1.00 98.38 441 VAL A N 1
ATOM 3592 C CA . VAL A 1 441 ? 13.097 -9.978 -16.267 1.00 98.38 441 VAL A CA 1
ATOM 3593 C C . VAL A 1 441 ? 12.552 -11.357 -15.924 1.00 98.38 441 VAL A C 1
ATOM 3595 O O . VAL A 1 441 ? 12.684 -12.292 -16.711 1.00 98.38 441 VAL A O 1
ATOM 3598 N N . GLY A 1 442 ? 11.950 -11.472 -14.742 1.00 98.44 442 GLY A N 1
ATOM 3599 C CA . GLY A 1 442 ? 11.224 -12.662 -14.301 1.00 98.44 442 GLY A CA 1
ATOM 3600 C C . GLY A 1 442 ? 9.728 -12.540 -14.589 1.00 98.44 442 GLY A C 1
ATOM 3601 O O . GLY A 1 442 ? 9.140 -11.485 -14.379 1.00 98.44 442 GLY A O 1
ATOM 3602 N N . LEU A 1 443 ? 9.092 -13.611 -15.044 1.00 98.44 443 LEU A N 1
ATOM 3603 C CA . LEU A 1 443 ? 7.684 -13.670 -15.416 1.00 98.44 443 LEU A CA 1
ATOM 3604 C C . LEU A 1 443 ? 6.907 -14.505 -14.402 1.00 98.44 443 LEU A C 1
ATOM 3606 O O . LEU A 1 443 ? 7.168 -15.693 -14.214 1.00 98.44 443 LEU A O 1
ATOM 3610 N N . VAL A 1 444 ? 5.913 -13.885 -13.769 1.00 97.62 444 VAL A N 1
ATOM 3611 C CA . VAL A 1 444 ? 5.020 -14.533 -12.803 1.00 97.62 444 VAL A CA 1
ATOM 3612 C C . VAL A 1 444 ? 3.620 -14.591 -13.389 1.00 97.62 444 VAL A C 1
ATOM 3614 O O . VAL A 1 444 ? 3.005 -13.553 -13.617 1.00 97.62 444 VAL A O 1
ATOM 3617 N N . THR A 1 445 ? 3.090 -15.794 -13.597 1.00 94.94 445 THR A N 1
ATOM 3618 C CA . THR A 1 445 ? 1.702 -15.983 -14.045 1.00 94.94 445 THR A CA 1
ATOM 3619 C C . THR A 1 445 ? 0.808 -16.300 -12.848 1.00 94.94 445 THR A C 1
ATOM 3621 O O . THR A 1 445 ? 1.056 -17.261 -12.123 1.00 94.94 445 THR A O 1
ATOM 3624 N N . LEU A 1 446 ? -0.239 -15.500 -12.644 1.00 88.69 446 LEU A N 1
ATOM 3625 C CA . LEU A 1 446 ? -1.184 -15.634 -11.531 1.00 88.69 446 LEU A CA 1
ATOM 3626 C C . LEU A 1 446 ? -2.453 -16.418 -11.907 1.00 88.69 446 LEU A C 1
ATOM 3628 O O . LEU A 1 446 ? -3.077 -17.024 -11.035 1.00 88.69 446 LEU A O 1
ATOM 3632 N N . ARG A 1 447 ? -2.838 -16.450 -13.193 1.00 67.31 447 ARG A N 1
ATOM 3633 C CA . ARG A 1 447 ? -3.981 -17.248 -13.677 1.00 67.31 447 ARG A CA 1
ATOM 3634 C C . ARG A 1 447 ? -3.631 -18.737 -13.845 1.00 67.31 447 ARG A C 1
ATOM 3636 O O . ARG A 1 447 ? -2.649 -19.090 -14.485 1.00 67.31 447 ARG A O 1
ATOM 3643 N N . ASN A 1 448 ? -4.529 -19.602 -13.359 1.00 47.19 448 ASN A N 1
ATOM 3644 C CA . ASN A 1 448 ? -4.709 -21.008 -13.765 1.00 47.19 448 ASN A CA 1
ATOM 3645 C C . ASN A 1 448 ? -3.557 -22.012 -13.532 1.00 47.19 448 ASN A C 1
ATOM 3647 O O . ASN A 1 448 ? -3.220 -22.774 -14.437 1.00 47.19 448 ASN A O 1
ATOM 3651 N N . ARG A 1 449 ? -3.022 -22.135 -12.306 1.00 42.47 449 ARG A N 1
ATOM 3652 C CA . ARG A 1 449 ? -2.264 -23.353 -11.912 1.00 42.47 449 ARG A CA 1
ATOM 3653 C C . ARG A 1 449 ? -2.660 -24.032 -10.592 1.00 42.47 449 ARG A C 1
ATOM 3655 O O . ARG A 1 449 ? -2.022 -25.012 -10.226 1.00 42.47 449 ARG A O 1
ATOM 3662 N N . PHE A 1 450 ? -3.738 -23.616 -9.918 1.00 40.06 450 PHE A N 1
ATOM 3663 C CA . PHE A 1 450 ? -4.157 -24.250 -8.650 1.00 40.06 450 PHE A CA 1
ATOM 3664 C C . PHE A 1 450 ? -5.585 -24.815 -8.607 1.00 40.06 450 PHE A C 1
ATOM 3666 O O . PHE A 1 450 ? -6.028 -25.238 -7.546 1.00 40.06 450 PHE A O 1
ATOM 3673 N N . GLU A 1 451 ? -6.282 -24.907 -9.742 1.00 35.16 451 GLU A N 1
ATOM 3674 C CA . GLU A 1 451 ? -7.578 -25.616 -9.827 1.00 35.16 451 GLU A CA 1
ATOM 3675 C C . GLU A 1 451 ? -7.503 -26.957 -10.577 1.00 35.16 451 GLU A C 1
ATOM 3677 O O . GLU A 1 451 ? -8.504 -27.650 -10.703 1.00 35.16 451 GLU A O 1
ATOM 3682 N N . ALA A 1 452 ? -6.317 -27.381 -11.025 1.00 30.06 452 ALA A N 1
ATOM 3683 C CA . ALA A 1 452 ? -6.124 -28.660 -11.708 1.00 30.06 452 ALA A CA 1
ATOM 3684 C C . ALA A 1 452 ? -5.163 -29.556 -10.916 1.00 30.06 452 ALA A C 1
ATOM 3686 O O . ALA A 1 452 ? -3.985 -29.640 -11.256 1.00 30.06 452 ALA A O 1
ATOM 3687 N N . ARG A 1 453 ? -5.660 -30.151 -9.822 1.00 30.69 453 ARG A N 1
ATOM 3688 C CA . ARG A 1 453 ? -5.204 -31.399 -9.163 1.00 30.69 453 ARG A CA 1
ATOM 3689 C C . ARG A 1 453 ? -5.909 -31.534 -7.805 1.00 30.69 453 ARG A C 1
ATOM 3691 O O . ARG A 1 453 ? -5.290 -31.369 -6.757 1.00 30.69 453 ARG A O 1
ATOM 3698 N N . LEU A 1 454 ? -7.209 -31.808 -7.852 1.00 30.48 454 LEU A N 1
ATOM 3699 C CA . LEU A 1 454 ? -7.924 -32.603 -6.855 1.00 30.48 454 LEU A CA 1
ATOM 3700 C C . LEU A 1 454 ? -8.781 -33.606 -7.616 1.00 30.48 454 LEU A C 1
ATOM 3702 O O . LEU A 1 454 ? -9.433 -33.160 -8.589 1.00 30.48 454 LEU A O 1
#

Secondary structure (DSSP, 8-state):
-HHHHS--EEEEEEEEEE---GGG--HHHHHHHHHHHHHH-------TT-EEEEEEEEGGGTEEEEEE-GGG-BHHHHHHHHHS-TT---SS-HHHHHHHHHHH-B---SSTTHHHHHHHHHHHHHHHHHHTT-EEEEEETTS--TTSTTHHHHHHHHS------S-SSS-SS-------------S----TTTT---------EEEEEEEBTTS--TT---SSGGGHHHHHHHHHHTT-SEEEEPSS-EETT-SS---HHHHHTT-SS--EEEEEEE---SSGGG--GGG-EEEEEETT-SS-EEE----SSTTS-HHHHHHHHHHHHHHEETTEEE--GGGGGGSEEPTTSS-EE--HHHHHS---EEEEEEEE----HHHHHHHHHHTTTT-EEEEEEEB-SSS--SS-EEEEETTEE-GGGPEEESSSSTT-TTEEEEEEE-SSSSSS--

pLDDT: mean 81.5, std 20.37, range [23.52, 98.75]